Protein 5VF5 (pdb70)

Organism: Solanum melongena (NCBI:txid223891)

B-factor: mean 20.86, std 10.56, range [8.63, 80.35]

Solvent-accessible surface area: 18300 Å² total

Secondary structure (DSSP, 8-state):
-GGGG-TTEE-GGG-EESS--TTEEEEEPPPGGGS-GGGGGGTTEEEEEEEE-SSEEEEEE--EEEEEEEEESEEEEEEE-SS-EEEEEEETT-EEEE-TT-EEEEEE--SS--EEEEEEEEESSSTT-----BSS-BTTTBPGGGGS-HHHHHHHHTS-HHHHHHHTTS--S-SEEE--HHHHHHHTTT-------B--TTSPPSEEETTEEEEEE-TTT-GGGTTTTEEEEEEEE-TTEEEEEEEESS-EEEEEEEES-EEEEEEESS-------EEEEEEE-TT-EEEE-TT--EEEEE-SSS-EEEEEEEES-TT--EEESSSSSSGGGGS-HHHHHHHHTS-HHHHHHHHHS----SEEEPP--

Foldseek 3Di:
DVLVVQLQWFFLVQFAFPFDADFWTKTKHAQSPPPHPVCVVPRQKIKIKTKGHAQKKFAKKFFWWKKKAKAWAWKKKWWDDPPDIAIAIDDHQWIFTDGGPTIIMMGRLDPGIMTMIMMMTGGPPPRNDDDMAGCDAAVAVQHCVVVDDLVVQCVVVVHHSVVSNVNRHPGDNHRMGRHDPVSNVPPCVPHNVTDGIDGCPPPAAPDDDPFKGKHKDACVNPVSCVVQRKMKMKIKGFAQKKFFKKFKAQWKKKKAWADAKKKKWKWCQVVAVVTDTDTRIDMDDHSMIGIHGGPIIMMIGTDDHGMIIIMMMIGNGPPMDIAGDAAPDHPCVVPDQVRQCVVPVHHSVVSVVVRCPHHGHGMDRDDPD

CATH classification: 2.60.120.10 (+1 more: 2.60.120.10)

InterPro domains:
  IPR006045 Cupin 1 [PF00190] (51-165)
  IPR006045 Cupin 1 [PF00190] (211-380)
  IPR006045 Cupin 1 [SM00835] (12-170)
  IPR006045 Cupin 1 [SM00835] (211-381)
  IPR011051 RmlC-like cupin domain superfamily [SSF51182] (5-389)
  IPR014710 RmlC-like jelly roll fold [G3DSA:2.60.120.10] (1-197)
  IPR014710 RmlC-like jelly roll fold [G3DSA:2.60.120.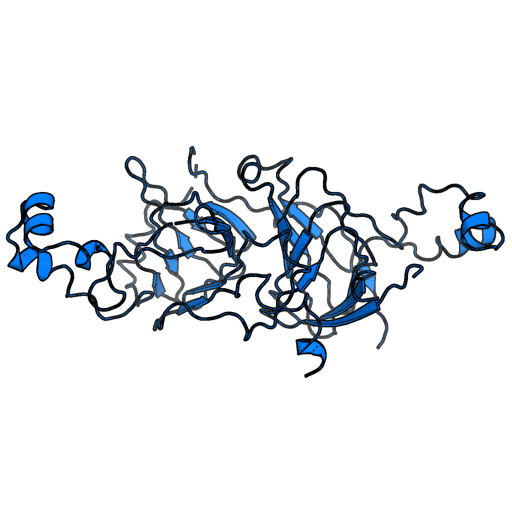10] (198-398)
  IPR050253 Seed Storage and Functional Proteins [PTHR31189] (7-397)

Structure (mmCIF, N/CA/C/O backbone):
data_5VF5
#
_entry.id   5VF5
#
_cell.length_a   119.330
_cell.length_b   119.330
_cell.length_c   158.190
_cell.angle_alpha   90.00
_cell.angle_beta   90.00
_cell.angle_gamma   120.00
#
_symmetry.space_group_name_H-M   'H 3 2'
#
loop_
_entity.id
_entity.type
_entity.pdbx_description
1 polymer 'SM80.1 Vicilin'
2 non-polymer 'SODIUM ION'
3 non-polymer 'ACETATE ION'
4 non-polymer 'COPPER (II) ION'
5 non-polymer DI(HYDROXYETHYL)ETHER
6 non-polymer 'MALONATE ION'
7 water water
#
loop_
_atom_site.group_PDB
_atom_site.id
_atom_site.type_symbol
_atom_site.label_atom_id
_atom_site.label_alt_id
_atom_site.label_comp_id
_atom_site.label_asym_id
_atom_site.label_entity_id
_atom_site.label_seq_id
_atom_site.pdbx_PDB_ins_code
_atom_site.Cartn_x
_atom_site.Cartn_y
_atom_site.Cartn_z
_atom_site.occupancy
_atom_site.B_iso_or_equiv
_atom_site.auth_seq_id
_atom_site.auth_comp_id
_atom_site.auth_asym_id
_atom_site.auth_atom_id
_atom_site.pdbx_PDB_model_num
ATOM 1 N N . GLN A 1 5 ? 28.442 63.890 89.912 1.00 58.10 5 GLN A N 1
ATOM 2 C CA . GLN A 1 5 ? 27.970 64.750 91.051 1.00 58.80 5 GLN A CA 1
ATOM 3 C C . GLN A 1 5 ? 27.259 66.017 90.526 1.00 50.92 5 GLN A C 1
ATOM 4 O O . GLN A 1 5 ? 26.038 65.961 90.320 1.00 56.36 5 GLN A O 1
ATOM 6 N N . GLN A 1 6 ? 27.996 67.116 90.269 1.00 47.36 6 GLN A N 1
ATOM 7 C CA . GLN A 1 6 ? 27.410 68.360 89.694 1.00 35.78 6 GLN A CA 1
ATOM 8 C C . GLN A 1 6 ? 26.665 68.128 88.359 1.00 30.22 6 GLN A C 1
ATOM 9 O O . GLN A 1 6 ? 25.660 68.762 88.084 1.00 35.80 6 GLN A O 1
ATOM 15 N N . GLU A 1 7 ? 27.173 67.214 87.542 1.00 25.63 7 GLU A N 1
ATOM 16 C CA . GLU A 1 7 ? 26.589 66.938 86.222 1.00 25.49 7 GLU A CA 1
ATOM 17 C C . GLU A 1 7 ? 25.170 66.316 86.369 1.00 27.10 7 GLU A C 1
ATOM 18 O O . GLU A 1 7 ? 24.312 66.499 85.466 1.00 28.65 7 GLU A O 1
ATOM 24 N N . GLU A 1 8 ? 24.877 65.697 87.533 1.00 30.49 8 GLU A N 1
ATOM 25 C CA . GLU A 1 8 ? 23.502 65.246 87.854 1.00 31.68 8 GLU A CA 1
ATOM 26 C C . GLU A 1 8 ? 22.485 66.392 87.953 1.00 34.47 8 GLU A C 1
ATOM 27 O O . GLU A 1 8 ? 21.281 66.126 87.961 1.00 42.45 8 GLU A O 1
ATOM 29 N N . ASN A 1 9 ? 22.963 67.640 88.051 1.00 30.48 9 ASN A N 1
ATOM 30 C CA . ASN A 1 9 ? 22.110 68.845 88.069 1.00 35.87 9 ASN A CA 1
ATOM 31 C C . ASN A 1 9 ? 22.004 69.612 86.736 1.00 30.44 9 ASN A C 1
ATOM 32 O O . ASN A 1 9 ? 21.341 70.632 86.698 1.00 37.50 9 ASN A O 1
ATOM 37 N N . VAL A 1 10 ? 22.660 69.139 85.671 1.00 27.45 10 VAL A N 1
ATOM 38 C CA . VAL A 1 10 ? 22.524 69.702 84.306 1.00 24.05 10 VAL A CA 1
ATOM 39 C C . VAL A 1 10 ? 21.396 68.927 83.646 1.00 19.23 10 VAL A C 1
ATOM 40 O O . VAL A 1 10 ? 21.596 67.762 83.250 1.00 19.11 10 VAL A O 1
ATOM 44 N N . PRO A 1 11 ? 20.220 69.564 83.494 1.00 17.37 11 PRO A N 1
ATOM 45 C CA . PRO A 1 11 ? 19.044 68.810 83.137 1.00 17.74 11 PRO A CA 1
ATOM 46 C C . PRO A 1 11 ? 19.068 68.281 81.714 1.00 16.40 11 PRO A C 1
ATOM 47 O O . PRO A 1 11 ? 18.332 67.349 81.432 1.00 18.37 11 PRO A O 1
ATOM 51 N N . TYR A 1 12 ? 19.915 68.863 80.873 1.00 14.22 12 TYR A N 1
ATOM 52 C CA . TYR A 1 12 ? 20.010 68.448 79.495 1.00 13.58 12 TYR A CA 1
ATOM 53 C C . TYR A 1 12 ? 20.906 67.245 79.266 1.00 12.93 12 TYR A C 1
ATOM 54 O O . TYR A 1 12 ? 20.930 66.682 78.173 1.00 11.68 12 TYR A O 1
ATOM 63 N N . LEU A 1 13 ? 21.709 66.859 80.252 1.00 11.70 13 LEU A N 1
ATOM 64 C CA . LEU A 1 13 ? 22.674 65.786 80.152 1.00 12.40 13 LEU A CA 1
ATOM 65 C C . LEU A 1 13 ? 22.085 64.514 80.716 1.00 13.49 13 LEU A C 1
ATOM 66 O O . LEU A 1 13 ? 21.580 64.517 81.855 1.00 15.96 13 LEU A O 1
ATOM 71 N N . PHE A 1 14 ? 22.178 63.424 79.957 1.00 13.27 14 PHE A N 1
ATOM 72 C CA . PHE A 1 14 ? 21.651 62.116 80.364 1.00 12.77 14 PHE A CA 1
ATOM 73 C C . PHE A 1 14 ? 22.784 61.138 80.194 1.00 13.41 14 PHE A C 1
ATOM 74 O O . PHE A 1 14 ? 23.104 60.689 79.089 1.00 14.46 14 PHE A O 1
ATOM 82 N N . LYS A 1 15 ? 23.451 60.826 81.286 1.00 15.76 15 LYS A N 1
ATOM 83 C CA . LYS A 1 15 ? 24.547 59.894 81.245 1.00 13.69 15 LYS A CA 1
ATOM 84 C C . LYS A 1 15 ? 24.080 58.483 80.804 1.00 14.30 15 LYS A C 1
ATOM 85 O O . LYS A 1 15 ? 22.934 58.083 81.052 1.00 14.03 15 LYS A O 1
ATOM 91 N N . SER A 1 16 ? 25.010 57.726 80.216 1.00 14.07 16 SER A N 1
ATOM 92 C CA A SER A 1 16 ? 24.684 56.416 79.693 0.80 13.89 16 SER A CA 1
ATOM 93 C CA B SER A 1 16 ? 24.722 56.382 79.696 0.20 14.11 16 SER A CA 1
ATOM 94 C C . SER A 1 16 ? 24.030 55.490 80.727 1.00 14.15 16 SER A C 1
ATOM 95 O O . SER A 1 16 ? 23.134 54.694 80.385 1.00 14.70 16 SER A O 1
ATOM 100 N N . GLN A 1 17 ? 24.439 55.617 81.982 1.00 15.48 17 GLN A N 1
ATOM 101 C CA A GLN A 1 17 ? 23.905 54.765 83.044 0.50 17.61 17 GLN A CA 1
ATOM 102 C CA B GLN A 1 17 ? 23.894 54.725 83.012 0.50 17.13 17 GLN A CA 1
ATOM 103 C C . GLN A 1 17 ? 22.423 54.983 83.292 1.00 17.20 17 GLN A C 1
ATOM 104 O O . GLN A 1 17 ? 21.787 54.159 83.936 1.00 18.56 17 GLN A O 1
ATOM 109 N N . ARG A 1 18 ? 21.883 56.119 82.807 1.00 14.73 18 ARG A N 1
ATOM 110 C CA . ARG A 1 18 ? 20.452 56.382 82.965 1.00 14.50 18 ARG A CA 1
ATOM 111 C C . ARG A 1 18 ? 19.574 55.588 82.039 1.00 14.61 18 ARG A C 1
ATOM 112 O O . ARG A 1 18 ? 18.373 55.501 82.273 1.00 14.61 18 ARG A O 1
ATOM 120 N N . PHE A 1 19 ? 20.148 55.015 80.993 1.00 14.48 19 PHE A N 1
ATOM 121 C CA . PHE A 1 19 ? 19.388 54.122 80.136 1.00 14.35 19 PHE A CA 1
ATOM 122 C C . PHE A 1 19 ? 19.027 52.860 80.947 1.00 14.43 19 PHE A C 1
ATOM 123 O O . PHE A 1 19 ? 19.887 52.293 81.598 1.00 19.61 19 PHE A O 1
ATOM 131 N N . GLN A 1 20 ? 17.770 52.444 80.901 1.00 12.77 20 GLN A N 1
ATOM 132 C CA . GLN A 1 20 ? 17.279 51.305 81.704 1.00 14.36 20 GLN A CA 1
ATOM 133 C C . GLN A 1 20 ? 16.989 50.111 80.807 1.00 13.18 20 GLN A C 1
ATOM 134 O O . GLN A 1 20 ? 16.208 50.265 79.855 1.00 14.09 20 GLN A O 1
ATOM 140 N N . SER A 1 21 ? 17.580 48.942 81.096 1.00 13.35 21 SER A N 1
ATOM 141 C CA . SER A 1 21 ? 17.253 47.730 80.332 1.00 13.86 21 SER A CA 1
ATOM 142 C C . SER A 1 21 ? 15.797 47.361 80.525 1.00 13.91 21 SER A C 1
ATOM 143 O O . SER A 1 21 ? 15.303 47.306 81.646 1.00 17.57 21 SER A O 1
ATOM 146 N N . ARG A 1 22 ? 15.122 47.063 79.430 1.00 14.50 22 ARG A N 1
ATOM 147 C CA . ARG A 1 22 ? 13.733 46.628 79.474 1.00 16.34 22 ARG A CA 1
ATOM 148 C C . ARG A 1 22 ? 13.544 45.143 79.780 1.00 15.64 22 ARG A C 1
ATOM 149 O O . ARG A 1 22 ? 12.468 44.706 80.164 1.00 19.15 22 ARG A O 1
ATOM 157 N N . PHE A 1 23 ? 14.610 44.387 79.623 1.00 14.92 23 PHE A N 1
ATOM 158 C CA . PHE A 1 23 ? 14.596 42.946 79.908 1.00 15.08 23 PHE A CA 1
ATOM 159 C C . PHE A 1 23 ? 16.012 42.480 80.157 1.00 12.52 23 PHE A C 1
ATOM 160 O O . PHE A 1 23 ? 16.977 43.190 79.834 1.00 15.91 23 PHE A O 1
ATOM 168 N N . ARG A 1 24 ? 16.125 41.262 80.686 1.00 12.77 24 ARG A N 1
ATOM 169 C CA A ARG A 1 24 ? 17.407 40.623 80.907 0.60 13.14 24 ARG A CA 1
ATOM 170 C CA B ARG A 1 24 ? 17.431 40.643 80.906 0.40 13.31 24 ARG A CA 1
ATOM 171 C C . ARG A 1 24 ? 17.624 39.610 79.823 1.00 12.06 24 ARG A C 1
ATOM 172 O O . ARG A 1 24 ? 16.966 38.572 79.812 1.00 15.59 24 ARG A O 1
ATOM 187 N N . ALA A 1 25 ? 18.498 39.931 78.872 1.00 11.42 25 ALA A N 1
ATOM 188 C CA . ALA A 1 25 ? 18.742 39.062 77.745 1.00 11.82 25 ALA A CA 1
ATOM 189 C C . ALA A 1 25 ? 20.182 38.597 77.704 1.00 11.34 25 ALA A C 1
ATOM 190 O O . ALA A 1 25 ? 21.113 39.374 77.930 1.00 11.42 25 ALA A O 1
ATOM 192 N N . SER A 1 26 ? 20.389 37.344 77.350 1.00 10.69 26 SER A N 1
ATOM 193 C CA . SER A 1 26 ? 21.735 36.821 77.286 1.00 11.60 26 SER A CA 1
ATOM 194 C C . SER A 1 26 ? 22.549 37.399 76.144 1.00 11.36 26 SER A C 1
ATOM 195 O O . SER A 1 26 ? 23.776 37.640 76.310 1.00 13.07 26 SER A O 1
ATOM 198 N N . HIS A 1 27 ? 21.929 37.573 74.968 1.00 11.03 27 HIS A N 1
ATOM 199 C CA . HIS A 1 27 ? 22.667 37.883 73.772 1.00 11.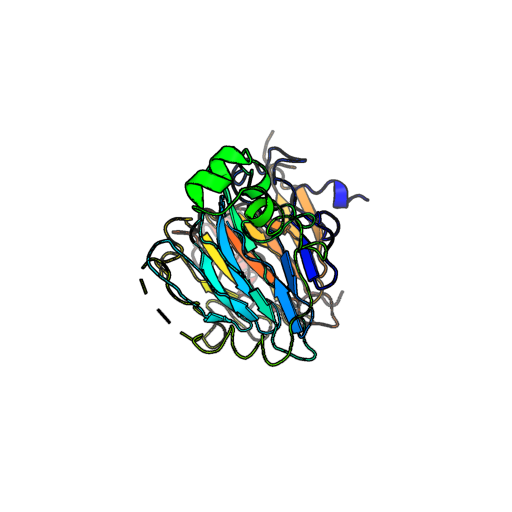25 27 HIS A CA 1
ATOM 200 C C . HIS A 1 27 ? 22.562 39.316 73.272 1.00 11.04 27 HIS A C 1
ATOM 201 O O . HIS A 1 27 ? 22.818 39.608 72.067 1.00 11.45 27 HIS A O 1
ATOM 208 N N . GLY A 1 28 ? 22.202 40.212 74.159 1.00 11.08 28 GLY A N 1
ATOM 209 C CA . GLY A 1 28 ? 22.180 41.618 73.840 1.00 12.57 28 GLY A CA 1
ATOM 210 C C . GLY A 1 28 ? 21.443 42.393 74.899 1.00 11.81 28 GLY A C 1
ATOM 211 O O . GLY A 1 28 ? 21.312 41.961 76.052 1.00 11.97 28 GLY A O 1
ATOM 212 N N . ASP A 1 29 ? 20.978 43.571 74.509 1.00 13.01 29 ASP A N 1
ATOM 213 C CA . ASP A 1 29 ? 20.246 44.428 75.415 1.00 13.73 29 ASP A CA 1
ATOM 214 C C . ASP A 1 29 ? 19.381 45.400 74.633 1.00 12.52 29 ASP A C 1
ATOM 215 O O . ASP A 1 29 ? 19.653 45.720 73.474 1.00 15.88 29 ASP A O 1
ATOM 220 N N . PHE A 1 30 ? 18.343 45.856 75.288 1.00 12.51 30 PHE A N 1
ATOM 221 C CA . PHE A 1 30 ? 17.500 46.950 74.829 1.00 12.60 30 PHE A CA 1
ATOM 222 C C . PHE A 1 30 ? 17.331 47.843 76.028 1.00 12.10 30 PHE A C 1
ATOM 223 O O . PHE A 1 30 ? 16.734 47.397 77.032 1.00 13.40 30 PHE A O 1
ATOM 231 N N . ARG A 1 31 ? 17.850 49.067 75.949 1.00 10.76 31 ARG A N 1
ATOM 232 C CA . ARG A 1 31 ? 17.769 49.990 77.055 1.00 11.68 31 ARG A CA 1
ATOM 233 C C . ARG A 1 31 ? 17.250 51.307 76.609 1.00 11.25 31 ARG A C 1
ATOM 234 O O . ARG A 1 31 ? 17.584 51.770 75.521 1.00 11.11 31 ARG A O 1
ATOM 242 N N . ILE A 1 32 ? 16.424 51.924 77.426 1.00 10.93 32 ILE A N 1
ATOM 243 C CA . ILE A 1 32 ? 15.691 53.109 77.060 1.00 11.37 32 ILE A CA 1
ATOM 244 C C . ILE A 1 32 ? 15.885 54.175 78.120 1.00 10.87 32 ILE A C 1
ATOM 245 O O . ILE A 1 32 ? 15.885 53.934 79.331 1.00 12.05 32 ILE A O 1
ATOM 250 N N . LEU A 1 33 ? 16.096 55.394 77.662 1.00 9.96 33 LEU A N 1
ATOM 251 C CA . LEU A 1 33 ? 16.221 56.529 78.573 1.00 11.18 33 LEU A CA 1
ATOM 252 C C . LEU A 1 33 ? 14.839 56.827 79.160 1.00 10.88 33 LEU A C 1
ATOM 253 O O . LEU A 1 33 ? 13.828 56.619 78.482 1.00 11.87 33 LEU A O 1
ATOM 258 N N . PRO A 1 34 ? 14.769 57.315 80.418 1.00 11.98 34 PRO A N 1
ATOM 259 C CA . PRO A 1 34 ? 13.485 57.763 80.920 1.00 11.95 34 PRO A CA 1
ATOM 260 C C . PRO A 1 34 ? 12.838 58.860 80.083 1.00 11.46 34 PRO A C 1
ATOM 261 O O . PRO A 1 34 ? 13.531 59.516 79.284 1.00 12.28 34 PRO A O 1
ATOM 265 N N . LYS A 1 35 ? 11.571 59.123 80.313 1.00 12.89 35 LYS A N 1
ATOM 266 C CA . LYS A 1 35 ? 10.954 60.284 79.705 1.00 13.62 35 LYS A CA 1
ATOM 267 C C . LYS A 1 35 ? 11.784 61.525 79.957 1.00 13.86 35 LYS A C 1
ATOM 268 O O . LYS A 1 35 ? 12.357 61.686 81.046 1.00 15.46 35 LYS A O 1
ATOM 274 N N . PHE A 1 36 ? 11.859 62.417 78.991 1.00 13.49 36 PHE A N 1
ATOM 275 C CA . PHE A 1 36 ? 12.737 63.581 79.152 1.00 15.04 36 PHE A CA 1
ATOM 276 C C . PHE A 1 36 ? 12.325 64.538 80.266 1.00 17.16 36 PHE A C 1
ATOM 277 O O . PHE A 1 36 ? 13.163 65.270 80.812 1.00 20.34 36 PHE A O 1
ATOM 285 N N . THR A 1 37 ? 11.057 64.501 80.586 1.00 16.00 37 THR A N 1
ATOM 286 C CA . THR A 1 37 ? 10.485 65.288 81.684 1.00 17.92 37 THR A CA 1
ATOM 287 C C . THR A 1 37 ? 10.674 64.673 83.062 1.00 20.59 37 THR A C 1
ATOM 288 O O . THR A 1 37 ? 10.232 65.287 84.052 1.00 22.39 37 THR A O 1
ATOM 292 N N . GLN A 1 38 ? 11.338 63.513 83.147 1.00 20.95 38 GLN A N 1
ATOM 293 C CA . GLN A 1 38 ? 11.589 62.861 84.468 1.00 22.49 38 GLN A CA 1
ATOM 294 C C . GLN A 1 38 ? 12.146 63.790 85.520 1.00 23.37 38 GLN A C 1
ATOM 295 O O . GLN A 1 38 ? 11.645 63.766 86.634 1.00 28.76 38 GLN A O 1
ATOM 301 N N . ARG A 1 39 ? 13.143 64.591 85.196 1.00 25.02 39 ARG A N 1
ATOM 302 C CA . ARG A 1 39 ? 13.755 65.510 86.187 1.00 26.25 39 ARG A CA 1
ATOM 303 C C . ARG A 1 39 ? 13.609 66.984 85.888 1.00 27.21 39 ARG A C 1
ATOM 304 O O . ARG A 1 39 ? 13.988 67.807 86.723 1.00 37.86 39 ARG A O 1
ATOM 312 N N . SER A 1 40 ? 13.049 67.344 84.740 1.00 26.09 40 SER A N 1
ATOM 313 C CA . SER A 1 40 ? 12.892 68.759 84.398 1.00 21.57 40 SER A CA 1
ATOM 314 C C . SER A 1 40 ? 11.752 69.030 83.389 1.00 18.50 40 SER A C 1
ATOM 315 O O . SER A 1 40 ? 11.653 68.436 82.289 1.00 21.15 40 SER A O 1
ATOM 318 N N . GLN A 1 41 ? 10.948 70.021 83.727 1.00 18.50 41 GLN A N 1
ATOM 319 C CA . GLN A 1 41 ? 9.907 70.493 82.845 1.00 16.77 41 GLN A CA 1
ATOM 320 C C . GLN A 1 41 ? 10.456 71.296 81.699 1.00 16.00 41 GLN A C 1
ATOM 321 O O . GLN A 1 41 ? 9.691 71.574 80.787 1.00 17.93 41 GLN A O 1
ATOM 327 N N . LEU A 1 42 ? 11.773 71.612 81.689 1.00 16.50 42 LEU A N 1
ATOM 328 C CA . LEU A 1 42 ? 12.363 72.341 80.556 1.00 16.38 42 LEU A CA 1
ATOM 329 C C . LEU A 1 42 ? 12.286 71.519 79.288 1.00 15.70 42 LEU A C 1
ATOM 330 O O . LEU A 1 42 ? 12.370 72.078 78.179 1.00 17.83 42 LEU A O 1
ATOM 335 N N . LEU A 1 43 ? 12.179 70.196 79.433 1.00 14.94 43 LEU A N 1
ATOM 336 C CA . LEU A 1 43 ? 12.078 69.278 78.299 1.00 13.41 43 LEU A CA 1
ATOM 337 C C . LEU A 1 43 ? 10.649 68.864 77.920 1.00 13.42 43 LEU A C 1
ATOM 338 O O . LEU A 1 43 ? 10.474 67.959 77.090 1.00 12.99 43 LEU A O 1
ATOM 343 N N . ARG A 1 44 ? 9.648 69.582 78.419 1.00 13.63 44 ARG A N 1
ATOM 344 C CA A ARG A 1 44 ? 8.244 69.298 78.078 0.70 14.76 44 ARG A CA 1
ATOM 345 C CA B ARG A 1 44 ? 8.262 69.235 78.086 0.30 13.16 44 ARG A CA 1
ATOM 346 C C . ARG A 1 44 ? 7.923 69.329 76.557 1.00 13.17 44 ARG A C 1
ATOM 347 O O . ARG A 1 44 ? 7.015 68.669 76.025 1.00 16.79 44 ARG A O 1
ATOM 362 N N . GLY A 1 45 ? 8.698 70.164 75.863 1.00 13.75 45 GLY A N 1
ATOM 363 C CA . GLY A 1 45 ? 8.544 70.303 74.405 1.00 13.84 45 GLY A CA 1
ATOM 364 C C . GLY A 1 45 ? 8.877 69.063 73.599 1.00 14.22 45 GLY A C 1
ATOM 365 O O . GLY A 1 45 ? 8.516 68.966 72.434 1.00 16.69 45 GLY A O 1
ATOM 366 N N . ILE A 1 46 ? 9.571 68.100 74.220 1.00 12.24 46 ILE A N 1
ATOM 367 C CA . ILE A 1 46 ? 9.908 66.833 73.591 1.00 12.19 46 ILE A CA 1
ATOM 368 C C . ILE A 1 46 ? 9.380 65.634 74.371 1.00 12.00 46 ILE A C 1
ATOM 369 O O . ILE A 1 46 ? 9.872 64.523 74.183 1.00 11.65 46 ILE A O 1
ATOM 374 N N . GLU A 1 47 ? 8.365 65.858 75.209 1.00 11.83 47 GLU A N 1
ATOM 375 C CA A GLU A 1 47 ? 7.850 64.806 76.110 0.70 12.82 47 GLU A CA 1
ATOM 376 C CA B GLU A 1 47 ? 7.921 64.778 76.117 0.30 12.45 47 GLU A CA 1
ATOM 377 C C . GLU A 1 47 ? 7.419 63.481 75.433 1.00 12.08 47 GLU A C 1
ATOM 378 O O . GLU A 1 47 ? 7.460 62.412 76.014 1.00 13.58 47 GLU A O 1
ATOM 389 N N . LYS A 1 48 ? 6.981 63.625 74.162 1.00 10.20 48 LYS A N 1
ATOM 390 C CA . LYS A 1 48 ? 6.476 62.429 73.466 1.00 11.44 48 LYS A CA 1
ATOM 391 C C . LYS A 1 48 ? 7.574 61.507 72.954 1.00 9.53 48 LYS A C 1
ATOM 392 O O . LYS A 1 48 ? 7.282 60.358 72.525 1.00 11.54 48 LYS A O 1
ATOM 398 N N . PHE A 1 49 ? 8.823 61.991 72.976 1.00 9.43 49 PHE A N 1
ATOM 399 C CA . PHE A 1 49 ? 9.908 61.269 72.344 1.00 9.80 49 PHE A CA 1
ATOM 400 C C . PHE A 1 49 ? 10.729 60.483 73.367 1.00 9.88 49 PHE A C 1
ATOM 401 O O . PHE A 1 49 ? 10.914 60.912 74.516 1.00 11.44 49 PHE A O 1
ATOM 409 N N . ARG A 1 50 ? 11.196 59.314 72.960 1.00 10.22 50 ARG A N 1
ATOM 410 C CA . ARG A 1 50 ? 12.114 58.523 73.762 1.00 10.82 50 ARG A CA 1
ATOM 411 C C . ARG A 1 50 ? 13.297 58.148 72.915 1.00 10.37 50 ARG A C 1
ATOM 412 O O . ARG A 1 50 ? 13.126 57.882 71.695 1.00 11.18 50 ARG A O 1
ATOM 420 N N . VAL A 1 51 ? 14.460 57.965 73.533 1.00 9.69 51 VAL A N 1
ATOM 421 C CA . VAL A 1 51 ? 15.590 57.378 72.854 1.00 9.42 51 VAL A CA 1
ATOM 422 C C . VAL A 1 51 ? 16.023 56.117 73.526 1.00 9.78 51 VAL A C 1
ATOM 423 O O . VAL A 1 51 ? 15.904 55.983 74.757 1.00 9.59 51 VAL A O 1
ATOM 427 N N . SER A 1 52 ? 16.542 55.194 72.737 1.00 9.75 52 SER A N 1
ATOM 428 C CA A SER A 1 52 ? 16.960 53.886 73.249 0.80 10.71 52 SER A CA 1
ATOM 429 C CA B SER A 1 52 ? 16.910 53.844 73.187 0.20 10.18 52 SER A CA 1
ATOM 430 C C . SER A 1 52 ? 18.125 53.354 72.430 1.00 10.69 52 SER A C 1
ATOM 431 O O . SER A 1 52 ? 18.470 53.893 71.360 1.00 9.31 52 SER A O 1
ATOM 436 N N . VAL A 1 53 ? 18.687 52.274 72.922 1.00 10.43 53 VAL A N 1
ATOM 437 C CA . VAL A 1 53 ? 19.757 51.558 72.253 1.00 11.37 53 VAL A CA 1
ATOM 438 C C . VAL A 1 53 ? 19.387 50.071 72.215 1.00 10.29 53 VAL A C 1
ATOM 439 O O . VAL A 1 53 ? 18.864 49.54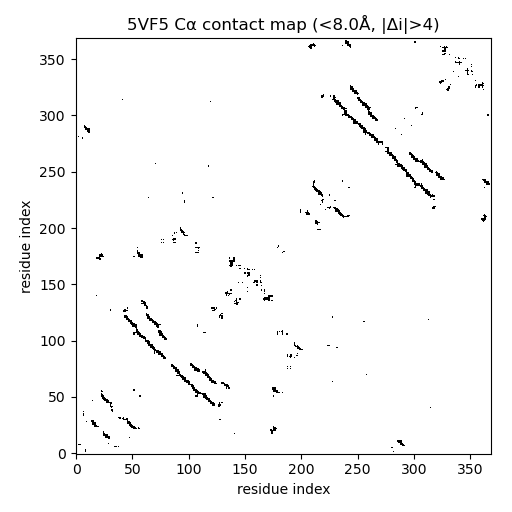9 73.184 1.00 12.12 53 VAL A O 1
ATOM 446 N N . ILE A 1 54 ? 19.596 49.447 71.045 1.00 10.02 54 ILE A N 1
ATOM 447 C CA . ILE A 1 54 ? 19.526 48.010 70.883 1.00 10.82 54 ILE A CA 1
ATOM 448 C C . ILE A 1 54 ? 20.927 47.526 70.570 1.00 12.32 54 ILE A C 1
ATOM 449 O O . ILE A 1 54 ? 21.567 48.031 69.644 1.00 12.99 54 ILE A O 1
ATOM 454 N N . GLU A 1 55 ? 21.378 46.509 71.294 1.00 12.30 55 GLU A N 1
ATOM 455 C CA . GLU A 1 55 ? 22.673 45.875 71.104 1.00 13.05 55 GLU A CA 1
ATOM 456 C C . GLU A 1 55 ? 22.453 44.387 70.908 1.00 13.00 55 GLU A C 1
ATOM 457 O O . GLU A 1 55 ? 21.747 43.760 71.705 1.00 14.05 55 GLU A O 1
ATOM 463 N N . LEU A 1 56 ? 22.977 43.838 69.815 1.00 11.78 56 LEU A N 1
ATOM 464 C CA . LEU A 1 56 ? 22.942 42.394 69.577 1.00 12.16 56 LEU A CA 1
ATOM 465 C C . LEU A 1 56 ? 24.400 41.907 69.553 1.00 12.45 56 LEU A C 1
ATOM 466 O O . LEU A 1 56 ? 25.209 42.370 68.747 1.00 13.44 56 LEU A O 1
ATOM 471 N N . GLU A 1 57 ? 24.682 40.911 70.370 1.00 12.43 57 GLU A N 1
ATOM 472 C CA . GLU A 1 57 ? 25.952 40.185 70.264 1.00 13.31 57 GLU A CA 1
ATOM 473 C C . GLU A 1 57 ? 26.053 39.465 68.930 1.00 14.70 57 GLU A C 1
ATOM 474 O O . GLU A 1 57 ? 25.059 39.257 68.240 1.00 13.45 57 GLU A O 1
ATOM 480 N N . PRO A 1 58 ? 27.274 39.084 68.538 1.00 15.64 58 PRO A N 1
ATOM 481 C CA . PRO A 1 58 ? 27.384 38.243 67.347 1.00 15.22 58 PRO A CA 1
ATOM 482 C C . PRO A 1 58 ? 26.473 37.000 67.406 1.00 15.96 58 PRO A C 1
ATOM 483 O O . PRO A 1 58 ? 26.205 36.460 68.476 1.00 16.98 58 PRO A O 1
ATOM 487 N N . GLN A 1 59 ? 25.982 36.595 66.248 1.00 14.31 59 GLN A N 1
ATOM 488 C CA . GLN A 1 59 ? 25.209 35.325 66.087 1.00 17.15 59 GLN A CA 1
ATOM 489 C C . GLN A 1 59 ? 24.037 35.321 67.075 1.00 16.60 59 GLN A C 1
ATOM 490 O O . GLN A 1 59 ? 23.883 34.398 67.881 1.00 18.37 59 GLN A O 1
ATOM 496 N N . SER A 1 60 ? 23.222 36.374 67.000 1.00 14.09 60 SER A N 1
ATOM 497 C CA . SER A 1 60 ? 22.116 36.555 67.928 1.00 13.22 60 SER A CA 1
ATOM 498 C C . SER A 1 60 ? 20.835 36.967 67.198 1.00 13.06 60 SER A C 1
ATOM 499 O O . SER A 1 60 ? 20.861 37.442 66.052 1.00 14.36 60 SER A O 1
ATOM 503 N N . PHE A 1 61 ? 19.712 36.744 67.872 1.00 12.42 61 PHE A N 1
ATOM 504 C CA . PHE A 1 61 ? 18.366 36.917 67.313 1.00 11.99 61 PHE A CA 1
ATOM 505 C C . PHE A 1 61 ? 17.473 37.557 68.367 1.00 11.53 61 PHE A C 1
ATOM 506 O O . PHE A 1 61 ? 17.343 37.021 69.456 1.00 11.23 61 PHE A O 1
ATOM 514 N N . MET A 1 62 ? 16.860 38.689 68.035 1.00 11.57 62 MET A N 1
ATOM 515 C CA . MET A 1 62 ? 15.849 39.332 68.880 1.00 10.66 62 MET A CA 1
ATOM 516 C C . MET A 1 62 ? 14.460 38.884 68.434 1.00 10.62 62 MET A C 1
ATOM 517 O O . MET A 1 62 ? 14.100 39.036 67.251 1.00 12.04 62 MET A O 1
ATOM 522 N N . LEU A 1 63 ? 13.676 38.385 69.373 1.00 10.73 63 LEU A N 1
ATOM 523 C CA . LEU A 1 63 ? 12.392 37.767 69.104 1.00 10.54 63 LEU A CA 1
ATOM 524 C C . LEU A 1 63 ? 11.361 38.765 68.547 1.00 10.50 63 LEU A C 1
ATOM 525 O O . LEU A 1 63 ? 11.378 39.933 68.899 1.00 10.54 63 LEU A O 1
ATOM 530 N N . PRO A 1 64 ? 10.425 38.272 67.710 1.00 9.94 64 PRO A N 1
ATOM 531 C CA . PRO A 1 64 ? 9.346 39.109 67.193 1.00 9.26 64 PRO A CA 1
ATOM 532 C C . PRO A 1 64 ? 8.568 39.883 68.242 1.00 9.41 64 PRO A C 1
ATOM 533 O O . PRO A 1 64 ? 8.100 39.310 69.269 1.00 10.54 64 PRO A O 1
ATOM 537 N N . HIS A 1 65 ? 8.386 41.176 67.963 1.00 9.13 65 HIS A N 1
ATOM 538 C CA . HIS A 1 65 ? 7.637 42.064 68.838 1.00 10.06 65 HIS A CA 1
ATOM 539 C C . HIS A 1 65 ? 7.266 43.298 68.045 1.00 10.52 65 HIS A C 1
ATOM 540 O O . HIS A 1 65 ? 7.906 43.593 67.044 1.00 10.45 65 HIS A O 1
ATOM 547 N N . HIS A 1 66 ? 6.299 44.053 68.536 1.00 10.93 66 HIS A N 1
ATOM 548 C CA . HIS A 1 66 ? 6.008 45.383 68.014 1.00 11.13 66 HIS A CA 1
ATOM 549 C C . HIS A 1 66 ? 6.064 46.389 69.128 1.00 11.23 66 HIS A C 1
ATOM 550 O O . HIS A 1 66 ? 6.092 46.040 70.297 1.00 12.00 66 HIS A O 1
ATOM 568 N N . ASP A 1 68 ? 4.427 50.439 70.364 1.00 12.32 68 ASP A N 1
ATOM 569 C CA . ASP A 1 68 ? 3.366 51.410 70.132 1.00 14.52 68 ASP A CA 1
ATOM 570 C C . ASP A 1 68 ? 3.940 52.804 69.938 1.00 15.53 68 ASP A C 1
ATOM 571 O O . ASP A 1 68 ? 3.331 53.786 70.315 1.00 19.36 68 ASP A O 1
ATOM 576 N N . GLY A 1 69 ? 5.150 52.889 69.401 1.00 15.67 69 GLY A N 1
ATOM 577 C CA . GLY A 1 69 ? 5.716 54.171 68.997 1.00 17.10 69 GLY A CA 1
ATOM 578 C C . GLY A 1 69 ? 6.194 54.107 67.577 1.00 15.74 69 GLY A C 1
ATOM 579 O O . GLY A 1 69 ? 6.589 53.059 67.129 1.00 15.47 69 GLY A O 1
ATOM 580 N N . GLU A 1 70 ? 6.119 55.228 66.896 1.00 15.42 70 GLU A N 1
ATOM 581 C CA . GLU A 1 70 ? 6.723 55.408 65.588 1.00 13.88 70 GLU A CA 1
ATOM 582 C C . GLU A 1 70 ? 8.227 55.602 65.798 1.00 14.61 70 GLU A C 1
ATOM 583 O O . GLU A 1 70 ? 8.606 56.434 66.621 1.00 19.71 70 GLU A O 1
ATOM 589 N N . ALA A 1 71 ? 9.068 54.901 65.063 1.00 12.20 71 ALA A N 1
ATOM 590 C CA . ALA A 1 71 ? 10.480 54.870 65.349 1.00 11.50 71 ALA A CA 1
ATOM 591 C C . ALA A 1 71 ? 11.342 55.226 64.171 1.00 11.97 71 ALA A C 1
ATOM 592 O O . ALA A 1 71 ? 10.940 55.031 63.004 1.00 13.67 71 ALA A O 1
ATOM 594 N N . ILE A 1 72 ? 12.545 55.649 64.472 1.00 10.57 72 ILE A N 1
ATOM 595 C CA . ILE A 1 72 ? 13.626 55.767 63.502 1.00 9.95 72 ILE A CA 1
ATOM 596 C C . ILE A 1 72 ? 14.812 55.003 64.075 1.00 10.19 72 ILE A C 1
ATOM 597 O O . ILE A 1 72 ? 15.230 55.270 65.213 1.00 11.73 72 ILE A O 1
ATOM 602 N N . PHE A 1 73 ? 15.290 54.005 63.340 1.00 9.95 73 PHE A N 1
ATOM 603 C CA . PHE A 1 73 ? 16.452 53.206 63.710 1.00 10.23 73 PHE A CA 1
ATOM 604 C C . PHE A 1 73 ? 17.660 53.758 62.971 1.00 10.29 73 PHE A C 1
ATOM 605 O O . PHE A 1 73 ? 17.598 53.951 61.753 1.00 11.87 73 PHE A O 1
ATOM 613 N N . VAL A 1 74 ? 18.771 53.931 63.648 1.00 10.32 74 VAL A N 1
ATOM 614 C CA . VAL A 1 74 ? 20.030 54.344 63.061 1.00 9.57 74 VAL A CA 1
ATOM 615 C C . VAL A 1 74 ? 21.105 53.369 63.467 1.00 11.58 74 VAL A C 1
ATOM 616 O O . VAL A 1 74 ? 21.382 53.172 64.648 1.00 10.89 74 VAL A O 1
ATOM 620 N N . VAL A 1 75 ? 21.728 52.698 62.497 1.00 10.71 75 VAL A N 1
ATOM 621 C CA . VAL A 1 75 ? 22.784 51.750 62.825 1.00 10.89 75 VAL A CA 1
ATOM 622 C C . VAL A 1 75 ? 24.090 52.477 63.114 1.00 12.04 75 VAL A C 1
ATOM 623 O O . VAL A 1 75 ? 24.623 53.195 62.268 1.00 12.86 75 VAL A O 1
ATOM 627 N N . VAL A 1 76 ? 24.598 52.296 64.327 1.00 11.52 76 VAL A N 1
ATOM 628 C CA A VAL A 1 76 ? 25.828 52.942 64.810 0.50 12.04 76 VAL A CA 1
ATOM 629 C CA B VAL A 1 76 ? 25.832 52.972 64.704 0.50 11.62 76 VAL A CA 1
ATOM 630 C C . VAL A 1 76 ? 27.062 52.056 64.646 1.00 15.05 76 VAL A C 1
ATOM 631 O O . VAL A 1 76 ? 28.165 52.543 64.530 1.00 22.39 76 VAL A O 1
ATOM 638 N N . ARG A 1 77 ? 26.871 50.740 64.683 1.00 14.82 77 ARG A N 1
ATOM 639 C CA A ARG A 1 77 ? 27.988 49.791 64.616 0.50 17.23 77 ARG A CA 1
ATOM 640 C CA B ARG A 1 77 ? 27.987 49.769 64.695 0.50 16.91 77 ARG A CA 1
ATOM 641 C C . ARG A 1 77 ? 27.486 48.476 64.079 1.00 15.09 77 ARG A C 1
ATOM 642 O O . ARG A 1 77 ? 26.360 48.044 64.371 1.00 14.25 77 ARG A O 1
ATOM 657 N N . GLY A 1 78 ? 28.319 47.827 63.281 1.00 15.91 78 GLY A N 1
ATOM 658 C CA . GLY A 1 78 ? 28.023 46.481 62.851 1.00 14.11 78 GLY A CA 1
ATOM 659 C C . GLY A 1 78 ? 27.024 46.330 61.736 1.00 15.71 78 GLY A C 1
ATOM 660 O O . GLY A 1 78 ? 26.733 47.291 60.989 1.00 18.26 78 GLY A O 1
ATOM 661 N N . GLN A 1 79 ? 26.493 45.118 61.642 1.00 15.92 79 GLN A N 1
ATOM 662 C CA . GLN A 1 79 ? 25.582 44.756 60.570 1.00 17.67 79 GLN A CA 1
ATOM 663 C C . GLN A 1 79 ? 24.514 43.848 61.156 1.00 16.10 79 GLN A C 1
ATOM 664 O O . GLN A 1 79 ? 24.803 43.008 62.029 1.00 17.97 79 GLN A O 1
ATOM 670 N N . GLY A 1 80 ? 23.294 44.006 60.686 1.00 14.72 80 GLY A N 1
ATOM 671 C CA . GLY A 1 80 ? 22.168 43.209 61.211 1.00 14.47 80 GLY A CA 1
ATOM 672 C C . GLY A 1 80 ? 21.031 43.200 60.234 1.00 16.39 80 GLY A C 1
ATOM 673 O O . GLY A 1 80 ? 20.893 44.141 59.443 1.00 20.64 80 GLY A O 1
ATOM 674 N N . THR A 1 81 ? 20.207 42.160 60.300 1.00 13.97 81 THR A N 1
ATOM 675 C CA . THR A 1 81 ? 19.098 42.050 59.413 1.00 14.34 81 THR A CA 1
ATOM 676 C C . THR A 1 81 ? 17.820 42.333 60.194 1.00 14.06 81 THR A C 1
ATOM 677 O O . THR A 1 81 ? 17.620 41.730 61.239 1.00 15.36 81 THR A O 1
ATOM 681 N N . ILE A 1 82 ? 17.002 43.249 59.689 1.00 13.44 82 ILE A N 1
ATOM 682 C CA . ILE A 1 82 ? 15.682 43.512 60.244 1.00 13.03 82 ILE A CA 1
ATOM 683 C C . ILE A 1 82 ? 14.645 42.859 59.366 1.00 12.76 82 ILE A C 1
ATOM 684 O O . ILE A 1 82 ? 14.656 43.012 58.148 1.00 14.14 82 ILE A O 1
ATOM 689 N N . SER A 1 83 ? 13.725 42.139 59.963 1.00 12.16 83 SER A N 1
ATOM 690 C CA A SER A 1 83 ? 12.601 41.556 59.295 0.80 11.81 83 SER A CA 1
ATOM 691 C CA B SER A 1 83 ? 12.586 41.580 59.247 0.20 12.67 83 SER A CA 1
ATOM 692 C C . SER A 1 83 ? 11.314 42.172 59.821 1.00 10.84 83 SER A C 1
ATOM 693 O O . SER A 1 83 ? 11.098 42.177 61.031 1.00 14.01 83 SER A O 1
ATOM 698 N N . ILE A 1 84 ? 10.454 42.667 58.945 1.00 12.10 84 ILE A N 1
ATOM 699 C CA . ILE A 1 84 ? 9.252 43.395 59.293 1.00 13.25 84 ILE A CA 1
ATOM 700 C C . ILE A 1 84 ? 8.048 42.624 58.744 1.00 12.99 84 ILE A C 1
ATOM 701 O O . ILE A 1 84 ? 7.945 42.404 57.531 1.00 15.69 84 ILE A O 1
ATOM 706 N N . ALA A 1 85 ? 7.141 42.241 59.607 1.00 13.36 85 ALA A N 1
ATOM 707 C CA . ALA A 1 85 ? 5.945 41.470 59.295 1.00 13.49 85 ALA A CA 1
ATOM 708 C C . ALA A 1 85 ? 4.709 42.345 59.494 1.00 17.19 85 ALA A C 1
ATOM 709 O O . ALA A 1 85 ? 4.408 42.762 60.589 1.00 25.49 85 ALA A O 1
ATOM 711 N N . GLU A 1 86 ? 4.032 42.693 58.440 1.00 15.49 86 GLU A N 1
ATOM 712 C CA . GLU A 1 86 ? 2.772 43.392 58.538 1.00 16.72 86 GLU A CA 1
ATOM 713 C C . GLU A 1 86 ? 1.666 42.387 58.230 1.00 15.50 86 GLU A C 1
ATOM 714 O O . GLU A 1 86 ? 1.931 41.204 58.028 1.00 18.38 86 GLU A O 1
ATOM 720 N N . GLN A 1 87 ? 0.431 42.813 58.288 1.00 15.95 87 GLN A N 1
ATOM 721 C CA . GLN A 1 87 ? -0.700 41.923 58.004 1.00 15.42 87 GLN A CA 1
ATOM 722 C C . GLN A 1 87 ? -0.635 41.360 56.586 1.00 16.57 87 GLN A C 1
ATOM 723 O O . GLN A 1 87 ? -1.036 40.226 56.350 1.00 22.17 87 GLN A O 1
ATOM 729 N N . ASP A 1 88 ? -0.174 42.174 55.666 1.00 19.42 88 ASP A N 1
ATOM 730 C CA . ASP A 1 88 ? -0.244 41.839 54.240 1.00 25.69 88 ASP A CA 1
ATOM 731 C C . ASP A 1 88 ? 1.067 41.998 53.452 1.00 28.36 88 ASP A C 1
ATOM 732 O O . ASP A 1 88 ? 1.039 42.057 52.218 1.00 28.64 88 ASP A O 1
ATOM 737 N N . GLU A 1 89 ? 2.194 42.042 54.155 1.00 21.68 89 GLU A N 1
ATOM 738 C CA . GLU A 1 89 ? 3.492 42.321 53.511 1.00 22.38 89 GLU A CA 1
ATOM 739 C C . GLU A 1 89 ? 4.633 41.898 54.442 1.00 20.81 89 GLU A C 1
ATOM 740 O O . GLU A 1 89 ? 4.505 41.961 55.696 1.00 20.06 89 GLU A O 1
ATOM 746 N N . LYS A 1 90 ? 5.726 41.461 53.818 1.00 20.55 90 LYS A N 1
ATOM 747 C CA . LYS A 1 90 ? 6.956 41.135 54.498 1.00 16.81 90 LYS A CA 1
ATOM 748 C C . LYS A 1 90 ? 8.066 41.962 53.890 1.00 16.42 90 LYS A C 1
ATOM 749 O O . LYS A 1 90 ? 8.143 42.091 52.685 1.00 17.38 90 LYS A O 1
ATOM 755 N N . ASN A 1 91 ? 8.929 42.529 54.716 1.00 14.32 91 ASN A N 1
ATOM 756 C CA . ASN A 1 91 ? 10.120 43.177 54.246 1.00 13.55 91 ASN A CA 1
ATOM 757 C C . ASN A 1 91 ? 11.285 42.748 55.079 1.00 14.70 91 ASN A C 1
ATOM 758 O O . ASN A 1 91 ? 11.164 42.723 56.260 1.00 22.23 91 ASN A O 1
ATOM 763 N N . SER A 1 92 ? 12.433 42.517 54.490 1.00 13.31 92 SER A N 1
ATOM 764 C CA . SER A 1 92 ? 13.648 42.311 55.241 1.00 14.64 92 SER A CA 1
ATOM 765 C C . SER A 1 92 ? 14.806 43.084 54.645 1.00 14.65 92 SER A C 1
ATOM 766 O O . SER A 1 92 ? 14.928 43.190 53.399 1.00 16.11 92 SER A O 1
ATOM 769 N N . PHE A 1 93 ? 15.602 43.696 55.502 1.00 13.94 93 PHE A N 1
ATOM 770 C CA . PHE A 1 93 ? 16.691 44.539 55.066 1.00 14.27 93 PHE A CA 1
ATOM 771 C C . PHE A 1 93 ? 17.952 44.200 55.787 1.00 14.35 93 PHE A C 1
ATOM 772 O O . PHE A 1 93 ? 17.935 44.031 57.006 1.00 14.51 93 PHE A O 1
ATOM 780 N N . ASN A 1 94 ? 19.069 44.136 55.067 1.00 14.69 94 ASN A N 1
ATOM 781 C CA . ASN A 1 94 ? 20.371 43.872 55.664 1.00 16.60 94 ASN A CA 1
ATOM 782 C C . ASN A 1 94 ? 20.998 45.224 55.925 1.00 18.21 94 ASN A C 1
ATOM 783 O O . ASN A 1 94 ? 21.520 45.871 55.001 1.00 21.22 94 ASN A O 1
ATOM 788 N N . LEU A 1 95 ? 21.000 45.623 57.178 1.00 16.14 95 LEU A N 1
ATOM 789 C CA . LEU A 1 95 ? 21.424 46.951 57.592 1.00 13.50 95 LEU A CA 1
ATOM 790 C C . LEU A 1 95 ? 22.901 46.988 57.909 1.00 13.67 95 LEU A C 1
ATOM 791 O O . LEU A 1 95 ? 23.484 46.034 58.425 1.00 15.70 95 LEU A O 1
ATOM 796 N N . GLU A 1 96 ? 23.487 48.149 57.654 1.00 14.66 96 GLU A N 1
ATOM 797 C CA . GLU A 1 96 ? 24.908 48.405 57.847 1.00 16.38 96 GLU A CA 1
ATOM 798 C C . GLU A 1 96 ? 25.082 49.777 58.507 1.00 14.19 96 GLU A C 1
ATOM 799 O O . GLU A 1 96 ? 24.157 50.589 58.542 1.00 13.40 96 GLU A O 1
ATOM 805 N N . ARG A 1 97 ? 26.300 50.043 58.949 1.00 15.70 97 ARG A N 1
ATOM 806 C CA . ARG A 1 97 ? 26.607 51.265 59.673 1.00 13.64 97 ARG A CA 1
ATOM 807 C C . ARG A 1 97 ? 26.204 52.490 58.865 1.00 15.49 97 ARG A C 1
ATOM 808 O O . ARG A 1 97 ? 26.529 52.583 57.671 1.00 17.20 97 ARG A O 1
ATOM 816 N N . GLY A 1 98 ? 25.478 53.402 59.503 1.00 14.05 98 GLY A N 1
ATOM 817 C CA . GLY A 1 98 ? 24.994 54.597 58.911 1.00 14.14 98 GLY A CA 1
ATOM 818 C C . GLY A 1 98 ? 23.601 54.516 58.318 1.00 12.20 98 GLY A C 1
ATOM 819 O O . GLY A 1 98 ? 23.022 55.550 57.938 1.00 14.56 98 GLY A O 1
ATOM 820 N N . ASP A 1 99 ? 23.054 53.306 58.226 1.00 12.87 99 ASP A N 1
ATOM 821 C CA . ASP A 1 99 ? 21.699 53.159 57.701 1.00 12.58 99 ASP A CA 1
ATOM 822 C C . ASP A 1 99 ? 20.673 53.774 58.653 1.00 11.91 99 ASP A C 1
ATOM 823 O O . ASP A 1 99 ? 20.777 53.622 59.897 1.00 13.08 99 ASP A O 1
ATOM 828 N N . VAL A 1 100 ? 19.704 54.427 58.061 1.00 11.59 100 VAL A N 1
ATOM 829 C CA . VAL A 1 100 ? 18.563 55.025 58.713 1.00 11.16 100 VAL A CA 1
ATOM 830 C C . VAL A 1 100 ? 17.304 54.376 58.207 1.00 13.10 100 VAL A C 1
ATOM 831 O O . VAL A 1 100 ? 17.114 54.292 57.004 1.00 13.50 100 VAL A O 1
ATOM 835 N N . LEU A 1 101 ? 16.414 53.933 59.110 1.00 11.31 101 LEU A N 1
ATOM 836 C CA . LEU A 1 101 ? 15.194 53.235 58.737 1.00 11.75 101 LEU A CA 1
ATOM 837 C C . LEU A 1 101 ? 14.047 53.776 59.543 1.00 11.23 101 LEU A C 1
ATOM 838 O O . LEU A 1 101 ? 14.103 53.744 60.786 1.00 13.93 101 LEU A O 1
ATOM 843 N N . ARG A 1 102 ? 13.020 54.294 58.876 1.00 12.10 102 ARG A N 1
ATOM 844 C CA . ARG A 1 102 ? 11.759 54.641 59.550 1.00 11.84 102 ARG A CA 1
ATOM 845 C C . ARG A 1 102 ? 10.928 53.371 59.688 1.00 12.77 102 ARG A C 1
ATOM 846 O O . ARG A 1 102 ? 10.658 52.680 58.715 1.00 15.26 102 ARG A O 1
ATOM 861 N N . LEU A 1 103 ? 10.525 53.078 60.931 1.00 11.14 103 LEU A N 1
ATOM 862 C CA . LEU A 1 103 ? 9.695 51.918 61.229 1.00 11.53 103 LEU A CA 1
ATOM 863 C C . LEU A 1 103 ? 8.337 52.411 61.749 1.00 12.62 103 LEU A C 1
ATOM 864 O O . LEU A 1 103 ? 8.225 53.057 62.841 1.00 13.93 103 LEU A O 1
ATOM 869 N N . HIS A 1 104 ? 7.297 52.077 61.035 1.00 13.15 104 HIS A N 1
ATOM 870 C CA . HIS A 1 104 ? 5.962 52.443 61.447 1.00 13.54 104 HIS A CA 1
ATOM 871 C C . HIS A 1 104 ? 5.612 51.777 62.777 1.00 12.88 104 HIS A C 1
ATOM 872 O O . HIS A 1 104 ? 5.943 50.618 63.039 1.00 14.13 104 HIS A O 1
ATOM 879 N N . GLY A 1 105 ? 4.905 52.510 63.602 1.00 14.71 105 GLY A N 1
ATOM 880 C CA . GLY A 1 105 ? 4.395 51.959 64.837 1.00 14.01 105 GLY A CA 1
ATOM 881 C C . GLY A 1 105 ? 3.571 50.727 64.577 1.00 12.79 105 GLY A C 1
ATOM 882 O O . GLY A 1 105 ? 2.890 50.626 63.556 1.00 13.02 105 GLY A O 1
ATOM 883 N N . GLY A 1 106 ? 3.676 49.740 65.452 1.00 13.91 106 GLY A N 1
ATOM 884 C CA . GLY A 1 106 ? 2.922 48.518 65.256 1.00 15.47 106 GLY A CA 1
ATOM 885 C C . GLY A 1 106 ? 3.447 47.512 64.282 1.00 14.76 106 GLY A C 1
ATOM 886 O O . GLY A 1 106 ? 2.826 46.473 64.041 1.00 18.96 106 GLY A O 1
ATOM 887 N N . SER A 1 107 ? 4.631 47.782 63.724 1.00 14.22 107 SER A N 1
ATOM 888 C CA . SER A 1 107 ? 5.245 46.821 62.845 1.00 14.04 107 SER A CA 1
ATOM 889 C C . SER A 1 107 ? 5.902 45.744 63.715 1.00 12.79 107 SER A C 1
ATOM 890 O O . SER A 1 107 ? 6.707 46.043 64.600 1.00 13.47 107 SER A O 1
ATOM 893 N N . THR A 1 108 ? 5.568 44.487 63.444 1.00 12.43 108 THR A N 1
ATOM 894 C CA . THR A 1 108 ? 6.235 43.345 64.104 1.00 11.30 108 THR A CA 1
ATOM 895 C C . THR A 1 108 ? 7.592 43.117 63.493 1.00 11.81 108 THR A C 1
ATOM 896 O O . THR A 1 108 ? 7.696 42.888 62.259 1.00 13.80 108 THR A O 1
ATOM 900 N N . ILE A 1 109 ? 8.621 43.249 64.290 1.00 10.35 109 ILE A N 1
ATOM 901 C CA . ILE A 1 109 ? 9.966 43.100 63.827 1.00 10.47 109 ILE A CA 1
ATOM 902 C C . ILE A 1 109 ? 10.736 42.025 64.587 1.00 10.77 109 ILE A C 1
ATOM 903 O O . ILE A 1 109 ? 10.462 41.743 65.761 1.00 12.20 109 ILE A O 1
ATOM 908 N N . HIS A 1 110 ? 11.715 41.438 63.901 1.00 10.63 110 HIS A N 1
ATOM 909 C CA . HIS A 1 110 ? 12.757 40.679 64.532 1.00 10.30 110 HIS A CA 1
ATOM 910 C C . HIS A 1 110 ? 14.099 41.084 63.976 1.00 10.97 110 HIS A C 1
ATOM 911 O O . HIS A 1 110 ? 14.163 41.658 62.850 1.00 12.12 110 HIS A O 1
ATOM 918 N N . LEU A 1 111 ? 15.165 40.838 64.736 1.00 11.66 111 LEU A N 1
ATOM 919 C CA . LEU A 1 111 ? 16.511 41.288 64.348 1.00 11.94 111 LEU A CA 1
ATOM 920 C C . LEU A 1 111 ? 17.475 40.127 64.445 1.00 14.08 111 LEU A C 1
ATOM 921 O O . LEU A 1 111 ? 17.354 39.294 65.350 1.00 15.46 111 LEU A O 1
ATOM 926 N N . LEU A 1 112 ? 18.443 40.123 63.534 1.00 13.87 112 LEU A N 1
ATOM 927 C CA . LEU A 1 112 ? 19.448 39.081 63.471 1.00 14.66 112 LEU A CA 1
ATOM 928 C C . LEU A 1 112 ? 20.816 39.704 63.272 1.00 16.27 112 LEU A C 1
ATOM 929 O O . LEU A 1 112 ? 21.013 40.459 62.315 1.00 19.48 112 LEU A O 1
ATOM 934 N N . ASN A 1 113 ? 21.773 39.347 64.111 1.00 13.32 113 ASN A N 1
ATOM 935 C CA . ASN A 1 113 ? 23.160 39.707 63.877 1.00 14.25 113 ASN A CA 1
ATOM 936 C C . ASN A 1 113 ? 23.820 38.402 63.421 1.00 15.47 113 ASN A C 1
ATOM 937 O O . ASN A 1 113 ? 24.005 37.504 64.221 1.00 17.13 113 ASN A O 1
ATOM 942 N N . ARG A 1 114 ? 24.187 38.359 62.133 1.00 18.75 114 ARG A N 1
ATOM 943 C CA . ARG A 1 114 ? 24.762 37.194 61.493 1.00 21.99 114 ARG A CA 1
ATOM 944 C C . ARG A 1 114 ? 26.267 37.146 61.661 1.00 21.79 114 ARG A C 1
ATOM 945 O O . ARG A 1 114 ? 26.887 36.137 61.327 1.00 22.63 114 ARG A O 1
ATOM 953 N N . ASP A 1 115 ? 26.874 38.232 62.118 1.00 19.28 115 ASP A N 1
ATOM 954 C CA . ASP A 1 115 ? 28.339 38.291 62.148 1.00 19.34 115 ASP A CA 1
ATOM 955 C C . ASP A 1 115 ? 28.869 37.411 63.242 1.00 20.26 115 ASP A C 1
ATOM 956 O O . ASP A 1 115 ? 28.216 37.252 64.273 1.00 18.63 115 ASP A O 1
ATOM 961 N N . ASN A 1 116 ? 30.074 36.876 63.043 1.00 23.08 116 ASN A N 1
ATOM 962 C CA . ASN A 1 116 ? 30.670 35.982 64.041 1.00 24.08 116 ASN A CA 1
ATOM 963 C C . ASN A 1 116 ? 31.421 36.714 65.125 1.00 22.29 116 ASN A C 1
ATOM 964 O O . ASN A 1 116 ? 31.745 36.125 66.136 1.00 25.96 116 ASN A O 1
ATOM 969 N N . ASN A 1 117 ? 31.698 38.004 64.925 1.00 22.28 117 ASN A N 1
ATOM 970 C CA . ASN A 1 117 ? 32.568 38.729 65.852 1.00 26.72 117 ASN A CA 1
ATOM 971 C C . AS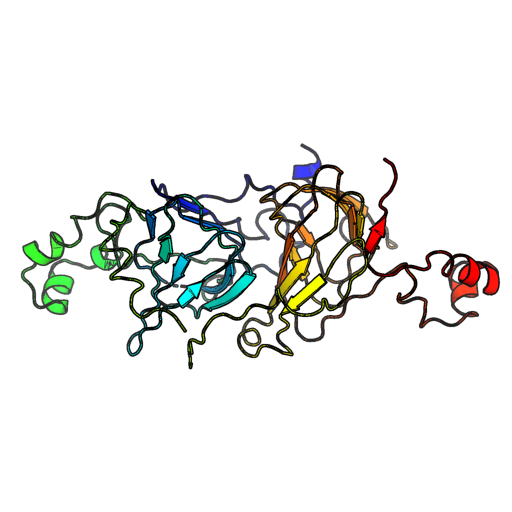N A 1 117 ? 32.122 40.120 66.290 1.00 22.82 117 ASN A C 1
ATOM 972 O O . ASN A 1 117 ? 32.412 40.502 67.400 1.00 25.88 117 ASN A O 1
ATOM 977 N N . GLU A 1 118 ? 31.457 40.864 65.415 1.00 20.76 118 GLU A N 1
ATOM 978 C CA A GLU A 1 118 ? 31.146 42.275 65.659 0.30 18.95 118 GLU A CA 1
ATOM 979 C CA B GLU A 1 118 ? 31.149 42.279 65.644 0.70 18.73 118 GLU A CA 1
ATOM 980 C C . GLU A 1 118 ? 29.732 42.434 66.224 1.00 17.34 118 GLU A C 1
ATOM 981 O O . GLU A 1 118 ? 28.786 41.874 65.693 1.00 17.70 118 GLU A O 1
ATOM 992 N N . LYS A 1 119 ? 29.599 43.200 67.294 1.00 15.95 119 LYS A N 1
ATOM 993 C CA . LYS A 1 119 ? 28.275 43.568 67.805 1.00 14.89 119 LYS A CA 1
ATOM 994 C C . LYS A 1 119 ? 27.540 44.482 66.823 1.00 14.78 119 LYS A C 1
ATOM 995 O O . LYS A 1 119 ? 28.163 45.231 66.055 1.00 17.91 119 LYS A O 1
ATOM 1001 N N . PHE A 1 120 ? 26.206 44.417 66.873 1.00 13.33 120 PHE A N 1
ATOM 1002 C CA . PHE A 1 120 ? 25.300 45.282 66.088 1.00 11.74 120 PHE A CA 1
ATOM 1003 C C . PHE A 1 120 ? 24.608 46.228 67.033 1.00 11.61 120 PHE A C 1
ATOM 1004 O O . PHE A 1 120 ? 23.983 45.768 67.989 1.00 13.62 120 PHE A O 1
ATOM 1012 N N . PHE A 1 121 ? 24.774 47.542 66.814 1.00 11.41 121 PHE A N 1
ATOM 1013 C CA A PHE A 1 121 ? 24.310 48.558 67.732 0.50 12.67 121 PHE A CA 1
ATOM 1014 C CA B PHE A 1 121 ? 24.278 48.561 67.752 0.50 12.08 121 PHE A CA 1
ATOM 1015 C C . PHE A 1 121 ? 23.409 49.525 66.957 1.00 12.24 121 PHE A C 1
ATOM 1016 O O . PHE A 1 121 ? 23.836 50.064 65.894 1.00 12.71 121 PHE A O 1
ATOM 1031 N N . VAL A 1 122 ? 22.198 49.760 67.480 1.00 9.95 122 VAL A N 1
ATOM 1032 C CA . VAL A 1 122 ? 21.226 50.664 66.862 1.00 10.10 122 VAL A CA 1
ATOM 1033 C C . VAL A 1 122 ? 20.841 51.719 67.888 1.00 9.88 122 VAL A C 1
ATOM 1034 O O . VAL A 1 122 ? 20.514 51.377 69.037 1.00 11.29 122 VAL A O 1
ATOM 1038 N N . TYR A 1 123 ? 20.853 52.986 67.472 1.00 9.53 123 TYR A N 1
ATOM 1039 C CA A TYR A 1 123 ? 20.273 54.110 68.216 0.50 9.45 123 TYR A CA 1
ATOM 1040 C CA B TYR A 1 123 ? 20.281 54.060 68.244 0.50 9.57 123 TYR A CA 1
ATOM 1041 C C . TYR A 1 123 ? 18.872 54.367 67.685 1.00 9.37 123 TYR A C 1
ATOM 1042 O O . TYR A 1 123 ? 18.676 54.493 66.473 1.00 9.58 123 TYR A O 1
ATOM 1059 N N . VAL A 1 124 ? 17.885 54.471 68.559 1.00 9.83 124 VAL A N 1
ATOM 1060 C CA . VAL A 1 124 ? 16.485 54.538 68.205 1.00 9.25 124 VAL A CA 1
ATOM 1061 C C . VAL A 1 124 ? 15.827 55.764 68.774 1.00 9.51 124 VAL A C 1
ATOM 1062 O O . VAL A 1 124 ? 15.948 56.040 69.973 1.00 11.04 124 VAL A O 1
ATOM 1066 N N . LEU A 1 125 ? 15.065 56.466 67.946 1.00 9.69 125 LEU A N 1
ATOM 1067 C CA . LEU A 1 125 ? 14.143 57.515 68.378 1.00 9.31 125 LEU A CA 1
ATOM 1068 C C . LEU A 1 125 ? 12.738 56.935 68.259 1.00 10.68 125 LEU A C 1
ATOM 1069 O O . LEU A 1 125 ? 12.428 56.353 67.192 1.00 11.50 125 LEU A O 1
ATOM 1074 N N . ALA A 1 126 ? 11.884 57.077 69.279 1.00 10.05 126 ALA A N 1
ATOM 1075 C CA . ALA A 1 126 ? 10.489 56.693 69.134 1.00 10.65 126 ALA A CA 1
ATOM 1076 C C . ALA A 1 126 ? 9.604 57.819 69.623 1.00 10.03 126 ALA A C 1
ATOM 1077 O O . ALA A 1 126 ? 9.974 58.568 70.518 1.00 12.05 126 ALA A O 1
ATOM 1079 N N . LYS A 1 127 ? 8.435 57.944 69.006 1.00 10.66 127 LYS A N 1
ATOM 1080 C CA . LYS A 1 127 ? 7.446 58.892 69.444 1.00 10.42 127 LYS A CA 1
ATOM 1081 C C . LYS A 1 127 ? 6.175 58.157 69.876 1.00 9.69 127 LYS A C 1
ATOM 1082 O O . LYS A 1 127 ? 5.663 57.299 69.131 1.00 11.71 127 LYS A O 1
ATOM 1088 N N . SER A 1 128 ? 5.656 58.508 71.043 1.00 10.63 128 SER A N 1
ATOM 1089 C CA . SER A 1 128 ? 4.439 57.885 71.539 1.00 10.56 128 SER A CA 1
ATOM 1090 C C . SER A 1 128 ? 3.227 58.224 70.691 1.00 12.32 128 SER A C 1
ATOM 1091 O O . SER A 1 128 ? 3.157 59.279 70.083 1.00 13.24 128 SER A O 1
ATOM 1094 N N . VAL A 1 129 ? 2.281 57.278 70.699 1.00 11.69 129 VAL A N 1
ATOM 1095 C CA . VAL A 1 129 ? 0.913 57.531 70.216 1.00 14.52 129 VAL A CA 1
ATOM 1096 C C . VAL A 1 129 ? -0.143 57.307 71.263 1.00 13.48 129 VAL A C 1
ATOM 1097 O O . VAL A 1 129 ? -1.286 57.679 71.027 1.00 15.98 129 VAL A O 1
ATOM 1101 N N . ASN A 1 130 ? 0.210 56.716 72.413 1.00 12.33 130 ASN A N 1
ATOM 1102 C CA . ASN A 1 130 ? -0.679 56.540 73.548 1.00 13.08 130 ASN A CA 1
ATOM 1103 C C . ASN A 1 130 ? -0.426 57.642 74.564 1.00 12.57 130 ASN A C 1
ATOM 1104 O O . ASN A 1 130 ? -0.398 58.799 74.148 1.00 14.61 130 ASN A O 1
ATOM 1109 N N . ALA A 1 131 ? -0.210 57.348 75.846 1.00 13.68 131 ALA A N 1
ATOM 1110 C CA . ALA A 1 131 ? 0.060 58.442 76.768 1.00 15.43 131 ALA A CA 1
ATOM 1111 C C . ALA A 1 131 ? 1.404 59.099 76.382 1.00 13.27 131 ALA A C 1
ATOM 1112 O O . ALA A 1 131 ? 2.328 58.405 75.926 1.00 13.66 131 ALA A O 1
ATOM 1114 N N . PRO A 1 132 ? 1.518 60.422 76.536 1.00 13.38 132 PRO A N 1
ATOM 1115 C CA . PRO A 1 132 ? 2.727 61.088 76.076 1.00 13.55 132 PRO A CA 1
ATOM 1116 C C . PRO A 1 132 ? 3.999 60.499 76.646 1.00 13.01 132 PRO A C 1
ATOM 1117 O O . PRO A 1 132 ? 4.184 60.388 77.886 1.00 15.13 132 PRO A O 1
ATOM 1121 N N . GLY A 1 133 ? 4.883 60.137 75.722 1.00 11.80 133 GLY A N 1
ATOM 1122 C CA . GLY A 1 133 ? 6.187 59.612 76.105 1.00 11.99 133 GLY A CA 1
ATOM 1123 C C . GLY A 1 133 ? 6.199 58.149 76.479 1.00 12.04 133 GLY A C 1
ATOM 1124 O O . GLY A 1 133 ? 7.284 57.616 76.720 1.00 14.24 133 GLY A O 1
ATOM 1125 N N . GLN A 1 134 ? 5.050 57.480 76.541 1.00 11.60 134 GLN A N 1
ATOM 1126 C CA A GLN A 1 134 ? 4.993 56.070 76.938 0.50 13.94 134 GLN A CA 1
ATOM 1127 C CA B GLN A 1 134 ? 5.038 56.089 76.945 0.50 14.00 134 GLN A CA 1
ATOM 1128 C C . GLN A 1 134 ? 5.123 55.223 75.689 1.00 14.27 134 GLN A C 1
ATOM 1129 O O . GLN A 1 134 ? 4.274 55.287 74.820 1.00 18.39 134 GLN A O 1
ATOM 1140 N N . VAL A 1 135 ? 6.200 54.453 75.588 1.00 14.66 135 VAL A N 1
ATOM 1141 C CA . VAL A 1 135 ? 6.418 53.528 74.472 1.00 14.02 135 VAL A CA 1
ATOM 1142 C C . VAL A 1 135 ? 6.755 52.150 75.058 1.00 16.85 135 VAL A C 1
ATOM 1143 O O . VAL A 1 135 ? 7.712 51.989 75.809 1.00 20.03 135 VAL A O 1
ATOM 1150 N N . GLN A 1 136 ? 5.925 51.179 74.696 1.00 14.50 136 GLN A N 1
ATOM 1151 C CA . GLN A 1 136 ? 5.974 49.838 75.224 1.00 16.69 136 GLN A CA 1
ATOM 1152 C C . GLN A 1 136 ? 6.217 48.825 74.133 1.00 14.20 136 GLN A C 1
ATOM 1153 O O . GLN A 1 136 ? 5.833 49.045 72.979 1.00 14.75 136 GLN A O 1
ATOM 1159 N N . GLU A 1 137 ? 6.835 47.711 74.518 1.00 16.11 137 GLU A N 1
ATOM 1160 C CA A GLU A 1 137 ? 7.067 46.559 73.619 0.50 14.23 137 GLU A CA 1
ATOM 1161 C CA B GLU A 1 137 ? 7.074 46.577 73.629 0.50 13.94 137 GLU A CA 1
ATOM 1162 C C . GLU A 1 137 ? 6.017 45.484 73.867 1.00 13.72 137 GLU A C 1
ATOM 1163 O O . GLU A 1 137 ? 5.647 45.196 75.016 1.00 14.64 137 GLU A O 1
ATOM 1174 N N . TYR A 1 138 ? 5.599 44.868 72.778 1.00 12.11 138 TYR A N 1
ATOM 1175 C CA . TYR A 1 138 ? 4.587 43.841 72.779 1.00 11.04 138 TYR A CA 1
ATOM 1176 C C . TYR A 1 138 ? 5.163 42.600 72.151 1.00 10.58 138 TYR A C 1
ATOM 1177 O O . TYR A 1 138 ? 5.295 42.531 70.902 1.00 10.91 138 TYR A O 1
ATOM 1186 N N . PHE A 1 139 ? 5.560 41.623 72.964 1.00 11.48 139 PHE A N 1
ATOM 1187 C CA . PHE A 1 139 ? 6.135 40.375 72.463 1.00 10.85 139 PHE A CA 1
ATOM 1188 C C . PHE A 1 139 ? 5.047 39.384 72.060 1.00 11.72 139 PHE A C 1
ATOM 1189 O O . PHE A 1 139 ? 4.340 38.828 72.886 1.00 12.01 139 PHE A O 1
ATOM 1197 N N . SER A 1 140 ? 4.955 39.195 70.739 1.00 11.33 140 SER A N 1
ATOM 1198 C CA . SER A 1 140 ? 4.110 38.187 70.140 1.00 10.84 140 SER A CA 1
ATOM 1199 C C . SER A 1 140 ? 4.807 36.818 70.288 1.00 11.22 140 SER A C 1
ATOM 1200 O O . SER A 1 140 ? 4.209 35.843 70.719 1.00 14.65 140 SER A O 1
ATOM 1203 N N . ALA A 1 141 ? 6.067 36.774 69.891 1.00 10.61 141 ALA A N 1
ATOM 1204 C CA . ALA A 1 141 ? 6.943 35.673 70.227 1.00 11.12 141 ALA A CA 1
ATOM 1205 C C . ALA A 1 141 ? 7.173 35.634 71.714 1.00 12.68 141 ALA A C 1
ATOM 1206 O O . ALA A 1 141 ? 6.950 36.604 72.411 1.00 17.52 141 ALA A O 1
ATOM 1208 N N . GLY A 1 142 ? 7.656 34.515 72.184 1.00 13.76 142 GLY A N 1
ATOM 1209 C CA . GLY A 1 142 ? 7.921 34.393 73.615 1.00 13.61 142 GLY A CA 1
ATOM 1210 C C . GLY A 1 142 ? 7.112 33.293 74.218 1.00 14.27 142 GLY A C 1
ATOM 1211 O O . GLY A 1 142 ? 6.552 32.453 73.511 1.00 15.62 142 GLY A O 1
ATOM 1212 N N . GLY A 1 143 ? 7.045 33.311 75.542 1.00 14.82 143 GLY A N 1
ATOM 1213 C CA . GLY A 1 143 ? 6.346 32.265 7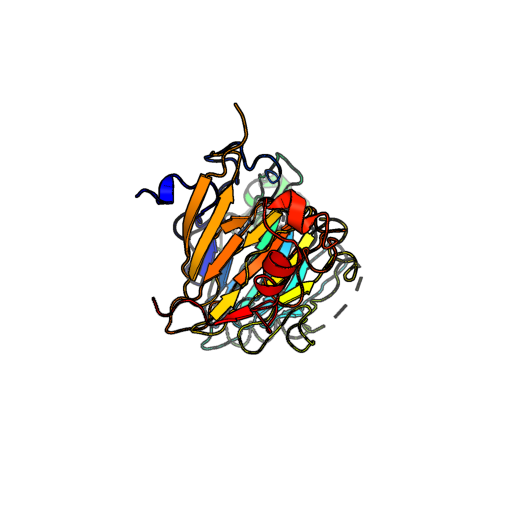6.242 1.00 16.35 143 GLY A CA 1
ATOM 1214 C C . GLY A 1 143 ? 6.323 32.578 77.715 1.00 14.65 143 GLY A C 1
ATOM 1215 O O . GLY A 1 143 ? 5.613 33.491 78.150 1.00 16.45 143 GLY A O 1
ATOM 1216 N N . GLU A 1 144 ? 7.165 31.878 78.461 1.00 16.80 144 GLU A N 1
ATOM 1217 C CA . GLU A 1 144 ? 7.380 32.258 79.853 1.00 18.51 144 GLU A CA 1
ATOM 1218 C C . GLU A 1 144 ? 8.328 33.457 79.940 1.00 18.44 144 GLU A C 1
ATOM 1219 O O . GLU A 1 144 ? 8.128 34.361 80.765 1.00 19.29 144 GLU A O 1
ATOM 1225 N N 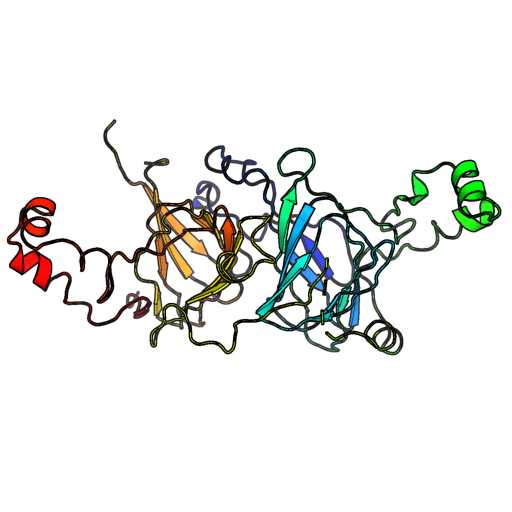. ASN A 1 145 ? 9.372 33.453 79.113 1.00 16.52 145 ASN A N 1
ATOM 1226 C CA . ASN A 1 145 ? 10.396 34.491 79.146 1.00 15.75 145 ASN A CA 1
ATOM 1227 C C . ASN A 1 145 ? 11.030 34.693 77.753 1.00 14.86 145 ASN A C 1
ATOM 1228 O O . ASN A 1 145 ? 1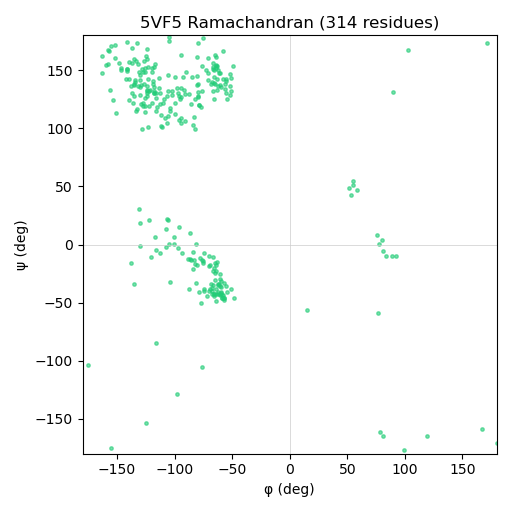1.689 33.762 77.250 1.00 15.77 145 ASN A O 1
ATOM 1233 N N . PRO A 1 146 ? 10.827 35.869 77.098 1.00 14.02 146 PRO A N 1
ATOM 1234 C CA . PRO A 1 146 ? 9.937 36.935 77.531 1.00 15.23 146 PRO A CA 1
ATOM 1235 C C . PRO A 1 146 ? 8.483 36.480 77.534 1.00 14.12 146 PRO A C 1
ATOM 1236 O O . PRO A 1 146 ? 8.134 35.536 76.825 1.00 14.69 146 PRO A O 1
ATOM 1240 N N . GLU A 1 147 ? 7.651 37.114 78.362 1.00 15.08 147 GLU A N 1
ATOM 1241 C CA . GLU A 1 147 ? 6.239 36.777 78.391 1.00 14.73 147 GLU A CA 1
ATOM 1242 C C . GLU A 1 147 ? 5.628 37.165 77.068 1.00 14.83 147 GLU A C 1
ATOM 1243 O O . GLU A 1 147 ? 5.761 38.310 76.637 1.00 16.10 147 GLU A O 1
ATOM 1249 N N . SER A 1 148 ? 4.968 36.199 76.412 1.00 13.05 148 SER A N 1
ATOM 1250 C CA . SER A 1 148 ? 4.201 36.496 75.221 1.00 13.20 148 SER A CA 1
ATOM 1251 C C . SER A 1 148 ? 2.871 37.079 75.605 1.00 13.65 148 SER A C 1
ATOM 1252 O O . SER A 1 148 ? 2.197 36.574 76.510 1.00 13.00 148 SER A O 1
ATOM 1255 N N . PHE A 1 149 ? 2.436 38.099 74.890 1.00 11.88 149 PHE A N 1
ATOM 1256 C CA . PHE A 1 149 ? 1.094 38.652 75.149 1.00 11.73 149 PHE A CA 1
ATOM 1257 C C . PHE A 1 149 ? -0.034 37.676 74.866 1.00 11.64 149 PHE A C 1
ATOM 1258 O O . PHE A 1 149 ? -1.146 37.886 75.309 1.00 12.53 149 PHE A O 1
ATOM 1266 N N . TYR A 1 150 ? 0.230 36.611 74.109 1.00 10.67 150 TYR A N 1
ATOM 1267 C CA . TYR A 1 150 ? -0.809 35.607 73.908 1.00 12.02 150 TYR A CA 1
ATOM 1268 C C . TYR A 1 150 ? -1.259 34.975 75.232 1.00 13.01 150 TYR A C 1
ATOM 1269 O O . TYR A 1 150 ? -2.387 34.520 75.333 1.00 13.90 150 TYR A O 1
ATOM 1278 N N . ARG A 1 151 ? -0.391 34.974 76.230 1.00 12.54 151 ARG A N 1
ATOM 1279 C CA . ARG A 1 151 ? -0.753 34.406 77.535 1.00 14.23 151 ARG A CA 1
ATOM 1280 C C . ARG A 1 151 ? -1.777 35.231 78.307 1.00 14.69 151 ARG A C 1
ATOM 1281 O O . ARG A 1 151 ? -2.357 34.754 79.309 1.00 17.76 151 ARG A O 1
ATOM 1294 N N . ALA A 1 152 ? -2.056 36.435 77.827 1.00 14.01 152 ALA A N 1
ATOM 1295 C CA . ALA A 1 152 ? -3.117 37.255 78.406 1.00 14.77 152 ALA A CA 1
ATOM 1296 C C . ALA A 1 152 ? -4.523 36.820 78.019 1.00 14.80 152 ALA A C 1
ATOM 1297 O O . ALA A 1 152 ? -5.512 37.293 78.576 1.00 16.94 152 ALA A O 1
ATOM 1299 N N . PHE A 1 153 ? -4.620 35.953 77.016 1.00 12.66 153 PHE A N 1
ATOM 1300 C CA . PHE A 1 153 ? -5.916 35.430 76.593 1.00 14.34 153 PHE A CA 1
ATOM 1301 C C . PHE A 1 153 ? -6.275 34.137 77.277 1.00 15.09 153 PHE A C 1
ATOM 1302 O O . PHE A 1 153 ? -5.422 33.261 77.505 1.00 17.39 153 PHE A O 1
ATOM 1310 N N . SER A 1 154 ? -7.565 34.003 77.540 1.00 13.76 154 SER A N 1
ATOM 1311 C CA . SER A 1 154 ? -8.094 32.766 78.153 1.00 14.89 154 SER A CA 1
ATOM 1312 C C . SER A 1 154 ? -7.868 31.567 77.255 1.00 15.69 154 SER A C 1
ATOM 1313 O O . SER A 1 154 ? -7.849 31.680 76.002 1.00 16.70 154 SER A O 1
ATOM 1316 N N . SER A 1 155 ? -7.716 30.408 77.870 1.00 16.66 155 SER A N 1
ATOM 1317 C CA . SER A 1 155 ? -7.463 29.201 77.103 1.00 18.33 155 SER A CA 1
ATOM 1318 C C . SER A 1 155 ? -8.582 28.873 76.120 1.00 16.52 155 SER A C 1
ATOM 1319 O O . SER A 1 155 ? -8.287 28.411 75.019 1.00 18.67 155 SER A O 1
ATOM 1322 N N . ASP A 1 156 ? -9.841 29.135 76.470 1.00 17.94 156 ASP A N 1
ATOM 1323 C CA . ASP A 1 156 ? -10.909 28.862 75.512 1.00 18.90 156 ASP A CA 1
ATOM 1324 C C . ASP A 1 156 ? -10.860 29.772 74.284 1.00 17.31 156 ASP A C 1
ATOM 1325 O O . ASP A 1 156 ? -11.150 29.330 73.174 1.00 17.95 156 ASP A O 1
ATOM 1330 N N . ILE A 1 157 ? -10.494 31.028 74.504 1.00 15.80 157 ILE A N 1
ATOM 1331 C CA . ILE A 1 157 ? -10.339 31.973 73.423 1.00 16.22 157 ILE A CA 1
ATOM 1332 C C . ILE A 1 157 ? -9.156 31.550 72.522 1.00 16.62 157 ILE A C 1
ATOM 1333 O O . ILE A 1 157 ? -9.290 31.564 71.309 1.00 17.81 157 ILE A O 1
ATOM 1338 N N . LEU A 1 158 ? -8.028 31.162 73.094 1.00 15.73 158 LEU A N 1
ATOM 1339 C CA . LEU A 1 158 ? -6.901 30.688 72.280 1.00 16.90 158 LEU A CA 1
ATOM 1340 C C . LEU A 1 158 ? -7.273 29.436 71.508 1.00 16.11 158 LEU A C 1
ATOM 1341 O O . LEU A 1 158 ? -6.917 29.294 70.324 1.00 15.03 158 LEU A O 1
ATOM 1346 N N . GLU A 1 159 ? -7.972 28.508 72.143 1.00 15.71 159 GLU A N 1
ATOM 1347 C CA . GLU A 1 159 ? -8.448 27.293 71.435 1.00 16.29 159 GLU A CA 1
ATOM 1348 C C . GLU A 1 159 ? -9.321 27.600 70.221 1.00 15.95 159 GLU A C 1
ATOM 1349 O O . GLU A 1 159 ? -9.096 27.083 69.123 1.00 16.97 159 GLU A O 1
ATOM 1355 N N . SER A 1 160 ? -10.292 28.476 70.414 1.00 15.16 160 SER A N 1
ATOM 1356 C CA . SER A 1 160 ? -11.189 28.894 69.341 1.00 16.78 160 SER A CA 1
ATOM 1357 C C . SER A 1 160 ? -10.468 29.695 68.289 1.00 15.30 160 SER A C 1
ATOM 1358 O O . SER A 1 160 ? -10.671 29.494 67.088 1.00 16.55 160 SER A O 1
ATOM 1361 N N . ALA A 1 161 ? -9.598 30.607 68.712 1.00 14.80 161 ALA A N 1
ATOM 1362 C CA . ALA A 1 161 ? -8.886 31.422 67.733 1.00 13.73 161 ALA A CA 1
ATOM 1363 C C . ALA A 1 161 ? -7.959 30.588 66.847 1.00 15.11 161 ALA A C 1
ATOM 1364 O O . ALA A 1 161 ? -7.947 30.752 65.620 1.00 15.84 161 ALA A O 1
ATOM 1366 N N . PHE A 1 162 ? -7.161 29.738 67.474 1.00 15.92 162 PHE A N 1
ATOM 1367 C CA . PHE A 1 162 ? -6.233 28.876 66.744 1.00 15.51 162 PHE A CA 1
ATOM 1368 C C . PHE A 1 162 ? -6.825 27.574 66.212 1.00 16.23 162 PHE A C 1
ATOM 1369 O O . PHE A 1 162 ? -6.138 26.858 65.510 1.00 17.77 162 PHE A O 1
ATOM 1377 N N . ASN A 1 163 ? -8.066 27.264 66.552 1.00 16.81 163 ASN A N 1
ATOM 1378 C CA . ASN A 1 163 ? -8.679 25.989 66.137 1.00 16.75 163 ASN A CA 1
ATOM 1379 C C . ASN A 1 163 ? -7.778 24.809 66.543 1.00 19.11 163 ASN A C 1
ATOM 1380 O O . ASN A 1 163 ? -7.609 23.882 65.764 1.00 21.30 163 ASN A O 1
ATOM 1385 N N . THR A 1 164 ? -7.236 24.871 67.765 1.00 17.69 164 THR A N 1
ATOM 1386 C CA . THR A 1 164 ? -6.196 23.944 68.265 1.00 18.74 164 THR A CA 1
ATOM 1387 C C . THR A 1 164 ? -6.589 23.597 69.698 1.00 22.34 164 THR A C 1
ATOM 1388 O O . THR A 1 164 ? -6.941 24.484 70.453 1.00 23.52 164 THR A O 1
ATOM 1392 N N . GLN A 1 165 ? -6.494 22.335 70.087 1.00 20.32 165 GLN A N 1
ATOM 1393 C CA . GLN A 1 165 ? -6.886 21.942 71.438 1.00 22.02 165 GLN A CA 1
ATOM 1394 C C . GLN A 1 165 ? -6.150 22.750 72.506 1.00 21.92 165 GLN A C 1
ATOM 1395 O O . GLN A 1 165 ? -4.944 23.034 72.355 1.00 19.59 165 GLN A O 1
ATOM 1401 N N . ARG A 1 166 ? -6.849 23.121 73.579 1.00 24.41 166 ARG A N 1
ATOM 1402 C CA . ARG A 1 166 ? -6.337 24.151 74.502 1.00 24.57 166 ARG A CA 1
ATOM 1403 C C . ARG A 1 166 ? -5.020 23.753 75.112 1.00 25.59 166 ARG A C 1
ATOM 1404 O O . ARG A 1 166 ? -4.143 24.560 75.230 1.00 25.27 166 ARG A O 1
ATOM 1412 N N . ASP A 1 167 ? -4.871 22.498 75.506 1.00 26.74 167 ASP A N 1
ATOM 1413 C CA . ASP A 1 167 ? -3.604 22.088 76.100 1.00 29.27 167 ASP A CA 1
ATOM 1414 C C . ASP A 1 167 ? -2.407 22.225 75.133 1.00 24.95 167 ASP A C 1
ATOM 1415 O O . ASP A 1 167 ? -1.329 22.612 75.561 1.00 24.76 167 ASP A O 1
ATOM 1420 N N . ARG A 1 168 ? -2.611 21.998 73.837 1.00 23.32 168 ARG A N 1
ATOM 1421 C CA . ARG A 1 168 ? -1.557 22.112 72.869 1.00 22.67 168 ARG A CA 1
ATOM 1422 C C . ARG A 1 168 ? -1.141 23.580 72.595 1.00 19.92 168 ARG A C 1
ATOM 1423 O O . ARG A 1 168 ? 0.042 23.909 72.486 1.00 20.40 168 ARG A O 1
ATOM 1431 N N . ILE A 1 169 ? -2.132 24.444 72.442 1.00 17.26 169 ILE A N 1
ATOM 1432 C CA . ILE A 1 169 ? -1.864 25.854 72.251 1.00 17.37 169 ILE A CA 1
ATOM 1433 C C . ILE A 1 169 ? -1.257 26.485 73.534 1.00 17.51 169 ILE A C 1
ATOM 1434 O O . ILE A 1 169 ? -0.248 27.250 73.467 1.00 18.91 169 ILE A O 1
ATOM 1439 N N . GLU A 1 170 ? -1.748 26.107 74.712 1.00 20.99 170 GLU A N 1
ATOM 1440 C CA . GLU A 1 170 ? -1.168 26.643 75.943 1.00 23.46 170 GLU A CA 1
ATOM 1441 C C . GLU A 1 170 ? 0.292 26.181 76.089 1.00 20.94 170 GLU A C 1
ATOM 1442 O O . GLU A 1 170 ? 1.156 26.982 76.459 1.00 25.51 170 GLU A O 1
ATOM 1448 N N . ARG A 1 171 ? 0.576 24.928 75.711 1.00 20.90 171 ARG A N 1
ATOM 1449 C CA . ARG A 1 171 ? 1.950 24.413 75.714 1.00 24.33 171 ARG A CA 1
ATOM 1450 C C . ARG A 1 171 ? 2.881 25.204 74.801 1.00 21.80 171 ARG A C 1
ATOM 1451 O O . ARG A 1 171 ? 4.003 25.485 75.177 1.00 22.89 171 ARG A O 1
ATOM 1459 N N . LEU A 1 172 ? 2.408 25.587 73.612 1.00 19.18 172 LEU A N 1
ATOM 1460 C CA A LEU A 1 172 ? 3.186 26.381 72.651 0.50 19.38 172 LEU A CA 1
ATOM 1461 C CA B LEU A 1 172 ? 3.239 26.334 72.686 0.50 18.69 172 LEU A CA 1
ATOM 1462 C C . LEU A 1 172 ? 3.710 27.634 73.326 1.00 18.22 172 LEU A C 1
ATOM 1463 O O . LEU A 1 172 ? 4.858 28.028 73.143 1.00 19.25 172 LEU A O 1
ATOM 1472 N N . PHE A 1 173 ? 2.840 28.265 74.089 1.00 16.26 173 PHE A N 1
ATOM 1473 C CA . PHE A 1 173 ? 3.139 29.550 74.703 1.00 16.89 173 PHE A CA 1
ATOM 1474 C C . PHE A 1 173 ? 3.839 29.451 76.040 1.00 16.71 173 PHE A C 1
ATOM 1475 O O . PHE A 1 173 ? 4.003 30.462 76.681 1.00 18.07 173 PHE A O 1
ATOM 1483 N N . ARG A 1 174 ? 4.281 28.240 76.409 1.00 18.22 174 ARG A N 1
ATOM 1484 C CA . ARG A 1 174 ? 5.113 27.988 77.621 1.00 21.36 174 ARG A CA 1
ATOM 1485 C C . ARG A 1 174 ? 6.536 27.525 77.315 1.00 19.74 174 ARG A C 1
ATOM 1486 O O . ARG A 1 174 ? 7.351 27.417 78.212 1.00 25.83 174 ARG A O 1
ATOM 1494 N N . GLN A 1 175 ? 6.859 27.241 76.054 1.00 16.15 175 GLN A N 1
ATOM 1495 C CA . GLN A 1 175 ? 8.131 26.606 75.739 1.00 18.04 175 GLN A CA 1
ATOM 1496 C C . GLN A 1 175 ? 9.320 27.550 75.842 1.00 16.77 175 GLN A C 1
ATOM 1497 O O . GLN A 1 175 ? 10.413 27.119 76.202 1.00 20.78 175 GLN A O 1
ATOM 1503 N N . GLN A 1 176 ? 9.141 28.817 75.424 1.00 16.51 176 GLN A N 1
ATOM 1504 C CA . GLN A 1 176 ? 10.245 29.778 75.408 1.00 14.50 176 GLN A CA 1
ATOM 1505 C C . GLN A 1 176 ? 10.524 30.332 76.782 1.00 14.72 176 GLN A C 1
ATOM 1506 O O . GLN A 1 176 ? 9.662 30.978 77.370 1.00 16.86 176 GLN A O 1
ATOM 1512 N N . LYS A 1 177 ? 11.758 30.094 77.224 1.00 14.61 177 LYS A N 1
ATOM 1513 C CA . LYS A 1 177 ? 12.219 30.516 78.534 1.00 15.45 177 LYS A CA 1
ATOM 1514 C C . LYS A 1 177 ? 13.565 31.270 78.507 1.00 15.61 177 LYS A C 1
ATOM 1515 O O . LYS A 1 177 ? 14.020 31.721 79.539 1.00 17.95 177 LYS A O 1
ATOM 1521 N N . GLN A 1 178 ? 14.146 31.426 77.331 1.00 15.26 178 GLN A N 1
ATOM 1522 C CA . GLN A 1 178 ? 15.523 31.869 77.163 1.00 16.30 178 GLN A CA 1
ATOM 1523 C C . GLN A 1 178 ? 15.679 33.393 77.098 1.00 15.02 178 GLN A C 1
ATOM 1524 O O . GLN A 1 178 ? 16.786 33.871 77.151 1.00 17.99 178 GLN A O 1
ATOM 1530 N N . GLY A 1 179 ? 14.576 34.133 76.947 1.00 11.92 179 GLY A N 1
ATOM 1531 C CA . GLY A 1 179 ? 14.603 35.577 76.922 1.00 11.88 179 GLY A CA 1
ATOM 1532 C C . GLY A 1 179 ? 14.552 36.170 75.528 1.00 10.87 179 GLY A C 1
ATOM 1533 O O . GLY A 1 179 ? 14.369 35.455 74.550 1.00 12.93 179 GLY A O 1
ATOM 1534 N N . ALA A 1 180 ? 14.649 37.501 75.464 1.00 11.72 180 ALA A N 1
ATOM 1535 C CA . ALA A 1 180 ? 14.230 38.227 74.257 1.00 12.50 180 ALA A CA 1
ATOM 1536 C C . ALA A 1 180 ? 15.289 38.288 73.158 1.00 11.11 180 ALA A C 1
ATOM 1537 O O . ALA A 1 180 ? 14.960 38.601 72.018 1.00 11.88 180 ALA A O 1
ATOM 1539 N N . ILE A 1 181 ? 16.563 38.104 73.500 1.00 10.95 181 ILE A N 1
ATOM 1540 C CA . ILE A 1 181 ? 17.651 38.090 72.540 1.00 11.22 181 ILE A CA 1
ATOM 1541 C C . ILE A 1 181 ? 18.519 36.883 72.834 1.00 11.16 181 ILE A C 1
ATOM 1542 O O . ILE A 1 181 ? 19.089 36.754 73.943 1.00 12.20 181 ILE A O 1
ATOM 1547 N N . ILE A 1 182 ? 18.573 35.968 71.874 1.00 12.11 182 ILE A N 1
ATOM 1548 C CA . ILE A 1 182 ? 19.089 34.628 72.096 1.00 12.13 182 ILE A CA 1
ATOM 1549 C C . ILE A 1 182 ? 20.073 34.248 70.999 1.00 12.33 182 ILE A C 1
ATOM 1550 O O . ILE A 1 182 ? 20.231 34.959 69.965 1.00 13.34 182 ILE A O 1
ATOM 1555 N N . LYS A 1 183 ? 20.708 33.093 71.168 1.00 14.89 183 LYS A N 1
ATOM 1556 C CA . LYS A 1 183 ? 21.610 32.596 70.141 1.00 15.22 183 LYS A CA 1
ATOM 1557 C C . LYS A 1 183 ? 20.861 32.258 68.859 1.00 15.09 183 LYS A C 1
ATOM 1558 O O . LYS A 1 183 ? 19.816 31.677 68.912 1.00 16.92 183 LYS A O 1
ATOM 1564 N N A ALA A 1 184 ? 21.525 32.403 67.709 0.50 17.00 184 ALA A N 1
ATOM 1565 N N B ALA A 1 184 ? 21.377 32.796 67.755 0.50 14.60 184 ALA A N 1
ATOM 1566 C CA A ALA A 1 184 ? 21.005 31.878 66.432 0.50 17.96 184 ALA A CA 1
ATOM 1567 C CA B ALA A 1 184 ? 20.868 32.532 66.445 0.50 16.77 184 ALA A CA 1
ATOM 1568 C C A ALA A 1 184 ? 22.055 30.991 65.720 0.50 21.11 184 ALA A C 1
ATOM 1569 C C B ALA A 1 184 ? 21.165 31.094 66.115 0.50 16.26 184 ALA A C 1
ATOM 1570 O O A ALA A 1 184 ? 23.232 31.326 65.721 0.50 21.20 184 ALA A O 1
ATOM 1571 O O B ALA A 1 184 ? 22.157 30.509 66.585 0.50 17.71 184 ALA A O 1
ATOM 1574 N N A SER A 1 185 ? 21.650 29.877 65.104 0.50 20.00 185 SER A N 1
ATOM 1575 N N B SER A 1 185 ? 20.312 30.511 65.297 0.50 16.32 185 SER A N 1
ATOM 1576 C CA A SER A 1 185 ? 22.621 29.041 64.382 0.50 19.20 185 SER A CA 1
ATOM 1577 C CA B SER A 1 185 ? 20.505 29.123 64.893 0.50 19.10 185 SER A CA 1
ATOM 1578 C C A SER A 1 185 ? 22.984 29.637 63.033 0.50 20.00 185 SER A C 1
ATOM 1579 C C B SER A 1 185 ? 21.645 28.979 63.871 0.50 21.80 185 SER A C 1
ATOM 1580 O O A SER A 1 185 ? 22.264 30.480 62.497 0.50 20.30 185 SER A O 1
ATOM 1581 O O B SER A 1 185 ? 22.057 29.958 63.253 0.50 20.08 185 SER A O 1
ATOM 1586 N N A GLU A 1 186 ? 24.090 29.164 62.474 0.50 23.31 186 GLU A N 1
ATOM 1587 N N B GLU A 1 186 ? 22.156 27.753 63.714 0.50 25.31 186 GLU A N 1
ATOM 1588 C CA A GLU A 1 186 ? 24.548 29.626 61.160 0.50 24.58 186 GLU A CA 1
ATOM 1589 C CA B GLU A 1 186 ? 23.130 27.436 62.669 0.50 24.57 186 GLU A CA 1
ATOM 1590 C C A GLU A 1 186 ? 23.456 29.353 60.118 0.50 25.32 186 GLU A C 1
ATOM 1591 C C B GLU A 1 186 ? 22.666 27.904 61.327 0.50 23.28 186 GLU A C 1
ATOM 1592 O O A GLU A 1 186 ? 23.194 30.176 59.246 0.50 24.41 186 GLU A O 1
ATOM 1593 O O B GLU A 1 186 ? 23.450 28.478 60.567 0.50 22.19 186 GLU A O 1
ATOM 1596 N N A GLU A 1 187 ? 22.791 28.208 60.219 0.50 25.21 187 GLU A N 1
ATOM 1597 N N B GLU A 1 187 ? 21.406 27.616 61.017 0.50 21.88 187 GLU A N 1
ATOM 1598 C CA A GLU A 1 187 ? 21.735 27.878 59.260 0.50 25.74 187 GLU A CA 1
ATOM 1599 C CA B GLU A 1 187 ? 20.857 27.946 59.707 0.50 25.85 187 GLU A CA 1
ATOM 1600 C C A GLU A 1 187 ? 20.500 28.787 59.462 0.50 21.23 187 GLU A C 1
ATOM 1601 C C B GLU A 1 187 ? 20.843 29.450 59.498 0.50 22.35 187 GLU A C 1
ATOM 1602 O O A GLU A 1 187 ? 19.879 29.241 58.498 0.50 22.76 187 GLU A O 1
ATOM 1603 O O B GLU A 1 187 ? 21.086 29.927 58.403 0.50 22.77 187 GLU A O 1
ATOM 1614 N N A GLN A 1 188 ? 20.143 29.071 60.711 0.50 20.17 188 GLN A N 1
ATOM 1615 N N B GLN A 1 188 ? 20.544 30.206 60.545 0.50 20.45 188 GLN A N 1
ATOM 1616 C CA A GLN A 1 188 ? 19.004 29.921 60.980 0.50 19.62 188 GLN A CA 1
ATOM 1617 C CA B GLN A 1 188 ? 20.522 31.660 60.402 0.50 21.01 188 GLN A CA 1
ATOM 1618 C C A GLN A 1 188 ? 19.250 31.324 60.446 0.50 20.17 188 GLN A C 1
ATOM 1619 C C B GLN A 1 188 ? 21.920 32.173 60.129 0.50 24.89 188 GLN A C 1
ATOM 1620 O O A GLN A 1 188 ? 18.353 31.974 59.905 0.50 20.40 188 GLN A O 1
ATOM 1621 O O B GLN A 1 188 ? 22.119 33.068 59.292 0.50 28.44 188 GLN A O 1
ATOM 1632 N N A ILE A 1 189 ? 20.485 31.774 60.600 0.50 20.80 189 ILE A N 1
ATOM 1633 N N B ILE A 1 189 ? 22.887 31.626 60.863 0.50 21.93 189 ILE A N 1
ATOM 1634 C CA A ILE A 1 189 ? 20.909 33.089 60.164 0.50 23.34 189 ILE A CA 1
ATOM 1635 C CA B ILE A 1 189 ? 24.278 32.042 60.739 0.50 27.48 189 ILE A CA 1
ATOM 1636 C C A ILE A 1 189 ? 20.772 33.211 58.651 0.50 24.31 189 ILE A C 1
ATOM 1637 C C B ILE A 1 189 ? 24.862 31.718 59.361 0.50 28.61 189 ILE A C 1
ATOM 1638 O O A ILE A 1 189 ? 20.233 34.191 58.115 0.50 24.80 189 ILE A O 1
ATOM 1639 O O B ILE A 1 189 ? 25.479 32.567 58.754 0.50 27.84 189 ILE A O 1
ATOM 1648 N N A ARG A 1 190 ? 21.250 32.180 57.968 0.50 22.45 190 ARG A N 1
ATOM 1649 N N B ARG A 1 190 ? 24.654 30.499 58.869 0.50 31.22 190 ARG A N 1
ATOM 1650 C CA A ARG A 1 190 ? 21.106 32.085 56.529 0.50 20.41 190 ARG A CA 1
ATOM 1651 C CA B ARG A 1 190 ? 25.180 30.120 57.552 0.50 35.88 190 ARG A CA 1
ATOM 1652 C C A ARG A 1 190 ? 19.677 32.181 56.084 0.50 19.60 190 ARG A C 1
ATOM 1653 C C B ARG A 1 190 ? 24.491 30.910 56.445 0.50 40.25 190 ARG A C 1
ATOM 1654 O O A ARG A 1 190 ? 19.368 32.931 55.155 0.50 21.40 190 ARG A O 1
ATOM 1655 O O B ARG A 1 190 ? 25.091 31.160 55.398 0.50 43.74 190 ARG A O 1
ATOM 1658 N N A ALA A 1 191 ? 18.829 31.352 56.694 0.50 19.60 191 ALA A N 1
ATOM 1659 C CA A ALA A 1 191 ? 17.424 31.247 56.324 0.50 19.98 191 ALA A CA 1
ATOM 1660 C C A ALA A 1 191 ? 16.723 32.564 56.528 0.50 21.71 191 ALA A C 1
ATOM 1661 O O A ALA A 1 191 ? 16.060 33.062 55.622 0.50 21.76 191 ALA A O 1
ATOM 1663 N N A ILE A 1 192 ? 16.833 33.108 57.737 0.50 19.68 192 ILE A N 1
ATOM 1664 C CA A ILE A 1 192 ? 16.093 34.322 58.075 0.50 19.92 192 ILE A CA 1
ATOM 1665 C C A ILE A 1 192 ? 16.438 35.547 57.221 0.50 23.36 192 ILE A C 1
ATOM 1666 O O A ILE A 1 192 ? 15.570 36.380 56.952 0.50 22.62 192 ILE A O 1
ATOM 1671 N N A SER A 1 193 ? 17.696 35.662 56.806 0.50 21.78 193 SER A N 1
ATOM 1672 C CA A SER A 1 193 ? 18.154 36.822 56.067 0.50 23.83 193 SER A CA 1
ATOM 1673 C C A SER A 1 193 ? 18.226 36.547 54.566 0.50 21.96 193 SER A C 1
ATOM 1674 O O A SER A 1 193 ? 18.710 37.371 53.813 0.50 22.63 193 SER A O 1
ATOM 1677 N N A GLU A 1 194 ? 17.746 35.388 54.144 0.50 19.90 194 GLU A N 1
ATOM 1678 C CA A GLU A 1 194 ? 17.867 34.974 52.744 0.50 20.47 194 GLU A CA 1
ATOM 1679 C C A GLU A 1 194 ? 17.264 35.914 51.700 0.50 21.00 194 GLU A C 1
ATOM 1680 O O A GLU A 1 194 ? 17.796 36.017 50.592 0.50 23.86 194 GLU A O 1
ATOM 1682 N N A HIS A 1 195 ? 16.184 36.599 52.043 0.50 18.12 195 HIS A N 1
ATOM 1683 C CA A HIS A 1 195 ? 15.500 37.487 51.109 0.50 18.85 195 HIS A CA 1
ATOM 1684 C C A HIS A 1 195 ? 15.698 38.960 51.421 0.50 18.57 195 HIS A C 1
ATOM 1685 O O A HIS A 1 195 ? 15.022 39.820 50.879 0.50 17.92 195 HIS A O 1
ATOM 1692 N N A ALA A 1 196 ? 16.658 39.255 52.285 0.50 17.30 196 ALA A N 1
ATOM 1693 C CA A ALA A 1 196 ? 16.844 40.614 52.695 0.50 16.43 196 ALA A CA 1
ATOM 1694 C C A ALA A 1 196 ? 17.633 41.411 51.682 0.50 19.33 196 ALA A C 1
ATOM 1695 O O A ALA A 1 196 ? 18.511 40.868 50.999 0.50 23.30 196 ALA A O 1
ATOM 1697 N N A SER A 1 197 ? 17.278 42.685 51.558 0.50 18.59 197 SER A N 1
ATOM 1698 C CA A SER A 1 197 ? 17.872 43.568 50.549 0.50 20.94 197 SER A CA 1
ATOM 1699 C C A SER A 1 197 ? 18.652 44.717 51.181 0.50 22.93 197 SER A C 1
ATOM 1700 O O A SER A 1 197 ? 18.635 44.864 52.392 0.50 14.77 197 SER A O 1
ATOM 1703 N N . ARG A 1 206 ? 4.559 51.435 51.695 1.00 51.08 206 ARG A N 1
ATOM 1704 C CA . ARG A 1 206 ? 4.428 51.747 53.136 1.00 40.35 206 ARG A CA 1
ATOM 1705 C C . ARG A 1 206 ? 5.745 51.658 53.919 1.00 39.76 206 ARG A C 1
ATOM 1706 O O . ARG A 1 206 ? 6.140 52.599 54.616 1.00 35.90 206 ARG A O 1
ATOM 1714 N N . THR A 1 207 ? 6.394 50.505 53.864 1.00 38.16 207 THR A N 1
ATOM 1715 C CA . THR A 1 207 ? 7.680 50.352 54.525 1.00 38.54 207 THR A CA 1
ATOM 1716 C C . THR A 1 207 ? 8.764 50.282 53.464 1.00 35.15 207 THR A C 1
ATOM 1717 O O . THR A 1 207 ? 8.880 49.299 52.719 1.00 39.07 207 THR A O 1
ATOM 1721 N N . GLN A 1 208 ? 9.532 51.360 53.408 1.00 32.92 208 GLN A N 1
ATOM 1722 C CA . GLN A 1 208 ? 10.629 51.493 52.491 1.00 34.10 208 GLN A CA 1
ATOM 1723 C C . GLN A 1 208 ? 11.901 51.069 53.201 1.00 31.31 208 GLN A C 1
ATOM 1724 O O . GLN A 1 208 ? 11.979 50.973 54.445 1.00 27.05 208 GLN A O 1
ATOM 1726 N N . GLY A 1 209 ? 12.904 50.806 52.396 1.00 27.80 209 GLY A N 1
ATOM 1727 C CA . GLY A 1 209 ? 14.181 50.383 52.910 1.00 24.80 209 GLY A CA 1
ATOM 1728 C C . GLY A 1 209 ? 14.986 51.508 53.532 1.00 20.05 209 GLY A C 1
ATOM 1729 O O . GLY A 1 209 ? 14.569 52.694 53.567 1.00 23.68 209 GLY A O 1
ATOM 1730 N N . PRO A 1 210 ? 16.149 51.143 54.059 1.00 17.11 210 PRO A N 1
ATOM 1731 C CA . PRO A 1 210 ? 17.010 52.131 54.669 1.00 16.66 210 PRO A CA 1
ATOM 1732 C C . PRO A 1 210 ? 17.625 53.044 53.628 1.00 17.89 210 PRO A C 1
ATOM 1733 O O . PRO A 1 210 ? 17.679 52.716 52.428 1.00 20.17 210 PRO A O 1
ATOM 1737 N N . PHE A 1 211 ? 18.078 54.191 54.107 1.00 15.00 211 PHE A N 1
ATOM 1738 C CA . PHE A 1 211 ? 18.929 55.082 53.375 1.00 17.77 211 PHE A CA 1
ATOM 1739 C C . PHE A 1 211 ? 20.190 55.366 54.165 1.00 17.14 211 PHE A C 1
ATOM 1740 O O . PHE A 1 211 ? 20.228 55.191 55.376 1.00 16.55 211 PHE A O 1
ATOM 1748 N N . ASN A 1 212 ? 21.210 55.870 53.487 1.00 18.47 212 ASN A N 1
ATOM 1749 C CA . ASN A 1 212 ? 22.550 56.010 54.074 1.00 17.29 212 ASN A CA 1
ATOM 1750 C C . ASN A 1 212 ? 23.261 57.155 53.363 1.00 18.76 212 ASN A C 1
ATOM 1751 O O . ASN A 1 212 ? 23.331 57.171 52.131 1.00 25.20 212 ASN A O 1
ATOM 1756 N N . LEU A 1 213 ? 23.730 58.135 54.132 1.00 18.38 213 LEU A N 1
ATOM 1757 C CA A LEU A 1 213 ? 24.348 59.331 53.554 0.60 17.70 213 LEU A CA 1
ATOM 1758 C CA B LEU A 1 213 ? 24.362 59.349 53.628 0.40 18.37 213 LEU A CA 1
ATOM 1759 C C . LEU A 1 213 ? 25.868 59.352 53.754 1.00 19.72 213 LEU A C 1
ATOM 1760 O O . LEU A 1 213 ? 26.495 60.359 53.431 1.00 20.66 213 LEU A O 1
ATOM 1769 N N A MET A 1 214 ? 26.440 58.241 54.239 0.50 23.44 214 MET A N 1
ATOM 1770 N N B MET A 1 214 ? 26.485 58.297 54.278 0.50 22.70 214 MET A N 1
ATOM 1771 C CA A MET A 1 214 ? 27.848 58.195 54.674 0.50 25.99 214 MET A CA 1
ATOM 1772 C CA B MET A 1 214 ? 27.873 58.464 54.739 0.50 23.84 214 MET A CA 1
ATOM 1773 C C A MET A 1 214 ? 28.807 58.615 53.568 0.50 27.15 214 MET A C 1
ATOM 1774 C C B MET A 1 214 ? 28.900 58.477 53.584 0.50 26.96 214 MET A C 1
ATOM 1775 O O A MET A 1 214 ? 29.811 59.272 53.833 0.50 27.64 214 MET A O 1
ATOM 1776 O O B MET A 1 214 ? 30.081 58.699 53.841 0.50 28.44 214 MET A O 1
ATOM 1785 N N . LYS A 1 215 ? 28.471 58.250 52.332 1.00 26.05 215 LYS A N 1
ATOM 1786 C CA . LYS A 1 215 ? 29.350 58.493 51.152 1.00 29.07 215 LYS A CA 1
ATOM 1787 C C . LYS A 1 215 ? 29.155 59.870 50.474 1.00 24.62 215 LYS A C 1
ATOM 1788 O O . LYS A 1 215 ? 29.888 60.234 49.543 1.00 31.13 215 LYS A O 1
ATOM 1794 N N . GLU A 1 216 ? 28.178 60.628 50.945 1.00 22.04 216 GLU A N 1
ATOM 1795 C CA . GLU A 1 216 ? 27.880 61.939 50.382 1.00 21.55 216 GLU A CA 1
ATOM 1796 C C . GLU A 1 216 ? 28.845 62.973 50.920 1.00 22.27 216 GLU A C 1
ATOM 1797 O O . GLU A 1 216 ? 29.437 62.799 51.996 1.00 25.08 216 GLU A O 1
ATOM 1803 N N . ARG A 1 217 ? 28.931 64.091 50.204 1.00 24.54 217 ARG A N 1
ATOM 1804 C CA . ARG A 1 217 ? 29.687 65.254 50.671 1.00 26.63 217 ARG A CA 1
ATOM 1805 C C . ARG A 1 217 ? 28.977 65.796 51.918 1.00 21.82 217 ARG A C 1
ATOM 1806 O O . ARG A 1 217 ? 27.746 65.824 51.973 1.00 24.25 217 ARG A O 1
ATOM 1814 N N . PRO A 1 218 ? 29.751 66.192 52.940 1.00 22.53 218 PRO A N 1
ATOM 1815 C CA . PRO A 1 218 ? 29.071 66.755 54.123 1.00 21.64 218 PRO A CA 1
ATOM 1816 C C . PRO A 1 218 ? 28.325 68.064 53.789 1.00 20.72 218 PRO A C 1
ATOM 1817 O O . PRO A 1 218 ? 28.736 68.787 52.871 1.00 22.71 218 PRO A O 1
ATOM 1821 N N . GLN A 1 219 ? 27.262 68.369 54.510 1.00 19.99 219 GLN A N 1
ATOM 1822 C CA . GLN A 1 219 ? 26.670 69.701 54.419 1.00 19.43 219 GLN A CA 1
ATOM 1823 C C . GLN A 1 219 ? 27.653 70.782 54.813 1.00 22.30 219 GLN A C 1
ATOM 1824 O O . GLN A 1 219 ? 27.752 71.844 54.138 1.00 27.30 219 GLN A O 1
ATOM 1830 N N A PHE A 1 220 ? 28.324 70.562 55.964 0.70 17.86 220 PHE A N 1
ATOM 1831 N N B PHE A 1 220 ? 28.399 70.547 55.863 0.30 20.32 220 PHE A N 1
ATOM 1832 C CA A PHE A 1 220 ? 29.350 71.479 56.537 0.70 16.75 220 PHE A CA 1
ATOM 1833 C CA B PHE A 1 220 ? 29.485 71.433 56.084 0.30 20.72 220 PHE A CA 1
ATOM 1834 C C A PHE A 1 220 ? 30.575 70.608 56.786 0.70 18.25 220 PHE A C 1
ATOM 1835 C C B PHE A 1 220 ? 30.569 70.682 56.767 0.30 18.34 220 PHE A C 1
ATOM 1836 O O A PHE A 1 220 ? 30.442 69.524 57.341 0.70 19.07 220 PHE A O 1
ATOM 1837 O O B PHE A 1 220 ? 30.342 69.820 57.611 0.30 19.32 220 PHE A O 1
ATOM 1852 N N . GLY A 1 221 ? 31.765 71.020 56.346 1.00 16.22 221 GLY A N 1
ATOM 1853 C CA . GLY A 1 221 ? 32.912 70.275 56.714 1.00 15.31 221 GLY A CA 1
ATOM 1854 C C . GLY A 1 221 ? 34.140 71.080 56.541 1.00 15.44 221 GLY A C 1
ATOM 1855 O O . GLY A 1 221 ? 34.136 72.118 55.873 1.00 17.44 221 GLY A O 1
ATOM 1856 N N . SER A 1 222 ? 35.172 70.595 57.201 1.00 13.85 222 SER A N 1
ATOM 1857 C CA . SER A 1 222 ? 36.505 71.124 57.058 1.00 15.16 222 SER A CA 1
ATOM 1858 C C . SER A 1 222 ? 37.501 70.036 57.422 1.00 15.80 222 SER A C 1
ATOM 1859 O O . SER A 1 222 ? 37.108 68.890 57.700 1.00 18.51 222 SER A O 1
ATOM 1862 N N . ARG A 1 223 ? 38.789 70.370 57.450 1.00 19.14 223 ARG A N 1
ATOM 1863 C CA . ARG A 1 223 ? 39.735 69.337 57.820 1.00 19.94 223 ARG A CA 1
ATOM 1864 C C . ARG A 1 223 ? 39.600 68.878 59.276 1.00 21.23 223 ARG A C 1
ATOM 1865 O O . ARG A 1 223 ? 40.239 67.902 59.639 1.00 26.13 223 ARG A O 1
ATOM 1873 N N . PHE A 1 224 ? 38.812 69.593 60.090 1.00 16.76 224 PHE A N 1
ATOM 1874 C CA . PHE A 1 224 ? 38.612 69.208 61.486 1.00 15.87 224 PHE A CA 1
ATOM 1875 C C . PHE A 1 224 ? 37.278 68.571 61.808 1.00 15.79 224 PHE A C 1
ATOM 1876 O O . PHE A 1 224 ? 37.068 68.211 62.954 1.00 16.97 224 PHE A O 1
ATOM 1884 N N . GLY A 1 225 ? 36.400 68.400 60.828 1.00 14.15 225 GLY A N 1
ATOM 1885 C CA . GLY A 1 225 ? 35.144 67.715 61.113 1.00 15.33 225 GLY A CA 1
ATOM 1886 C C . GLY A 1 225 ? 34.150 67.754 60.003 1.00 14.77 225 GLY A C 1
ATOM 1887 O O . GLY A 1 225 ? 34.385 68.386 58.978 1.00 15.65 225 GLY A O 1
ATOM 1888 N N . GLN A 1 226 ? 33.046 67.015 60.198 1.00 14.37 226 GLN A N 1
ATOM 1889 C CA A GLN A 1 226 ? 32.046 66.808 59.170 0.50 16.02 226 GLN A CA 1
ATOM 1890 C CA B GLN A 1 226 ? 32.017 66.982 59.179 0.50 16.39 226 GLN A CA 1
ATOM 1891 C C . GLN A 1 226 ? 30.646 66.819 59.803 1.00 14.25 226 GLN A C 1
ATOM 1892 O O . GLN A 1 226 ? 30.474 66.242 60.884 1.00 14.28 226 GLN A O 1
ATOM 1903 N N . PHE A 1 227 ? 29.681 67.418 59.120 1.00 14.41 227 PHE A N 1
ATOM 1904 C CA . PHE A 1 227 ? 28.280 67.318 59.507 1.00 13.83 227 PHE A CA 1
ATOM 1905 C C . PHE A 1 227 ? 27.479 66.922 58.284 1.00 13.65 227 PHE A C 1
ATOM 1906 O O . PHE A 1 227 ? 27.573 67.589 57.250 1.00 14.56 227 PHE A O 1
ATOM 1914 N N . ILE A 1 228 ? 26.658 65.884 58.396 1.00 14.42 228 ILE A N 1
ATOM 1915 C CA . ILE A 1 228 ? 25.626 65.671 57.387 1.00 19.48 228 ILE A CA 1
ATOM 1916 C C . ILE A 1 228 ? 24.363 65.202 58.035 1.00 12.95 228 ILE A C 1
ATOM 1917 O O . ILE A 1 228 ? 24.390 64.642 59.154 1.00 14.87 228 ILE A O 1
ATOM 1922 N N . GLU A 1 229 ? 23.261 65.540 57.390 1.00 15.52 229 GLU A N 1
ATOM 1923 C CA . GLU A 1 229 ? 21.983 65.314 57.954 1.00 14.07 229 GLU A CA 1
ATOM 1924 C C . GLU A 1 229 ? 20.998 64.822 56.931 1.00 12.99 229 GLU A C 1
ATOM 1925 O O . GLU A 1 229 ? 20.986 65.263 55.783 1.00 15.12 229 GLU A O 1
ATOM 1931 N N . ALA A 1 230 ? 20.155 63.909 57.383 1.00 13.26 230 ALA A N 1
ATOM 1932 C CA . ALA A 1 230 ? 18.968 63.495 56.689 1.00 14.76 230 ALA A CA 1
ATOM 1933 C C . ALA A 1 230 ? 17.812 64.325 57.233 1.00 13.49 230 ALA A C 1
ATOM 1934 O O . ALA A 1 230 ? 17.407 64.147 58.385 1.00 14.80 230 ALA A O 1
ATOM 1936 N N . SER A 1 231 ? 17.319 65.239 56.399 1.00 15.12 231 SER A N 1
ATOM 1937 C CA A SER A 1 231 ? 16.255 66.175 56.744 0.70 15.89 231 SER A CA 1
ATOM 1938 C CA B SER A 1 231 ? 16.283 66.173 56.752 0.30 14.70 231 SER A CA 1
ATOM 1939 C C . SER A 1 231 ? 14.935 65.705 56.186 1.00 14.18 231 SER A C 1
ATOM 1940 O O . SER A 1 231 ? 14.904 65.034 55.131 1.00 14.89 231 SER A O 1
ATOM 1945 N N . PRO A 1 232 ? 13.828 66.073 56.839 1.00 14.82 232 PRO A N 1
ATOM 1946 C CA . PRO A 1 232 ? 12.521 65.760 56.260 1.00 15.74 232 PRO A CA 1
ATOM 1947 C C . PRO A 1 232 ? 12.247 66.501 54.961 1.00 17.13 232 PRO A C 1
ATOM 1948 O O . PRO A 1 232 ? 11.381 66.082 54.216 1.00 19.83 232 PRO A O 1
ATOM 1952 N N . GLU A 1 233 ? 12.958 67.603 54.698 1.00 16.99 233 GLU A N 1
ATOM 1953 C CA . GLU A 1 233 ? 12.819 68.279 53.400 1.00 18.96 233 GLU A CA 1
ATOM 1954 C C . GLU A 1 233 ? 13.166 67.306 52.284 1.00 19.93 233 GLU A C 1
ATOM 1955 O O . GLU A 1 233 ? 12.513 67.288 51.246 1.00 23.06 233 GLU A O 1
ATOM 1961 N N . ARG A 1 234 ? 14.233 66.543 52.479 1.00 17.95 234 ARG A N 1
ATOM 1962 C CA . ARG A 1 234 ? 14.712 65.584 51.496 1.00 19.14 234 ARG A CA 1
ATOM 1963 C C . ARG A 1 234 ? 14.115 64.190 51.548 1.00 18.58 234 ARG A C 1
ATOM 1964 O O . ARG A 1 234 ? 13.920 63.561 50.511 1.00 22.82 234 ARG A O 1
ATOM 1972 N N . PHE A 1 235 ? 13.877 63.694 52.758 1.00 15.61 235 PHE A N 1
ATOM 1973 C CA . PHE A 1 235 ? 13.487 62.323 52.990 1.00 15.19 235 PHE A CA 1
ATOM 1974 C C . PHE A 1 235 ? 12.063 62.285 53.472 1.00 17.28 235 PHE A C 1
ATOM 1975 O O . PHE A 1 235 ? 11.784 62.559 54.657 1.00 17.88 235 PHE A O 1
ATOM 1983 N N . GLU A 1 236 ? 11.141 61.944 52.579 1.00 19.78 236 GLU A N 1
ATOM 1984 C CA . GLU A 1 236 ? 9.722 61.981 52.884 1.00 20.19 236 GLU A CA 1
ATOM 1985 C C . GLU A 1 236 ? 9.372 61.053 54.077 1.00 18.98 236 GLU A C 1
ATOM 1986 O O . GLU A 1 236 ? 8.451 61.336 54.842 1.00 20.10 236 GLU A O 1
ATOM 1989 N N . GLN A 1 237 ? 10.117 59.966 54.221 1.00 20.39 237 GLN A N 1
ATOM 1990 C CA A GLN A 1 237 ? 10.035 58.991 55.318 0.40 18.68 237 GLN A CA 1
ATOM 1991 C CA B GLN A 1 237 ? 9.775 59.055 55.318 0.60 19.31 237 GLN A CA 1
ATOM 1992 C C . GLN A 1 237 ? 10.052 59.647 56.693 1.00 17.46 237 GLN A C 1
ATOM 1993 O O . GLN A 1 237 ? 9.533 59.097 57.657 1.00 18.67 237 GLN A O 1
ATOM 2004 N N . LEU A 1 238 ? 10.730 60.781 56.771 1.00 16.49 238 LEU A N 1
ATOM 2005 C CA . LEU A 1 238 ? 10.912 61.502 58.057 1.00 15.37 238 LEU A CA 1
ATOM 2006 C C . LEU A 1 238 ? 9.880 62.582 58.331 1.00 15.52 238 LEU A C 1
ATOM 2007 O O . LEU A 1 238 ? 9.865 63.167 59.417 1.00 15.24 238 LEU A O 1
ATOM 2012 N N . ARG A 1 239 ? 9.013 62.878 57.355 1.00 16.27 239 ARG A N 1
ATOM 2013 C CA . ARG A 1 239 ? 8.113 64.042 57.452 1.00 16.80 239 ARG A CA 1
ATOM 2014 C C . ARG A 1 239 ? 7.030 63.893 58.516 1.00 17.56 239 ARG A C 1
ATOM 2015 O O . ARG A 1 239 ? 6.677 64.869 59.146 1.00 19.81 239 ARG A O 1
ATOM 2023 N N . ASP A 1 240 ? 6.477 62.694 58.661 1.00 17.52 240 ASP A N 1
ATOM 2024 C CA . ASP A 1 240 ? 5.405 62.458 59.634 1.00 19.69 240 ASP A CA 1
ATOM 2025 C C . ASP A 1 240 ? 5.819 62.741 61.080 1.00 18.17 240 ASP A C 1
ATOM 2026 O O . ASP A 1 240 ? 5.070 63.337 61.829 1.00 20.31 240 ASP A O 1
ATOM 2031 N N . LEU A 1 241 ? 7.023 62.313 61.450 1.00 15.20 241 LEU A N 1
ATOM 2032 C CA . LEU A 1 241 ? 7.587 62.593 62.745 1.00 15.46 241 LEU A CA 1
ATOM 2033 C C . LEU A 1 241 ? 8.183 64.001 62.819 1.00 14.93 241 LEU A C 1
ATOM 2034 O O . LEU A 1 241 ? 8.410 64.484 63.894 1.00 15.88 241 LEU A O 1
ATOM 2039 N N . ASP A 1 242 ? 8.434 64.619 61.671 1.00 15.96 242 ASP A N 1
ATOM 2040 C CA . ASP A 1 242 ? 9.122 65.891 61.547 1.00 14.15 242 ASP A CA 1
ATOM 2041 C C . ASP A 1 242 ? 10.468 65.807 62.244 1.00 12.54 242 ASP A C 1
ATOM 2042 O O . ASP A 1 242 ? 10.834 66.660 63.043 1.00 14.47 242 ASP A O 1
ATOM 2047 N N . ALA A 1 243 ? 11.197 64.768 61.888 1.00 12.27 243 ALA A N 1
ATOM 2048 C CA . ALA A 1 243 ? 12.483 64.449 62.495 1.00 12.42 243 ALA A CA 1
ATOM 2049 C C . ALA A 1 243 ? 13.623 64.518 61.487 1.00 12.89 243 ALA A C 1
ATOM 2050 O O . ALA A 1 243 ? 13.427 64.316 60.289 1.00 16.61 243 ALA A O 1
ATOM 2052 N N . ALA A 1 244 ? 14.818 64.746 61.984 1.00 12.02 244 ALA A N 1
ATOM 2053 C CA . ALA A 1 244 ? 16.036 64.640 61.231 1.00 11.96 244 ALA A CA 1
ATOM 2054 C C . ALA A 1 244 ? 16.973 63.674 61.906 1.00 10.43 244 ALA A C 1
ATOM 2055 O O . ALA A 1 244 ? 16.889 63.450 63.137 1.00 11.48 244 ALA A O 1
ATOM 2057 N N . VAL A 1 245 ? 17.925 63.171 61.141 1.00 11.12 245 VAL A N 1
ATOM 2058 C CA . VAL A 1 245 ? 19.016 62.374 61.691 1.00 10.32 245 VAL A CA 1
ATOM 2059 C C . VAL A 1 245 ? 20.318 63.011 61.248 1.00 12.05 245 VAL A C 1
ATOM 2060 O O . VAL A 1 245 ? 20.573 63.113 60.048 1.00 12.25 245 VAL A O 1
ATOM 2064 N N . ALA A 1 246 ? 21.123 63.443 62.204 1.00 13.56 246 ALA A N 1
ATOM 2065 C CA . ALA A 1 246 ? 22.333 64.165 61.951 1.00 13.85 246 ALA A CA 1
ATOM 2066 C C . ALA A 1 246 ? 23.502 63.273 62.391 1.00 12.55 246 ALA A C 1
ATOM 2067 O O . ALA A 1 246 ? 23.464 62.587 63.422 1.00 13.40 246 ALA A O 1
ATOM 2069 N N . PHE A 1 247 ? 24.575 63.351 61.628 1.00 12.16 247 PHE A N 1
ATOM 2070 C CA . PHE A 1 247 ? 25.827 62.691 61.923 1.00 12.36 247 PHE A CA 1
ATOM 2071 C C . PHE A 1 247 ? 26.930 63.743 62.003 1.00 13.51 247 PHE A C 1
ATOM 2072 O O . PHE A 1 247 ? 27.151 64.478 61.035 1.00 14.96 247 PHE A O 1
ATOM 2080 N N . MET A 1 248 ? 27.571 63.857 63.163 1.00 12.19 248 MET A N 1
ATOM 2081 C CA . MET A 1 248 ? 28.640 64.839 63.328 1.00 11.77 248 MET A CA 1
ATOM 2082 C C . MET A 1 248 ? 29.867 64.109 63.786 1.00 13.66 248 MET A C 1
ATOM 2083 O O . MET A 1 248 ? 29.814 63.344 64.743 1.00 14.50 248 MET A O 1
ATOM 2090 N N . ASN A 1 249 ? 30.972 64.388 63.101 1.00 13.83 249 ASN A N 1
ATOM 2091 C CA . ASN A 1 249 ? 32.266 63.897 63.472 1.00 14.86 249 ASN A CA 1
ATOM 2092 C C . ASN A 1 249 ? 33.207 65.076 63.647 1.00 15.22 249 ASN A C 1
ATOM 2093 O O . ASN A 1 249 ? 33.304 65.933 62.762 1.00 16.70 249 ASN A O 1
ATOM 2098 N N . ILE A 1 250 ? 33.865 65.113 64.803 1.00 14.00 250 ILE A N 1
ATOM 2099 C CA . ILE A 1 250 ? 34.904 66.104 65.085 1.00 14.11 250 ILE A CA 1
ATOM 2100 C C . ILE A 1 250 ? 36.226 65.322 65.177 1.00 15.58 250 ILE A C 1
ATOM 2101 O O . ILE A 1 250 ? 36.385 64.405 66.019 1.00 16.35 250 ILE A O 1
ATOM 2106 N N . ASN A 1 251 ? 37.167 65.686 64.322 1.00 16.25 251 ASN A N 1
ATOM 2107 C CA . ASN A 1 251 ? 38.437 65.001 64.325 1.00 16.36 251 ASN A CA 1
ATOM 2108 C C . ASN A 1 251 ? 39.209 65.254 65.619 1.00 16.01 251 ASN A C 1
ATOM 2109 O O . ASN A 1 251 ? 38.987 66.253 66.313 1.00 16.00 251 ASN A O 1
ATOM 2114 N N . GLN A 1 252 ? 40.116 64.332 65.963 1.00 18.60 252 GLN A N 1
ATOM 2115 C CA . GLN A 1 252 ? 40.876 64.512 67.208 1.00 19.05 252 GLN A CA 1
ATOM 2116 C C . GLN A 1 252 ? 41.565 65.850 67.167 1.00 21.06 252 GLN A C 1
ATOM 2117 O O . GLN A 1 252 ? 42.039 66.296 66.113 1.00 22.86 252 GLN A O 1
ATOM 2123 N N . GLY A 1 253 ? 41.541 66.537 68.299 1.00 22.42 253 GLY A N 1
ATOM 2124 C CA . GLY A 1 253 ? 42.108 67.867 68.399 1.00 22.88 253 GLY A CA 1
ATOM 2125 C C . GLY A 1 253 ? 41.254 68.958 67.770 1.00 23.20 253 GLY A C 1
ATOM 2126 O O . GLY A 1 253 ? 41.703 70.110 67.688 1.00 27.03 253 GLY A O 1
ATOM 2127 N N . GLY A 1 254 ? 40.031 68.629 67.358 1.00 16.27 254 GLY A N 1
ATOM 2128 C CA . GLY A 1 254 ? 39.162 69.613 66.756 1.00 14.96 254 GLY A CA 1
ATOM 2129 C C . GLY A 1 254 ? 38.067 70.089 67.661 1.00 14.52 254 GLY A C 1
ATOM 2130 O O . GLY A 1 254 ? 37.874 69.579 68.776 1.00 14.92 254 GLY A O 1
ATOM 2131 N N . MET A 1 255 ? 37.326 71.066 67.137 1.00 13.33 255 MET A N 1
ATOM 2132 C CA . MET A 1 255 ? 36.114 71.569 67.784 1.00 12.60 255 MET A CA 1
ATOM 2133 C C . MET A 1 255 ? 35.143 71.975 66.711 1.00 12.89 255 MET A C 1
ATOM 2134 O O . MET A 1 255 ? 35.537 72.331 65.620 1.00 13.64 255 MET A O 1
ATOM 2139 N N . VAL A 1 256 ? 33.852 71.908 67.017 1.00 10.90 256 VAL A N 1
ATOM 2140 C CA . VAL A 1 256 ? 32.844 72.555 66.189 1.00 9.90 256 VAL A CA 1
ATOM 2141 C C . VAL A 1 256 ? 32.704 73.976 66.687 1.00 10.15 256 VAL A C 1
ATOM 2142 O O . VAL A 1 256 ? 32.622 74.224 67.910 1.00 12.31 256 VAL A O 1
ATOM 2146 N N . LEU A 1 257 ? 32.766 74.940 65.784 1.00 11.25 257 LEU A N 1
ATOM 2147 C CA . LEU A 1 257 ? 32.603 76.331 66.178 1.00 11.45 257 LEU A CA 1
ATOM 2148 C C . LEU A 1 257 ? 31.213 76.537 66.822 1.00 10.74 257 LEU A C 1
ATOM 2149 O O . LEU A 1 257 ? 30.251 75.852 66.448 1.00 10.84 257 LEU A O 1
ATOM 2154 N N . PRO A 1 258 ? 31.106 77.465 67.792 1.00 10.62 258 PRO A N 1
ATOM 2155 C CA . PRO A 1 258 ? 29.807 77.687 68.396 1.00 10.16 258 PRO A CA 1
ATOM 2156 C C . PRO A 1 258 ? 28.719 77.936 67.350 1.00 9.67 258 PRO A C 1
ATOM 2157 O O . PRO A 1 258 ? 28.928 78.670 66.349 1.00 10.87 258 PRO A O 1
ATOM 2161 N N . TYR A 1 259 ? 27.565 77.308 67.565 1.00 9.24 259 TYR A N 1
ATOM 2162 C CA . TYR A 1 259 ? 26.445 77.484 66.655 1.00 9.22 259 TYR A CA 1
ATOM 2163 C C . TYR A 1 259 ? 25.154 77.284 67.421 1.00 8.80 259 TYR A C 1
ATOM 2164 O O . TYR A 1 259 ? 25.146 76.892 68.603 1.00 9.95 259 TYR A O 1
ATOM 2173 N N . TYR A 1 260 ? 24.038 77.569 66.780 1.00 8.63 260 TYR A N 1
ATOM 2174 C CA . TYR A 1 260 ? 22.738 77.158 67.311 1.00 9.67 260 TYR A CA 1
ATOM 2175 C C . TYR A 1 260 ? 21.832 76.667 66.194 1.00 8.94 260 TYR A C 1
ATOM 2176 O O . TYR A 1 260 ? 22.018 77.014 65.008 1.00 9.73 260 TYR A O 1
ATOM 2185 N N . ASN A 1 261 ? 20.858 75.847 66.562 1.00 9.34 261 ASN A N 1
ATOM 2186 C CA . ASN A 1 261 ? 19.789 75.414 65.657 1.00 9.00 261 ASN A CA 1
ATOM 2187 C C . ASN A 1 261 ? 18.614 76.365 65.787 1.00 8.90 261 ASN A C 1
ATOM 2188 O O . ASN A 1 261 ? 18.180 76.696 66.875 1.00 10.43 261 ASN A O 1
ATOM 2193 N N . SER A 1 262 ? 18.077 76.797 64.660 1.00 9.47 262 SER A N 1
ATOM 2194 C CA . SER A 1 262 ? 17.025 77.785 64.658 1.00 9.50 262 SER A CA 1
ATOM 2195 C C . SER A 1 262 ? 15.737 77.346 65.320 1.00 9.89 262 SER A C 1
ATOM 2196 O O . SER A 1 262 ? 15.116 78.123 66.011 1.00 11.97 262 SER A O 1
ATOM 2199 N N . ARG A 1 263 ? 15.315 76.106 65.065 1.00 9.73 263 ARG A N 1
ATOM 2200 C CA . ARG A 1 263 ? 14.047 75.610 65.629 1.00 11.04 263 ARG A CA 1
ATOM 2201 C C . ARG A 1 263 ? 14.032 74.198 66.165 1.00 10.98 263 ARG A C 1
ATOM 2202 O O . ARG A 1 263 ? 13.137 73.871 66.934 1.00 11.92 263 ARG A O 1
ATOM 2210 N N . SER A 1 264 ? 15.039 73.394 65.817 1.00 9.50 264 SER A N 1
ATOM 2211 C CA . SER A 1 264 ? 15.028 72.001 66.139 1.00 10.66 264 SER A CA 1
ATOM 2212 C C . SER A 1 264 ? 15.788 71.704 67.410 1.00 10.70 264 SER A C 1
ATOM 2213 O O . SER A 1 264 ? 16.919 72.111 67.551 1.00 13.11 264 SER A O 1
ATOM 2216 N N . THR A 1 265 ? 15.136 71.004 68.317 1.00 10.43 265 THR A N 1
ATOM 2217 C CA . THR A 1 265 ? 15.806 70.455 69.493 1.00 9.68 265 THR A CA 1
ATOM 2218 C C . THR A 1 265 ? 16.509 69.167 69.080 1.00 10.37 265 THR A C 1
ATOM 2219 O O . THR A 1 265 ? 15.960 68.367 68.298 1.00 12.26 265 THR A O 1
ATOM 2223 N N . ARG A 1 266 ? 17.737 68.982 69.557 1.00 9.66 266 ARG A N 1
ATOM 2224 C CA . ARG A 1 266 ? 18.557 67.830 69.192 1.00 9.85 266 ARG A CA 1
ATOM 2225 C C . ARG A 1 266 ? 18.794 66.919 70.353 1.00 9.77 266 ARG A C 1
ATOM 2226 O O . ARG A 1 266 ? 19.070 67.378 71.447 1.00 12.26 266 ARG A O 1
ATOM 2234 N N . VAL A 1 267 ? 18.639 65.622 70.114 1.00 9.24 267 VAL A N 1
ATOM 2235 C CA . VAL A 1 267 ? 18.959 64.612 71.110 1.00 9.78 267 VAL A CA 1
ATOM 2236 C C . VAL A 1 267 ? 20.177 63.870 70.605 1.00 10.49 267 VAL A C 1
ATOM 2237 O O . VAL A 1 267 ? 20.074 63.066 69.661 1.00 10.57 267 VAL A O 1
ATOM 2241 N N . VAL A 1 268 ? 21.329 64.228 71.170 1.00 11.03 268 VAL A N 1
ATOM 2242 C CA . VAL A 1 268 ? 22.648 63.855 70.659 1.00 11.43 268 VAL A CA 1
ATOM 2243 C C . VAL A 1 268 ? 23.200 62.690 71.440 1.00 9.70 268 VAL A C 1
ATOM 2244 O O . VAL A 1 268 ? 23.272 62.793 72.661 1.00 12.01 268 VAL A O 1
ATOM 2248 N N . MET A 1 269 ? 23.516 61.587 70.791 1.00 11.00 269 MET A N 1
ATOM 2249 C CA A MET A 1 269 ? 24.209 60.461 71.512 0.50 12.01 269 MET A CA 1
ATOM 2250 C CA B MET A 1 269 ? 24.049 60.385 71.422 0.50 12.35 269 MET A CA 1
ATOM 2251 C C . MET A 1 269 ? 25.552 60.169 70.962 1.00 13.04 269 MET A C 1
ATOM 2252 O O . MET A 1 269 ? 25.839 60.143 69.749 1.00 14.88 269 MET A O 1
ATOM 2261 N N . VAL A 1 270 ? 26.463 60.022 71.904 1.00 13.84 270 VAL A N 1
ATOM 2262 C CA . VAL A 1 270 ? 27.869 59.842 71.569 1.00 13.67 270 VAL A CA 1
ATOM 2263 C C . VAL A 1 270 ? 28.092 58.404 71.163 1.00 13.68 270 VAL A C 1
ATOM 2264 O O . VAL A 1 270 ? 27.683 57.485 71.863 1.00 15.46 270 VAL A O 1
ATOM 2268 N N . VAL A 1 271 ? 28.706 58.234 69.992 1.00 14.17 271 VAL A N 1
ATOM 2269 C CA . VAL A 1 271 ? 29.051 56.906 69.459 1.00 13.88 271 VAL A CA 1
ATOM 2270 C C . VAL A 1 271 ? 30.536 56.572 69.581 1.00 15.34 271 VAL A C 1
ATOM 2271 O O . VAL A 1 271 ? 30.838 55.398 69.711 1.00 20.70 271 VAL A O 1
ATOM 2278 N N . GLU A 1 272 ? 31.418 57.582 69.499 1.00 16.21 272 GLU A N 1
ATOM 2279 C CA A GLU A 1 272 ? 32.875 57.407 69.557 0.70 16.43 272 GLU A CA 1
ATOM 2280 C CA B GLU A 1 272 ? 32.868 57.379 69.585 0.30 16.19 272 GLU A CA 1
ATOM 2281 C C . GLU A 1 272 ? 33.492 58.576 70.259 1.00 16.27 272 GLU A C 1
ATOM 2282 O O . GLU A 1 272 ? 33.067 59.704 70.020 1.00 16.02 272 GLU A O 1
ATOM 2293 N N . GLY A 1 273 ? 34.478 58.317 71.129 1.00 17.57 273 GLY A N 1
ATOM 2294 C CA . GLY A 1 273 ? 35.265 59.388 71.683 1.00 16.56 273 GLY A CA 1
ATOM 2295 C C . GLY A 1 273 ? 34.663 60.134 72.844 1.00 15.52 273 GLY A C 1
ATOM 2296 O O . GLY A 1 273 ? 33.703 59.664 73.486 1.00 18.87 273 GLY A O 1
ATOM 2297 N N . ASN A 1 274 ? 35.258 61.297 73.106 1.00 15.26 274 ASN A N 1
ATOM 2298 C CA . ASN A 1 274 ? 34.936 62.140 74.245 1.00 16.55 274 ASN A CA 1
ATOM 2299 C C . ASN A 1 274 ? 34.977 63.588 73.815 1.00 14.50 274 ASN A C 1
ATOM 2300 O O . ASN A 1 274 ? 35.754 63.989 72.920 1.00 15.26 274 ASN A O 1
ATOM 2305 N N . ALA A 1 275 ? 34.146 64.395 74.452 1.00 13.75 275 ALA A N 1
ATOM 2306 C CA . ALA A 1 275 ? 34.183 65.823 74.246 1.00 13.44 275 ALA A CA 1
ATOM 2307 C C . ALA A 1 275 ? 33.799 66.612 75.477 1.00 14.30 275 ALA A C 1
ATOM 2308 O O . ALA A 1 275 ? 33.072 66.131 76.353 1.00 16.95 275 ALA A O 1
ATOM 2310 N N . ARG A 1 276 ? 34.270 67.839 75.507 1.00 14.65 276 ARG A N 1
ATOM 2311 C CA . ARG A 1 276 ? 33.838 68.894 76.431 1.00 15.95 276 ARG A CA 1
ATOM 2312 C C . ARG A 1 276 ? 32.765 69.664 75.668 1.00 14.80 276 ARG A C 1
ATOM 2313 O O . ARG A 1 276 ? 32.948 69.937 74.494 1.00 16.57 276 ARG A O 1
ATOM 2321 N N . PHE A 1 277 ? 31.640 69.979 76.296 1.00 12.74 277 PHE A N 1
ATOM 2322 C CA . PHE A 1 277 ? 30.669 70.868 75.719 1.00 12.28 277 PHE A CA 1
ATOM 2323 C C . PHE A 1 277 ? 30.476 72.105 76.544 1.00 11.16 277 PHE A C 1
ATOM 2324 O O . PHE A 1 277 ? 30.598 72.056 77.781 1.00 12.20 277 PHE A O 1
ATOM 2332 N N . GLU A 1 278 ? 30.088 73.193 75.912 1.00 11.91 278 GLU A N 1
ATOM 2333 C CA . GLU A 1 278 ? 29.649 74.406 76.602 1.00 11.08 278 GLU A CA 1
ATOM 2334 C C . GLU A 1 278 ? 28.419 74.910 75.870 1.00 10.44 278 GLU A C 1
ATOM 2335 O O . GLU A 1 278 ? 28.434 74.994 74.631 1.00 10.33 278 GLU A O 1
ATOM 2341 N N . MET A 1 279 ? 27.364 75.192 76.579 1.00 11.00 279 MET A N 1
ATOM 2342 C CA . MET A 1 279 ? 26.101 75.675 76.085 1.00 11.17 279 MET A CA 1
ATOM 2343 C C . MET A 1 279 ? 25.763 76.956 76.843 1.00 12.05 279 MET A C 1
ATOM 2344 O O . MET A 1 279 ? 26.089 77.086 78.043 1.00 14.33 279 MET A O 1
ATOM 2353 N N . ALA A 1 280 ? 25.070 77.876 76.177 1.00 12.04 280 ALA A N 1
ATOM 2354 C CA . ALA A 1 280 ? 24.537 79.096 76.788 1.00 12.22 280 ALA A CA 1
ATOM 2355 C C . ALA A 1 280 ? 23.055 78.918 76.993 1.00 14.79 280 ALA A C 1
ATOM 2356 O O . ALA A 1 280 ? 22.331 78.725 76.008 1.00 16.11 280 ALA A O 1
ATOM 2358 N N . CYS A 1 281 ? 22.578 78.950 78.239 1.00 15.22 281 CYS A N 1
ATOM 2359 C CA . CYS A 1 281 ? 21.140 78.730 78.511 1.00 16.44 281 CYS A CA 1
ATOM 2360 C C . CYS A 1 281 ? 20.542 79.908 79.254 1.00 16.29 281 CYS A C 1
ATOM 2361 O O . CYS A 1 281 ? 20.975 80.177 80.352 1.00 20.56 281 CYS A O 1
ATOM 2364 N N A PRO A 1 282 ? 19.527 80.601 78.712 0.50 15.43 282 PRO A N 1
ATOM 2365 N N B PRO A 1 282 ? 19.512 80.547 78.666 0.50 17.72 282 PRO A N 1
ATOM 2366 C CA A PRO A 1 282 ? 18.948 81.684 79.542 0.50 16.86 282 PRO A CA 1
ATOM 2367 C CA B PRO A 1 282 ? 18.964 81.795 79.184 0.50 19.76 282 PRO A CA 1
ATOM 2368 C C A PRO A 1 282 ? 17.948 81.250 80.604 0.50 17.25 282 PRO A C 1
ATOM 2369 C C B PRO A 1 282 ? 18.162 81.605 80.455 0.50 23.11 282 PRO A C 1
ATOM 2370 O O A PRO A 1 282 ? 17.651 82.040 81.534 0.50 18.19 282 PRO A O 1
ATOM 2371 O O B PRO A 1 282 ? 17.568 80.543 80.629 0.50 24.36 282 PRO A O 1
ATOM 2378 N N A HIS A 1 283 ? 17.449 80.016 80.463 0.50 15.97 283 HIS A N 1
ATOM 2379 C CA A HIS A 1 283 ? 16.461 79.444 81.386 0.50 17.86 283 HIS A CA 1
ATOM 2380 C C A HIS A 1 283 ? 17.028 79.202 82.764 0.50 20.51 283 HIS A C 1
ATOM 2381 O O A HIS A 1 283 ? 16.456 79.647 83.757 0.50 23.73 283 HIS A O 1
ATOM 2388 N N A LEU A 1 284 ? 18.161 78.513 82.813 0.50 19.14 284 LEU A N 1
ATOM 2389 C CA A LEU A 1 284 ? 18.853 78.215 84.046 0.50 19.93 284 LEU A CA 1
ATOM 2390 C C A LEU A 1 284 ? 19.574 79.480 84.538 0.50 21.32 284 LEU A C 1
ATOM 2391 O O A LEU A 1 284 ? 19.979 79.555 85.684 0.50 28.22 284 LEU A O 1
ATOM 2396 N N A GLY A 1 285 ? 19.705 80.478 83.668 0.50 20.87 285 GLY A N 1
ATOM 2397 C CA A GLY A 1 285 ? 20.326 81.744 84.014 0.50 23.54 285 GLY A CA 1
ATOM 2398 C C A GLY A 1 285 ? 19.412 82.622 84.832 0.50 28.25 285 GLY A C 1
ATOM 2399 O O A GLY A 1 285 ? 19.863 83.268 85.777 0.50 31.03 285 GLY A O 1
ATOM 2400 N N . GLY A 1 302 ? 13.556 90.113 85.882 1.00 57.35 302 GLY A N 1
ATOM 2401 C CA . GLY A 1 302 ? 14.995 90.096 85.614 1.00 42.84 302 GLY A CA 1
ATOM 2402 C C . GLY A 1 302 ? 15.344 90.078 84.147 1.00 20.78 302 GLY A C 1
ATOM 2403 O O . GLY A 1 302 ? 14.705 89.366 83.430 1.00 33.93 302 GLY A O 1
ATOM 2404 N N . GLU A 1 303 ? 16.221 90.946 83.778 1.00 33.26 303 GLU A N 1
ATOM 2405 C CA . GLU A 1 303 ? 17.035 90.900 82.528 1.00 35.03 303 GLU A CA 1
ATOM 2406 C C . GLU A 1 303 ? 17.719 89.554 82.275 1.00 34.19 303 GLU A C 1
ATOM 2407 O O . GLU A 1 303 ? 18.073 88.829 83.201 1.00 38.58 303 GLU A O 1
ATOM 2413 N N . VAL A 1 304 ? 17.978 89.257 81.014 1.00 34.55 304 VAL A N 1
ATOM 2414 C CA . VAL A 1 304 ? 18.544 87.956 80.678 1.00 28.79 304 VAL A CA 1
ATOM 2415 C C . VAL A 1 304 ? 20.032 87.771 81.123 1.00 28.68 304 VAL A C 1
ATOM 2416 O O . VAL A 1 304 ? 20.879 88.700 81.135 1.00 27.76 304 VAL A O 1
ATOM 2420 N N . HIS A 1 305 ? 20.289 86.559 81.564 1.00 23.85 305 HIS A N 1
ATOM 2421 C CA . HIS A 1 305 ? 21.613 86.073 81.891 1.00 24.75 305 HIS A CA 1
ATOM 2422 C C . HIS A 1 305 ? 21.682 84.706 81.258 1.00 25.59 305 HIS A C 1
ATOM 2423 O O . HIS A 1 305 ? 20.680 83.970 81.246 1.00 28.00 305 HIS A O 1
ATOM 2430 N N . TYR A 1 306 ? 22.844 84.374 80.705 1.00 17.56 306 TYR A N 1
ATOM 2431 C CA . TYR A 1 306 ? 23.062 83.061 80.095 1.00 18.29 306 TYR A CA 1
ATOM 2432 C C . TYR A 1 306 ? 23.901 82.219 81.040 1.00 17.21 306 TYR A C 1
ATOM 2433 O O . TYR A 1 306 ? 25.045 82.579 81.337 1.00 23.94 306 TYR A O 1
ATOM 2442 N N . GLN A 1 307 ? 23.298 81.144 81.548 1.00 17.99 307 GLN A N 1
ATOM 2443 C CA . GLN A 1 307 ? 23.975 80.185 82.398 1.00 20.96 307 GLN A CA 1
ATOM 2444 C C . GLN A 1 307 ? 24.988 79.434 81.577 1.00 16.87 307 GLN A C 1
ATOM 2445 O O . GLN A 1 307 ? 24.722 79.037 80.464 1.00 16.09 307 GLN A O 1
ATOM 2451 N N . LYS A 1 308 ? 26.155 79.225 82.158 1.00 19.40 308 LYS A N 1
ATOM 2452 C CA . LYS A 1 308 ? 27.196 78.423 81.556 1.00 19.29 308 LYS A CA 1
ATOM 2453 C C . LYS A 1 308 ? 26.922 76.957 81.839 1.00 19.51 308 LYS A C 1
ATOM 2454 O O . LYS A 1 308 ? 27.200 76.494 82.952 1.00 25.32 308 LYS A O 1
ATOM 2460 N N . VAL A 1 309 ? 26.348 76.242 80.869 1.00 15.78 309 VAL A N 1
ATOM 2461 C CA . VAL A 1 309 ? 25.986 74.859 81.008 1.00 14.62 309 VAL A CA 1
ATOM 2462 C C . VAL A 1 309 ? 27.068 74.007 80.360 1.00 16.12 309 VAL A C 1
ATOM 2463 O O . VAL A 1 309 ? 27.302 74.091 79.177 1.00 16.06 309 VAL A O 1
ATOM 2467 N N . ARG A 1 310 ? 27.803 73.252 81.162 1.00 17.44 310 ARG A N 1
ATOM 2468 C CA . ARG A 1 310 ? 29.012 72.595 80.734 1.00 16.23 310 ARG A CA 1
ATOM 2469 C C . ARG A 1 310 ? 29.112 71.192 81.246 1.00 16.06 310 ARG A C 1
ATOM 2470 O O . ARG A 1 310 ? 28.527 70.820 82.254 1.00 18.79 310 ARG A O 1
ATOM 2478 N N . GLY A 1 311 ? 29.889 70.411 80.529 1.00 13.39 311 GLY A N 1
ATOM 2479 C CA . GLY A 1 311 ? 30.168 69.073 80.911 1.00 14.60 311 GLY A CA 1
ATOM 2480 C C . GLY A 1 311 ? 31.065 68.347 79.962 1.00 14.19 311 GLY A C 1
ATOM 2481 O O . GLY A 1 311 ? 31.613 68.919 79.004 1.00 17.97 311 GLY A O 1
ATOM 2482 N N . ASN A 1 312 ? 31.160 67.064 80.227 1.00 14.46 312 ASN A N 1
ATOM 2483 C CA . ASN A 1 312 ? 31.889 66.142 79.412 1.00 15.49 312 ASN A CA 1
ATOM 2484 C C . ASN A 1 312 ? 30.962 65.050 78.968 1.00 15.75 312 ASN A C 1
ATOM 2485 O O . ASN A 1 312 ? 30.030 64.668 79.686 1.00 19.28 312 ASN A O 1
ATOM 2490 N N . LEU A 1 313 ? 31.172 64.627 77.729 1.00 14.45 313 LEU A N 1
ATOM 2491 C CA . LEU A 1 313 ? 30.421 63.570 77.120 1.00 13.22 313 LEU A CA 1
ATOM 2492 C C . LEU A 1 313 ? 31.281 62.378 76.739 1.00 12.97 313 LEU A C 1
ATOM 2493 O O . LEU A 1 313 ? 32.346 62.542 76.129 1.00 16.49 313 LEU A O 1
ATOM 2498 N N . ASN A 1 314 ? 30.776 61.193 77.055 1.00 13.48 314 ASN A N 1
ATOM 2499 C CA . ASN A 1 314 ? 31.426 59.932 76.777 1.00 13.25 314 ASN A CA 1
ATOM 2500 C C . ASN A 1 314 ? 30.494 59.057 75.955 1.00 12.63 314 ASN A C 1
ATOM 2501 O O . ASN A 1 314 ? 29.279 59.321 75.842 1.00 12.25 314 ASN A O 1
ATOM 2506 N N . VAL A 1 315 ? 31.053 57.980 75.430 1.00 14.98 315 VAL A N 1
ATOM 2507 C CA . VAL A 1 315 ? 30.286 57.046 74.618 1.00 13.68 315 VAL A CA 1
ATOM 2508 C C . VAL A 1 315 ? 29.006 56.598 75.348 1.00 13.54 315 VAL A C 1
ATOM 2509 O O . VAL A 1 315 ? 29.047 56.207 76.504 1.00 16.07 315 VAL A O 1
ATOM 2513 N N . GLY A 1 316 ? 27.874 56.715 74.649 1.00 11.99 316 GLY A N 1
ATOM 2514 C CA . GLY A 1 316 ? 26.566 56.300 75.161 1.00 14.10 316 GLY A CA 1
ATOM 2515 C C . GLY A 1 316 ? 25.809 57.383 75.935 1.00 11.48 316 GLY A C 1
ATOM 2516 O O . GLY A 1 316 ? 24.635 57.209 76.247 1.00 13.67 316 GLY A O 1
ATOM 2517 N N . ASP A 1 317 ? 26.471 58.499 76.232 1.00 10.61 317 ASP A N 1
ATOM 2518 C CA . ASP A 1 317 ? 25.821 59.618 76.882 1.00 11.37 317 ASP A CA 1
ATOM 2519 C C . ASP A 1 317 ? 24.956 60.366 75.884 1.00 11.18 317 ASP A C 1
ATOM 2520 O O . ASP A 1 317 ? 25.250 60.380 74.670 1.00 13.10 317 ASP A O 1
ATOM 2525 N N . VAL A 1 318 ? 23.944 61.024 76.394 1.00 10.72 318 VAL A N 1
ATOM 2526 C CA . VAL A 1 318 ? 23.051 61.892 75.636 1.00 9.82 318 VAL A CA 1
ATOM 2527 C C . VAL A 1 318 ? 23.097 63.329 76.126 1.00 9.27 318 VAL A C 1
ATOM 2528 O O . VAL A 1 318 ? 23.101 63.593 77.335 1.00 10.66 318 VAL A O 1
ATOM 2532 N N . LEU A 1 319 ? 23.100 64.273 75.187 1.00 10.15 319 LEU A N 1
ATOM 2533 C CA . LEU A 1 319 ? 22.870 65.659 75.491 1.00 9.66 319 LEU A CA 1
ATOM 2534 C C . LEU A 1 319 ? 21.681 66.138 74.688 1.00 9.85 319 LEU A C 1
ATOM 2535 O O . LEU A 1 319 ? 21.672 65.960 73.472 1.00 10.52 319 LEU A O 1
ATOM 2540 N N . VAL A 1 320 ? 20.742 66.813 75.332 1.00 9.59 320 VAL A N 1
ATOM 2541 C CA . VAL A 1 320 ? 19.647 67.460 74.640 1.00 9.59 320 VAL A CA 1
ATOM 2542 C C . VAL A 1 320 ? 20.074 68.928 74.429 1.00 9.64 320 VAL A C 1
ATOM 2543 O O . VAL A 1 320 ? 20.407 69.625 75.386 1.00 11.04 320 VAL A O 1
ATOM 2547 N N . ILE A 1 321 ? 20.046 69.373 73.182 1.00 9.91 321 ILE A N 1
ATOM 2548 C CA . ILE A 1 321 ? 20.340 70.759 72.853 1.00 10.07 321 ILE A CA 1
ATOM 2549 C C . ILE A 1 321 ? 19.000 71.416 72.495 1.00 9.50 321 ILE A C 1
ATOM 2550 O O . ILE A 1 321 ? 18.497 71.195 71.359 1.00 10.65 321 ILE A O 1
ATOM 2555 N N . PRO A 1 322 ? 18.432 72.240 73.385 1.00 9.58 322 PRO A N 1
ATOM 2556 C CA . PRO A 1 322 ? 17.192 72.911 73.006 1.00 10.43 322 PRO A CA 1
ATOM 2557 C C . PRO A 1 322 ? 17.425 73.878 71.823 1.00 8.82 322 PRO A C 1
ATOM 2558 O O . PRO A 1 322 ? 18.535 74.412 71.649 1.00 9.54 322 PRO A O 1
ATOM 2562 N N . ALA A 1 323 ? 16.368 74.128 71.047 1.00 9.86 323 ALA A N 1
ATOM 2563 C CA . ALA A 1 323 ? 16.457 75.044 69.960 1.00 9.83 323 ALA A CA 1
ATOM 2564 C C . ALA A 1 323 ? 16.887 76.442 70.422 1.00 9.31 323 ALA A C 1
ATOM 2565 O O . ALA A 1 323 ? 16.581 76.887 71.546 1.00 10.87 323 ALA A O 1
ATOM 2567 N N . GLY A 1 324 ? 17.709 77.098 69.596 1.00 9.83 324 GLY A N 1
ATOM 2568 C CA . GLY A 1 324 ? 18.138 78.462 69.852 1.00 9.25 324 GLY A CA 1
ATOM 2569 C C . GLY A 1 324 ? 19.317 78.583 70.781 1.00 9.69 324 GLY A C 1
ATOM 2570 O O . GLY A 1 324 ? 19.891 79.653 70.903 1.00 10.63 324 GLY A O 1
ATOM 2571 N N . HIS A 1 325 ? 19.709 77.491 71.417 1.00 10.23 325 HIS A N 1
ATOM 2572 C CA . HIS A 1 325 ? 20.772 77.545 72.415 1.00 10.86 325 HIS A CA 1
ATOM 2573 C C . HIS A 1 325 ? 22.145 77.421 71.780 1.00 9.66 325 HIS A C 1
ATOM 2574 O O . HIS A 1 325 ? 22.429 76.414 71.147 1.00 10.08 325 HIS A O 1
ATOM 2581 N N . PRO A 1 326 ? 23.003 78.425 71.961 1.00 9.49 326 PRO A N 1
ATOM 2582 C CA . PRO A 1 326 ? 24.378 78.333 71.475 1.00 10.22 326 PRO A CA 1
ATOM 2583 C C . PRO A 1 326 ? 25.102 77.165 72.130 1.00 9.81 326 PRO A C 1
ATOM 2584 O O . PRO A 1 326 ? 24.990 76.951 73.362 1.00 11.02 326 PRO A O 1
ATOM 2588 N N . ILE A 1 327 ? 25.863 76.423 71.344 1.00 9.55 327 ILE A N 1
ATOM 2589 C CA . ILE A 1 327 ? 26.580 75.239 71.802 1.00 9.66 327 ILE A CA 1
ATOM 2590 C C . ILE A 1 327 ? 27.886 75.089 71.053 1.00 9.49 327 ILE A C 1
ATOM 2591 O O . ILE A 1 327 ? 27.969 75.409 69.873 1.00 9.73 327 ILE A O 1
ATOM 2596 N N . THR A 1 328 ? 28.862 74.503 71.717 1.00 10.77 328 THR A N 1
ATOM 2597 C CA . THR A 1 328 ? 30.117 74.058 71.123 1.00 11.09 328 THR A CA 1
ATOM 2598 C C . THR A 1 328 ? 30.513 72.741 71.748 1.00 10.08 328 THR A C 1
ATOM 2599 O O . THR A 1 328 ? 30.209 72.460 72.927 1.00 11.65 328 THR A O 1
ATOM 2603 N N . PHE A 1 329 ? 31.212 71.944 70.974 1.00 10.70 329 PHE A N 1
ATOM 2604 C CA . PHE A 1 329 ? 31.827 70.682 71.410 1.00 10.90 329 PHE A CA 1
ATOM 2605 C C . PHE A 1 329 ? 33.305 70.728 71.041 1.00 11.27 329 PHE A C 1
ATOM 2606 O O . PHE A 1 329 ? 33.646 71.087 69.921 1.00 11.36 329 PHE A O 1
ATOM 2614 N N . ILE A 1 330 ? 34.150 70.266 71.950 1.00 11.65 330 ILE A N 1
ATOM 2615 C CA . ILE A 1 330 ? 35.585 70.253 71.792 1.00 12.92 330 ILE A CA 1
ATOM 2616 C C . ILE A 1 330 ? 36.009 68.776 72.029 1.00 12.57 330 ILE A C 1
ATOM 2617 O O . ILE A 1 330 ? 35.846 68.229 73.126 1.00 14.01 330 ILE A O 1
ATOM 2625 N N . ALA A 1 331 ? 36.512 68.138 70.992 1.00 12.14 331 ALA A N 1
ATOM 2626 C CA . ALA A 1 331 ? 37.031 66.792 71.075 1.00 13.40 331 ALA A CA 1
ATOM 2627 C C . ALA A 1 331 ? 38.212 66.743 72.003 1.00 15.74 331 ALA A C 1
ATOM 2628 O O . ALA A 1 331 ? 39.061 67.647 72.042 1.00 18.09 331 ALA A O 1
ATOM 2630 N N A THR A 1 332 ? 38.233 65.726 72.839 0.50 18.36 332 THR A N 1
ATOM 2631 N N B THR A 1 332 ? 38.267 65.686 72.820 0.50 18.23 332 THR A N 1
ATOM 2632 C CA A THR A 1 332 ? 39.301 65.660 73.798 0.50 21.17 332 THR A CA 1
ATOM 2633 C CA B THR A 1 332 ? 39.309 65.546 73.840 0.50 20.78 332 THR A CA 1
ATOM 2634 C C A THR A 1 332 ? 40.155 64.465 73.402 0.50 19.99 332 THR A C 1
ATOM 2635 C C B THR A 1 332 ? 39.827 64.126 73.829 0.50 15.47 332 THR A C 1
ATOM 2636 O O A THR A 1 332 ? 39.741 63.322 73.577 0.50 21.19 332 THR A O 1
ATOM 2637 O O B THR A 1 332 ? 39.155 63.206 73.315 0.50 17.90 332 THR A O 1
ATOM 2641 N N A GLY A 1 333 ? 41.186 64.867 72.609 0.50 28.00 333 GLY A N 1
ATOM 2642 N N B GLY A 1 333 ? 41.030 63.959 74.361 0.50 16.28 333 GLY A N 1
ATOM 2643 C CA A GLY A 1 333 ? 42.486 64.235 72.251 0.50 29.04 333 GLY A CA 1
ATOM 2644 C CA B GLY A 1 333 ? 41.703 62.641 74.363 0.50 21.37 333 GLY A CA 1
ATOM 2645 C C A GLY A 1 333 ? 42.838 62.905 71.580 0.50 33.96 333 GLY A C 1
ATOM 2646 C C B GLY A 1 333 ? 42.172 62.251 72.977 0.50 21.81 333 GLY A C 1
ATOM 2647 O O A GLY A 1 333 ? 43.506 62.875 70.530 0.50 31.89 333 GLY A O 1
ATOM 2648 O O B GLY A 1 333 ? 42.102 63.028 72.038 0.50 29.93 333 GLY A O 1
ATOM 2649 N N A GLY A 1 334 ? 42.492 61.797 72.203 0.50 34.34 334 GLY A N 1
ATOM 2650 N N B GLY A 1 334 ? 42.630 61.019 72.820 0.50 21.70 334 GLY A N 1
ATOM 2651 C CA A GLY A 1 334 ? 42.972 60.528 71.689 0.50 31.14 334 GLY A CA 1
ATOM 2652 C CA B GLY A 1 334 ? 43.114 60.606 71.502 0.50 16.89 334 GLY A CA 1
ATOM 2653 C C A GLY A 1 334 ? 42.090 59.848 70.669 0.50 28.10 334 GLY A C 1
ATOM 2654 C C B GLY A 1 334 ? 42.119 59.874 70.622 0.50 17.64 334 GLY A C 1
ATOM 2655 O O A GLY A 1 334 ? 42.353 58.712 70.283 0.50 42.40 334 GLY A O 1
ATOM 2656 O O B GLY A 1 334 ? 42.343 58.736 70.258 0.50 18.68 334 GLY A O 1
ATOM 2657 N N . SER A 1 335 ? 41.036 60.532 70.240 1.00 21.98 335 SER A N 1
ATOM 2658 C CA . SER A 1 335 ? 40.047 59.934 69.356 1.00 21.95 335 SER A CA 1
ATOM 2659 C C . SER A 1 335 ? 39.294 61.074 68.682 1.00 22.50 335 SER A C 1
ATOM 2660 O O . SER A 1 335 ? 39.209 62.203 69.210 1.00 23.40 335 SER A O 1
ATOM 2663 N N . ASN A 1 336 ? 38.799 60.786 67.487 1.00 20.83 336 ASN A N 1
ATOM 2664 C CA A ASN A 1 336 ? 37.713 61.593 66.962 0.70 19.50 336 ASN A CA 1
ATOM 2665 C CA B ASN A 1 336 ? 37.678 61.520 66.909 0.30 19.62 336 ASN A CA 1
ATOM 2666 C C . ASN A 1 336 ? 36.518 61.467 67.937 1.00 20.30 336 ASN A C 1
ATOM 2667 O O . ASN A 1 336 ? 36.432 60.526 68.751 1.00 22.50 336 ASN A O 1
ATOM 2676 N N . PHE A 1 337 ? 35.616 62.445 67.867 1.00 17.50 337 PHE A N 1
ATOM 2677 C CA . PHE A 1 337 ? 34.388 62.472 68.637 1.00 15.92 337 PHE A CA 1
ATOM 2678 C C . PHE A 1 337 ? 33.244 62.403 67.634 1.00 16.82 337 PHE A C 1
ATOM 2679 O O . PHE A 1 337 ? 33.097 63.303 66.799 1.00 17.97 337 PHE A O 1
ATOM 2687 N N . ARG A 1 338 ? 32.492 61.317 67.688 1.00 14.43 338 ARG A N 1
ATOM 2688 C CA A ARG A 1 338 ? 31.391 61.079 66.757 0.70 14.72 338 ARG A CA 1
ATOM 2689 C CA B ARG A 1 338 ? 31.409 61.049 66.740 0.30 15.37 338 ARG A CA 1
ATOM 2690 C C . ARG A 1 338 ? 30.065 60.900 67.470 1.00 14.51 338 ARG A C 1
ATOM 2691 O O . ARG A 1 338 ? 29.946 60.185 68.458 1.00 15.96 338 ARG A O 1
ATOM 2706 N N . VAL A 1 339 ? 29.069 61.610 66.939 1.00 13.26 339 VAL A N 1
ATOM 2707 C CA . VAL A 1 339 ? 27.705 61.602 67.532 1.00 13.40 339 VAL A CA 1
ATOM 2708 C C . VAL A 1 339 ? 26.667 61.365 66.464 1.00 11.88 339 VAL A C 1
ATOM 2709 O O . VAL A 1 339 ? 26.879 61.711 65.269 1.00 14.19 339 VAL A O 1
ATOM 2713 N N . VAL A 1 340 ? 25.527 60.841 66.878 1.00 11.79 340 VAL A N 1
ATOM 2714 C CA . VAL A 1 340 ? 24.327 60.815 66.082 1.00 13.42 340 VAL A CA 1
ATOM 2715 C C . VAL A 1 340 ? 23.340 61.668 66.819 1.00 12.50 340 VAL A C 1
ATOM 2716 O O . VAL A 1 340 ? 23.176 61.532 68.034 1.00 14.85 340 VAL A O 1
ATOM 2720 N N . GLY A 1 341 ? 22.717 62.591 66.111 1.00 12.39 341 GLY A N 1
ATOM 2721 C CA . GLY A 1 341 ? 21.701 63.468 66.713 1.00 14.28 341 GLY A CA 1
ATOM 2722 C C . GLY A 1 341 ? 20.340 63.266 66.065 1.00 14.74 341 GLY A C 1
ATOM 2723 O O . GLY A 1 341 ? 20.211 63.233 64.826 1.00 19.73 341 GLY A O 1
ATOM 2724 N N . PHE A 1 342 ? 19.325 63.076 66.851 1.00 11.27 342 PHE A N 1
ATOM 2725 C CA . PHE A 1 342 ? 17.971 63.144 66.369 1.00 9.42 342 PHE A CA 1
ATOM 2726 C C . PHE A 1 342 ? 17.472 64.558 66.514 1.00 9.73 342 PHE A C 1
ATOM 2727 O O . PHE A 1 342 ? 17.539 65.143 67.596 1.00 11.82 342 PHE A O 1
ATOM 2735 N N . GLY A 1 343 ? 16.921 65.090 65.449 1.00 10.63 343 GLY A N 1
ATOM 2736 C CA . GLY A 1 343 ? 16.310 66.412 65.459 1.00 10.97 343 GLY A CA 1
ATOM 2737 C C . GLY A 1 343 ? 14.790 66.329 65.522 1.00 11.77 343 GLY A C 1
ATOM 2738 O O . GLY A 1 343 ? 14.175 65.596 64.731 1.00 15.01 343 GLY A O 1
ATOM 2739 N N . ILE A 1 344 ? 14.213 67.045 66.461 1.00 10.93 344 ILE A N 1
ATOM 2740 C CA . ILE A 1 344 ? 12.782 67.104 66.670 1.00 10.93 344 ILE A CA 1
ATOM 2741 C C . ILE A 1 344 ? 12.365 68.497 66.142 1.00 10.16 344 ILE A C 1
ATOM 2742 O O . ILE A 1 344 ? 13.165 69.454 66.252 1.00 12.24 344 ILE A O 1
ATOM 2747 N N . ASN A 1 345 ? 11.164 68.640 65.556 1.00 12.22 345 ASN A N 1
ATOM 2748 C CA . ASN A 1 345 ? 10.750 69.901 64.932 1.00 12.08 345 ASN A CA 1
ATOM 2749 C C . ASN A 1 345 ? 11.753 70.274 63.815 1.00 11.92 345 ASN A C 1
ATOM 2750 O O . ASN A 1 345 ? 12.196 71.439 63.722 1.00 14.15 345 ASN A O 1
ATOM 2755 N N . ALA A 1 346 ? 12.090 69.295 62.957 1.00 11.83 346 ALA A N 1
ATOM 2756 C CA . ALA A 1 346 ? 13.226 69.468 62.070 1.00 12.86 346 ALA A CA 1
ATOM 2757 C C . ALA A 1 346 ? 12.957 70.291 60.794 1.00 12.74 346 ALA A C 1
ATOM 2758 O O . ALA A 1 346 ? 13.871 70.991 60.339 1.00 13.74 346 ALA A O 1
ATOM 2760 N N . MET A 1 347 ? 11.748 70.227 60.230 1.00 13.74 347 MET A N 1
ATOM 2761 C CA . MET A 1 347 ? 11.516 70.951 59.009 1.00 14.31 347 MET A CA 1
ATOM 2762 C C . MET A 1 347 ? 11.769 72.438 59.259 1.00 14.97 347 MET A C 1
ATOM 2763 O O . MET A 1 347 ? 11.313 73.006 60.264 1.00 15.95 347 MET A O 1
ATOM 2768 N N . PHE A 1 348 ? 12.473 73.046 58.311 1.00 16.58 348 PHE A N 1
ATOM 2769 C CA . PHE A 1 348 ? 12.798 74.479 58.307 1.00 18.10 348 PHE A CA 1
ATOM 2770 C C . PHE A 1 348 ? 13.943 74.837 59.269 1.00 17.16 348 PHE A C 1
ATOM 2771 O O . PHE A 1 348 ? 14.308 76.016 59.353 1.00 18.54 348 PHE A O 1
ATOM 2779 N N . ASN A 1 349 ? 14.498 73.842 59.973 1.00 14.13 349 ASN A N 1
ATOM 2780 C CA . ASN A 1 349 ? 15.653 74.116 60.836 1.00 11.44 349 ASN A CA 1
ATOM 2781 C C . ASN A 1 349 ? 16.872 74.543 60.035 1.00 11.81 349 ASN A C 1
ATOM 2782 O O . ASN A 1 349 ? 17.189 73.945 58.985 1.00 16.35 349 ASN A O 1
ATOM 2787 N N . ARG A 1 350 ? 17.576 75.540 60.550 1.00 12.10 350 ARG A N 1
ATOM 2788 C CA A ARG A 1 350 ? 18.853 75.920 59.988 0.50 13.20 350 ARG A CA 1
ATOM 2789 C CA B ARG A 1 350 ? 18.832 76.042 59.996 0.50 13.49 350 ARG A CA 1
ATOM 2790 C C . ARG A 1 350 ? 19.900 76.061 61.103 1.00 11.50 350 ARG A C 1
ATOM 2791 O O . ARG A 1 350 ? 19.601 76.455 62.255 1.00 12.07 350 ARG A O 1
ATOM 2806 N N . LYS A 1 351 ? 21.119 75.655 60.758 1.00 11.32 351 LYS A N 1
ATOM 2807 C CA . LYS A 1 351 ? 22.304 75.864 61.576 1.00 11.84 351 LYS A CA 1
ATOM 2808 C C . LYS A 1 351 ? 22.786 77.283 61.390 1.00 13.17 351 LYS A C 1
ATOM 2809 O O . LYS A 1 351 ? 22.908 77.761 60.255 1.00 19.61 351 LYS A O 1
ATOM 2815 N N . ASN A 1 352 ? 23.048 77.961 62.494 1.00 10.18 352 ASN A N 1
ATOM 2816 C CA A ASN A 1 352 ? 23.560 79.321 62.524 0.60 10.25 352 ASN A CA 1
ATOM 2817 C CA B ASN A 1 352 ? 23.570 79.306 62.464 0.40 10.60 352 ASN A CA 1
ATOM 2818 C C . ASN A 1 352 ? 24.883 79.318 63.248 1.00 9.41 352 ASN A C 1
ATOM 2819 O O . ASN A 1 352 ? 24.923 79.168 64.498 1.00 10.84 352 ASN A O 1
ATOM 2828 N N . PHE A 1 353 ? 25.991 79.493 62.533 1.00 9.46 353 PHE A N 1
ATOM 2829 C CA . PHE A 1 353 ? 27.301 79.512 63.151 1.00 10.17 353 PHE A CA 1
ATOM 2830 C C . PHE A 1 353 ? 27.603 80.903 63.665 1.00 10.18 353 PHE A C 1
ATOM 2831 O O . PHE A 1 353 ? 27.158 81.906 63.116 1.00 11.70 353 PHE A O 1
ATOM 2839 N N . LEU A 1 354 ? 28.298 80.931 64.804 1.00 9.86 354 LEU A N 1
ATOM 2840 C CA . LEU A 1 354 ? 28.533 82.149 65.555 1.00 9.72 354 LEU A CA 1
ATOM 2841 C C . LEU A 1 354 ? 29.970 82.665 65.470 1.00 9.71 354 LEU A C 1
ATOM 2842 O O . LEU A 1 354 ? 30.289 83.723 66.042 1.00 11.13 354 LEU A O 1
ATOM 2847 N N . ALA A 1 355 ? 30.825 81.933 64.779 1.00 10.71 355 ALA A N 1
ATOM 2848 C CA . ALA A 1 355 ? 32.229 82.327 64.505 1.00 11.84 355 ALA A CA 1
ATOM 2849 C C . ALA A 1 355 ? 32.652 81.555 63.274 1.00 13.48 355 ALA A C 1
ATOM 2850 O O . ALA A 1 355 ? 31.981 80.610 62.885 1.00 13.72 355 ALA A O 1
ATOM 2852 N N . GLY A 1 356 ? 33.765 81.951 62.685 1.00 14.29 356 GLY A N 1
ATOM 2853 C CA . GLY A 1 356 ? 34.263 81.299 61.480 1.00 15.26 356 GLY A CA 1
ATOM 2854 C C . GLY A 1 356 ? 33.965 82.126 60.254 1.00 15.07 356 GLY A C 1
ATOM 2855 O O . GLY A 1 356 ? 33.195 83.090 60.288 1.00 16.83 356 GLY A O 1
ATOM 2856 N N . ARG A 1 357 ? 34.605 81.759 59.143 1.00 13.66 357 ARG A N 1
ATOM 2857 C CA . ARG A 1 357 ? 34.450 82.539 57.905 1.00 14.93 357 ARG A CA 1
ATOM 2858 C C . ARG A 1 357 ? 32.983 82.637 57.501 1.00 14.71 357 ARG A C 1
ATOM 2859 O O . ARG A 1 357 ? 32.501 83.689 57.162 1.00 18.00 357 ARG A O 1
ATOM 2867 N N . GLU A 1 358 ? 32.267 81.519 57.540 1.00 12.70 358 GLU A N 1
ATOM 2868 C CA . GLU A 1 358 ? 30.822 81.495 57.322 1.00 14.56 358 GLU A CA 1
ATOM 2869 C C . GLU A 1 358 ? 30.102 81.521 58.649 1.00 14.21 358 GLU A C 1
ATOM 2870 O O . GLU A 1 358 ? 30.097 80.530 59.363 1.00 14.15 358 GLU A O 1
ATOM 2876 N N . ASN A 1 359 ? 29.502 82.661 58.973 1.00 13.02 359 ASN A N 1
ATOM 2877 C CA . ASN A 1 359 ? 28.771 82.812 60.224 1.00 12.41 359 ASN A CA 1
ATOM 2878 C C . ASN A 1 359 ? 27.724 83.891 60.088 1.00 11.80 359 ASN A C 1
ATOM 2879 O O . ASN A 1 359 ? 27.731 84.621 59.100 1.00 12.94 359 ASN A O 1
ATOM 2884 N N . ILE A 1 360 ? 26.839 84.045 61.073 1.00 11.39 360 ILE A N 1
ATOM 2885 C CA . ILE A 1 360 ? 25.767 85.005 60.945 1.00 11.79 360 ILE A CA 1
ATOM 2886 C C . ILE A 1 360 ? 26.232 86.438 60.767 1.00 11.92 360 ILE A C 1
ATOM 2887 O O . ILE A 1 360 ? 25.547 87.231 60.115 1.00 12.33 360 ILE A O 1
ATOM 2892 N N . TRP A 1 361 ? 27.393 86.781 61.329 1.00 10.66 361 TRP A N 1
ATOM 2893 C CA . TRP A 1 361 ? 27.872 88.161 61.274 1.00 12.21 361 TRP A CA 1
ATOM 2894 C C . TRP A 1 361 ? 28.284 88.570 59.865 1.00 12.87 361 TRP A C 1
ATOM 2895 O O . TRP A 1 361 ? 28.358 89.774 59.554 1.00 14.08 361 TRP A O 1
ATOM 2906 N N . ARG A 1 362 ? 28.504 87.592 58.994 1.00 13.18 362 ARG A N 1
ATOM 2907 C CA A ARG A 1 362 ? 28.732 87.881 57.561 0.50 13.00 362 ARG A CA 1
ATOM 2908 C CA B ARG A 1 362 ? 28.762 87.960 57.639 0.50 13.77 362 ARG A CA 1
ATOM 2909 C C . ARG A 1 362 ? 27.571 88.662 56.959 1.00 14.47 362 ARG A C 1
ATOM 2910 O O . ARG A 1 362 ? 27.752 89.381 55.954 1.00 17.46 362 ARG A O 1
ATOM 2925 N N . ASN A 1 363 ? 26.386 88.469 57.536 1.00 12.44 363 ASN A N 1
ATOM 2926 C CA . ASN A 1 363 ? 25.129 89.039 57.044 1.00 12.91 363 ASN A CA 1
ATOM 2927 C C . ASN A 1 363 ? 24.611 90.172 57.910 1.00 12.36 363 ASN A C 1
ATOM 2928 O O . ASN A 1 363 ? 23.412 90.512 57.840 1.00 15.00 363 ASN A O 1
ATOM 2933 N N . ILE A 1 364 ? 25.528 90.783 58.679 1.00 13.99 364 ILE A N 1
ATOM 2934 C CA . ILE A 1 364 ? 25.220 91.952 59.506 1.00 13.04 364 ILE A CA 1
ATOM 2935 C C . ILE A 1 364 ? 26.145 93.071 59.036 1.00 14.22 364 ILE A C 1
ATOM 2936 O O . ILE A 1 364 ? 27.338 92.853 58.888 1.00 17.51 364 ILE A O 1
ATOM 2941 N N . ASP A 1 365 ? 25.592 94.264 58.826 1.00 13.66 365 ASP A N 1
ATOM 2942 C CA A ASP A 1 365 ? 26.347 95.415 58.311 0.30 14.82 365 ASP A CA 1
ATOM 2943 C CA B ASP A 1 365 ? 26.384 95.365 58.295 0.70 14.13 365 ASP A CA 1
ATOM 2944 C C . ASP A 1 365 ? 27.354 95.951 59.300 1.00 13.92 365 ASP A C 1
ATOM 2945 O O . ASP A 1 365 ? 27.207 95.785 60.524 1.00 13.93 365 ASP A O 1
ATOM 2954 N N . ARG A 1 366 ? 28.338 96.662 58.778 1.00 14.54 366 ARG A N 1
ATOM 2955 C CA . ARG A 1 366 ? 29.390 97.234 59.593 1.00 15.30 366 ARG A CA 1
ATOM 2956 C C . ARG A 1 366 ? 28.903 98.186 60.655 1.00 14.94 366 ARG A C 1
ATOM 2957 O O . ARG A 1 366 ? 29.326 98.124 61.799 1.00 15.67 366 ARG A O 1
ATOM 2965 N N . GLU A 1 367 ? 27.968 99.049 60.300 1.00 15.43 367 GLU A N 1
ATOM 2966 C CA A GLU A 1 367 ? 27.421 100.004 61.255 0.50 15.71 367 GLU A CA 1
ATOM 2967 C CA B GLU A 1 367 ? 27.452 100.006 61.275 0.50 15.59 367 GLU A CA 1
ATOM 2968 C C . GLU A 1 367 ? 26.654 99.314 62.430 1.00 13.93 367 GLU A C 1
ATOM 2969 O O . GLU A 1 367 ? 26.748 99.696 63.605 1.00 15.24 367 GLU A O 1
ATOM 2980 N N . ALA A 1 368 ? 25.939 98.234 62.084 1.00 13.80 368 ALA A N 1
ATOM 2981 C CA . ALA A 1 368 ? 25.269 97.428 63.090 1.00 13.26 368 ALA A CA 1
ATOM 2982 C C . ALA A 1 368 ? 26.273 96.728 63.990 1.00 13.17 368 ALA A C 1
ATOM 2983 O O . ALA A 1 368 ? 26.028 96.599 65.199 1.00 13.15 368 ALA A O 1
ATOM 2985 N N . LYS A 1 369 ? 27.409 96.306 63.464 1.00 12.70 369 LYS A N 1
ATOM 2986 C CA . LYS A 1 369 ? 28.462 95.726 64.321 1.00 11.98 369 LYS A CA 1
ATOM 2987 C C . LYS A 1 369 ? 29.021 96.774 65.264 1.00 13.08 369 LYS A C 1
ATOM 2988 O O . LYS A 1 369 ? 29.293 96.479 66.449 1.00 13.56 369 LYS A O 1
ATOM 2994 N N . GLU A 1 370 ? 29.249 97.980 64.763 1.00 13.78 370 GLU A N 1
ATOM 2995 C CA . GLU A 1 370 ? 29.749 99.064 65.586 1.00 14.13 370 GLU A CA 1
ATOM 2996 C C . GLU A 1 370 ? 28.803 99.343 66.746 1.00 14.35 370 GLU A C 1
ATOM 2997 O O . GLU A 1 370 ? 29.237 99.515 67.897 1.00 17.09 370 GLU A O 1
ATOM 3003 N N . LEU A 1 371 ? 27.508 99.417 66.455 1.00 14.42 371 LEU A N 1
ATOM 3004 C CA . LEU A 1 371 ? 26.510 99.661 67.514 1.00 15.30 371 LEU A CA 1
ATOM 3005 C C . LEU A 1 371 ? 26.384 98.484 68.474 1.00 15.88 371 LEU A C 1
ATOM 3006 O O . LEU A 1 371 ? 26.153 98.666 69.669 1.00 18.71 371 LEU A O 1
ATOM 3011 N N . SER A 1 372 ? 26.554 97.276 67.960 1.00 15.50 372 SER A N 1
ATOM 3012 C CA . SER A 1 372 ? 26.432 96.059 68.752 1.00 15.19 372 SER A CA 1
ATOM 3013 C C . SER A 1 372 ? 27.435 96.007 69.878 1.00 14.75 372 SER A C 1
ATOM 3014 O O . SER A 1 372 ? 27.090 95.636 71.017 1.00 15.56 372 SER A O 1
ATOM 3017 N N . PHE A 1 373 ? 28.684 96.388 69.569 1.00 13.61 373 PHE A N 1
ATOM 3018 C CA . PHE A 1 373 ? 29.786 96.197 70.511 1.00 14.70 373 PHE A CA 1
ATOM 3019 C C . PHE A 1 373 ? 30.449 97.467 70.998 1.00 16.81 373 PHE A C 1
ATOM 3020 O O . PHE A 1 373 ? 31.419 97.380 71.734 1.00 19.09 373 PHE A O 1
ATOM 3028 N N . ASN A 1 374 ? 29.897 98.624 70.642 1.00 16.97 374 ASN A N 1
ATOM 3029 C CA . ASN A 1 374 ? 30.428 99.916 71.087 1.00 15.95 374 ASN A CA 1
ATOM 3030 C C . ASN A 1 374 ? 31.926 99.991 70.791 1.00 18.20 374 ASN A C 1
ATOM 3031 O O . ASN A 1 374 ? 32.722 100.355 71.650 1.00 21.58 374 ASN A O 1
ATOM 3036 N N . MET A 1 375 ? 32.275 99.640 69.547 1.00 19.13 375 MET A N 1
ATOM 3037 C CA . MET A 1 375 ? 33.633 99.798 69.076 1.00 21.31 375 MET A CA 1
ATOM 3038 C C . MET A 1 375 ? 33.614 99.993 67.583 1.00 17.58 375 MET A C 1
ATOM 3039 O O . MET A 1 375 ? 32.627 99.672 66.936 1.00 19.98 375 MET A O 1
ATOM 3048 N N . PRO A 1 376 ? 34.700 100.555 67.027 1.00 18.30 376 PRO A N 1
ATOM 3049 C CA . PRO A 1 376 ? 34.650 100.891 65.617 1.00 18.16 376 PRO A CA 1
ATOM 3050 C C . PRO A 1 376 ? 34.314 99.672 64.751 1.00 17.26 376 PRO A C 1
ATOM 3051 O O . PRO A 1 376 ? 34.880 98.610 64.925 1.00 16.53 376 PRO A O 1
ATOM 3055 N N . GLY A 1 377 ? 33.394 99.843 63.813 1.00 16.91 377 GLY A N 1
ATOM 3056 C CA . GLY A 1 377 ? 32.917 98.759 62.978 1.00 16.21 377 GLY A CA 1
ATOM 3057 C C . GLY A 1 377 ? 34.008 98.017 62.254 1.00 17.31 377 GLY A C 1
ATOM 3058 O O . GLY A 1 377 ? 33.959 96.773 62.183 1.00 16.69 377 GLY A O 1
ATOM 3059 N N . ARG A 1 378 ? 35.005 98.753 61.729 1.00 18.22 378 ARG A N 1
ATOM 3060 C CA . ARG A 1 378 ? 36.103 98.102 61.028 1.00 18.63 378 ARG A CA 1
ATOM 3061 C C . ARG A 1 378 ? 36.923 97.223 61.961 1.00 18.16 378 ARG A C 1
ATOM 3062 O O . ARG A 1 378 ? 37.469 96.196 61.520 1.00 21.91 378 ARG A O 1
ATOM 3070 N N . GLU A 1 379 ? 36.995 97.595 63.241 1.00 17.94 379 GLU A N 1
ATOM 3071 C CA . GLU A 1 379 ? 37.728 96.801 64.202 1.00 20.39 379 GLU A CA 1
ATOM 3072 C C . GLU A 1 379 ? 36.972 95.523 64.569 1.00 19.10 379 GLU A C 1
ATOM 3073 O O . GLU A 1 379 ? 37.569 94.449 64.656 1.00 19.36 379 GLU A O 1
ATOM 3079 N N . VAL A 1 380 ? 35.655 95.628 64.720 1.00 17.16 380 VAL A N 1
ATOM 3080 C CA . VAL A 1 380 ? 34.846 94.452 64.933 1.00 15.62 380 VAL A CA 1
ATOM 3081 C C . VAL A 1 380 ? 35.013 93.499 63.767 1.00 16.13 380 VAL A C 1
ATOM 3082 O O . VAL A 1 380 ? 35.211 92.294 63.953 1.00 17.81 380 VAL A O 1
ATOM 3086 N N . GLU A 1 381 ? 34.941 94.046 62.545 1.00 17.42 381 GLU A N 1
ATOM 3087 C CA . GLU A 1 381 ? 35.076 93.217 61.349 1.00 19.97 381 GLU A CA 1
ATOM 3088 C C . GLU A 1 381 ? 36.437 92.558 61.262 1.00 19.78 381 GLU A C 1
ATOM 3089 O O . GLU A 1 381 ? 36.544 91.380 60.919 1.00 21.84 381 GLU A O 1
ATOM 3095 N N . GLU A 1 382 ? 37.480 93.291 61.597 1.00 19.78 382 GLU A N 1
ATOM 3096 C CA . GLU A 1 382 ? 38.817 92.703 61.612 1.00 21.09 382 GLU A CA 1
ATOM 3097 C C . GLU A 1 382 ? 38.851 91.483 62.548 1.00 20.60 382 GLU A C 1
ATOM 3098 O O . GLU A 1 382 ? 39.350 90.408 62.154 1.00 23.08 382 GLU A O 1
ATOM 3104 N N . ILE A 1 383 ? 38.282 91.612 63.746 1.00 18.97 383 ILE A N 1
ATOM 3105 C CA . ILE A 1 383 ? 38.326 90.532 64.707 1.00 20.95 383 ILE A CA 1
ATOM 3106 C C . ILE A 1 383 ? 37.531 89.343 64.203 1.00 20.71 383 ILE A C 1
ATOM 3107 O O . ILE A 1 383 ? 37.991 88.216 64.245 1.00 20.29 383 ILE A O 1
ATOM 3112 N N . PHE A 1 384 ? 36.358 89.614 63.638 1.00 19.65 384 PHE A N 1
ATOM 3113 C CA A PHE A 1 384 ? 35.493 88.546 63.128 0.60 18.83 384 PHE A CA 1
ATOM 3114 C CA B PHE A 1 384 ? 35.467 88.568 63.113 0.40 20.38 384 PHE A CA 1
ATOM 3115 C C . PHE A 1 384 ? 35.984 87.809 61.853 1.00 22.96 384 PHE A C 1
ATOM 3116 O O . PHE A 1 384 ? 35.545 86.703 61.502 1.00 27.31 384 PHE A O 1
ATOM 3131 N N . GLN A 1 385 ? 36.937 88.430 61.169 1.00 23.07 385 GLN A N 1
ATOM 3132 C CA . GLN A 1 385 ? 37.558 87.850 59.982 1.00 26.21 385 GLN A CA 1
ATOM 3133 C C . GLN A 1 385 ? 38.880 87.139 60.265 1.00 23.22 385 GLN A C 1
ATOM 3134 O O . GLN A 1 385 ? 39.451 86.513 59.385 1.00 24.21 385 GLN A O 1
ATOM 3140 N N . LYS A 1 386 ? 39.347 87.172 61.506 1.00 20.40 386 LYS A N 1
ATOM 3141 C CA . LYS A 1 386 ? 40.597 86.496 61.844 1.00 18.71 386 LYS A CA 1
ATOM 3142 C C . LYS A 1 386 ? 40.525 84.996 61.636 1.00 18.01 386 LYS A C 1
ATOM 3143 O O . LYS A 1 386 ? 41.552 84.376 61.292 1.00 21.38 386 LYS A O 1
ATOM 3149 N N . GLN A 1 387 ? 39.349 84.409 61.887 1.00 17.75 387 GLN A N 1
ATOM 3150 C CA . GLN A 1 387 ? 39.149 82.984 61.683 1.00 17.37 387 GLN A CA 1
ATOM 3151 C C . GLN A 1 387 ? 38.806 82.751 60.217 1.00 18.47 387 GLN A C 1
ATOM 3152 O O . GLN A 1 387 ? 37.682 82.965 59.762 1.00 20.09 387 GLN A O 1
ATOM 3158 N N . ASP A 1 388 ? 39.804 82.280 59.483 1.00 18.63 388 ASP A N 1
ATOM 3159 C CA A ASP A 1 388 ? 39.753 82.011 58.049 0.50 18.16 388 ASP A CA 1
ATOM 3160 C CA B ASP A 1 388 ? 39.659 82.065 58.055 0.50 18.39 388 ASP A CA 1
ATOM 3161 C C . ASP A 1 388 ? 38.994 80.734 57.709 1.00 18.24 388 ASP A C 1
ATOM 3162 O O . ASP A 1 388 ? 38.626 80.518 56.566 1.00 19.75 388 ASP A O 1
ATOM 3171 N N . GLN A 1 389 ? 38.814 79.868 58.709 1.00 17.86 389 GLN A N 1
ATOM 3172 C CA A GLN A 1 389 ? 38.181 78.549 58.524 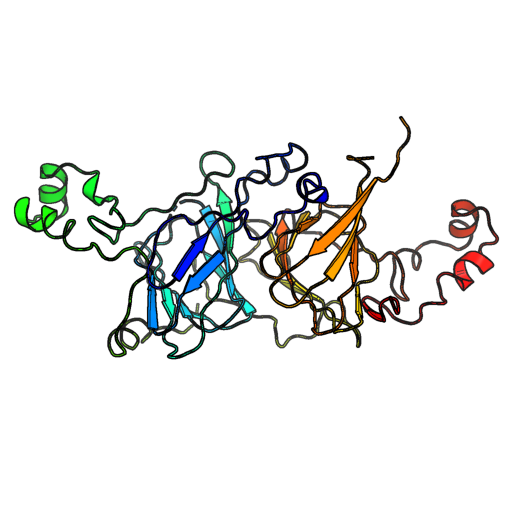0.50 15.63 389 GLN A CA 1
ATOM 3173 C CA B GLN A 1 389 ? 38.187 78.559 58.519 0.50 16.23 389 GLN A CA 1
ATOM 3174 C C . GLN A 1 389 ? 36.734 78.609 58.976 1.00 14.94 389 GLN A C 1
ATOM 3175 O O . GLN A 1 389 ? 36.334 79.533 59.694 1.00 15.47 389 GLN A O 1
ATOM 3186 N N . SER A 1 390 ? 35.960 77.630 58.541 1.00 14.14 390 SER A N 1
ATOM 3187 C CA . SER A 1 390 ? 34.537 77.520 58.920 1.00 12.56 390 SER A CA 1
ATOM 3188 C C . SER A 1 390 ? 34.227 76.187 59.505 1.00 12.30 390 SER A C 1
ATOM 3189 O O . SER A 1 390 ? 34.909 75.198 59.233 1.00 13.08 390 SER A O 1
ATOM 3192 N N . TYR A 1 391 ? 33.207 76.207 60.382 1.00 11.55 391 TYR A N 1
ATOM 3193 C CA . TYR A 1 391 ? 32.487 75.018 60.873 1.00 11.53 391 TYR A CA 1
ATOM 3194 C C . TYR A 1 391 ? 33.220 74.210 61.906 1.00 12.19 391 TYR A C 1
ATOM 3195 O O . TYR A 1 391 ? 32.744 74.082 63.064 1.00 11.85 391 TYR A O 1
ATOM 3204 N N . PHE A 1 392 ? 34.407 73.709 61.556 1.00 10.97 392 PHE A N 1
ATOM 3205 C CA . PHE A 1 392 ? 35.246 72.969 62.508 1.00 12.30 392 PHE A CA 1
ATOM 3206 C C . PHE A 1 392 ? 36.675 73.447 62.389 1.00 14.00 392 PHE A C 1
ATOM 3207 O O . PHE A 1 392 ? 37.169 73.668 61.274 1.00 14.56 392 PHE A O 1
ATOM 3215 N N . VAL A 1 393 ? 37.315 73.629 63.549 1.00 13.14 393 VAL A N 1
ATOM 3216 C CA . VAL A 1 393 ? 38.675 74.162 63.603 1.00 13.53 393 VAL A CA 1
ATOM 3217 C C . VAL A 1 393 ? 39.469 73.442 64.692 1.00 15.13 393 VAL A C 1
ATOM 3218 O O . VAL A 1 393 ? 38.911 72.651 65.451 1.00 14.33 393 VAL A O 1
ATOM 3222 N N . ALA A 1 394 ? 40.773 73.739 64.794 1.00 17.09 394 ALA A N 1
ATOM 3223 C CA . ALA A 1 394 ? 41.547 73.191 65.883 1.00 17.45 394 ALA A CA 1
ATOM 3224 C C . ALA A 1 394 ? 40.994 73.689 67.221 1.00 16.64 394 ALA A C 1
ATOM 3225 O O . ALA A 1 394 ? 40.703 74.861 67.394 1.00 18.84 394 ALA A O 1
ATOM 3227 N N . GLY A 1 395 ? 40.898 72.781 68.169 1.00 16.48 395 GLY A N 1
ATOM 3228 C CA . GLY A 1 395 ? 40.478 73.119 69.520 1.00 18.29 395 GLY A CA 1
ATOM 3229 C C . GLY A 1 395 ? 41.627 73.715 70.290 1.00 19.16 395 GLY A C 1
ATOM 3230 O O . GLY A 1 395 ? 42.764 73.730 69.796 1.00 21.79 395 GLY A O 1
ATOM 3231 N N . PRO A 1 396 ? 41.353 74.212 71.512 1.00 18.30 396 PRO A N 1
ATOM 3232 C CA . PRO A 1 396 ? 42.373 74.801 72.347 1.00 19.39 396 PRO A CA 1
ATOM 3233 C C . PRO A 1 396 ? 43.463 73.787 72.693 1.00 22.99 396 PRO A C 1
ATOM 3234 O O . PRO A 1 396 ? 43.172 72.612 72.853 1.00 24.64 396 PRO A O 1
ATOM 3238 N N . GLU A 1 397 ? 44.690 74.251 72.845 1.00 25.52 397 GLU A N 1
ATOM 3239 C CA . GLU A 1 397 ? 45.816 73.355 73.259 1.00 35.26 397 GLU A CA 1
ATOM 3240 C C . GLU A 1 397 ? 45.503 72.523 74.500 1.00 49.10 397 GLU A C 1
ATOM 3241 O O . GLU A 1 397 ? 45.894 71.357 74.588 1.00 60.43 397 GLU A O 1
ATOM 3243 N N . HIS A 1 398 ? 44.795 73.152 75.440 1.00 56.92 398 HIS A N 1
ATOM 3244 C CA . HIS A 1 398 ? 44.311 72.528 76.659 1.00 60.09 398 HIS A CA 1
ATOM 3245 C C . HIS A 1 398 ? 45.422 72.217 77.638 1.00 56.81 398 HIS A C 1
ATOM 3246 O O . HIS A 1 398 ? 45.305 72.587 78.799 1.00 74.19 398 HIS A O 1
#

Sequence (369 aa):
QQEENVPYLFKSSQQRFQSRFRRASHGDFRILPKFTQRSQLLRRGIEEKFRVSSVIELEPQSFMLPHHDGEAIFVVVVRRGQGTISSIAEQDEKNSFNLERGDVLRLHGGSTIHLLNRDNNEEKFFFVYYVLAKSVNAPGQQVQEEYFSAGGENPESFYRAFSSDILESAFNTQRDRIERLLFRQQKQGAIIKAASSEEEEQQIIRRAISEHASRTQGPFNLLMMKERPQFFGSRFGQQFIEASSPERFEQQLRDLDAAVAFMNINQGGMVLPYYNSRSTRVVMMVVEEGNARFEMACPPHLGGEVHYQKVRGNLNVGDVLVIPAGHPITFIATTGGGGSNNFRRVVGFGINAMFNRRKNNFLAGRENIWRRNIDDREEAKELSFNMPGREVEEIFFQKQDDQQSYFVAGPEH

Nearest PDB structures (foldseek):
  5vf5-assembly1_A  TM=1.003E+00  e=8.304E-78  Solanum melongena
  5cad-assembly1_A  TM=9.991E-01  e=5.345E-69  Solanum melongena
  7u1i-assembly1_C  TM=9.506E-01  e=1.425E-42  Pisum sativum
  3s7i-assembly2_B  TM=9.471E-01  e=6.957E-42  Arachis hypogaea
  2ea7-assembly1_C  TM=9.589E-01  e=7.711E-41  Vigna angularis

Radius of gyration: 23.6 Å; Cα contacts (8 Å, |Δi|>4): 1036; chains: 1; bounding box: 57×79×41 Å